Protein AF-A0A9E1P6M7-F1 (afdb_monomer)

Secondary structure (DSSP, 8-state):
-TTTSHHHIIIIIS----HHHHHHH-TTHHHHHHHHHHHHHHHHHHHHHHTTHHHHHHHHHHHHHHHHHHHHHHHHH-TT---------HHHHHTT----TTT-TT--TTSSTHHIIIIISTTTT--SSSEEHHHHS-HHHHT-HHHHHHHHHHHHTT---TTGGGTTSEE---------HHHHHHTTTHHHHHHHHIIIIIHHHHHHHHHHHHHHT-TTT---HHHHHH-GGGGHHHHTS-TTTHHHHHHTT---HHHHHHHHHHSGGGGG-HHHHHHHHHHHHTTSTTSSTT--HHHHHHHHHHHHHHHHHHTTGGGGPPPTTPPP---SHHHHHHHHHHHHHS-TTSHHHHHHHHHHHT-HHHHHHHHHHHHHHHHHHHHHHHHHHHHTT--------HHHHHHHHHHHHHHS--TTB-PPPSSGGGSS--SEEEEEEETTTEEEEEEE--S----TTS-HHHHTTS-SEEEEEEEE-HHHHHHHHHHTTSSSEETTTSTT-EEPEEEE-GGG---SSHHHHHHS---HHHHHHHHHHHHHHSPPP---TTHHHHS---EEEEEEEESSSSTTEEEEEEEETTS-EEEEEEE-TT-GGGHHHHHH-HHHHHT-HHHHHHHHHHHHHHT--TTSSEEEEEE-GGGS--SS-TT-HHHHHHHHHHHHHHHHHHHHH-

Nearest PDB structures (foldseek):
  3ncy-assembly1_B  TM=1.256E-01  e=8.715E+00  Salmonella enterica subsp. enterica serovar Typhimurium

Foldseek 3Di:
DCVLQVPCCCCVPVVVDDLVVVLVPDPPNVVSVVSNLVSVVVVVVVVVVVPPPVVVVVVVVVVVVVQVVVVVVCCVVPVPDDDDDFDDDLVCLQQLAGDACLVPVVILGLLQRLPCVFAPPPPVPDPDLAAEVQLVDDQVQLQDQVSVVVVVSCLQVVVDCVCVVCRVRYDCSYRNHLQDLLNLLLNLLNLLSLLSVLLQQLLLVSLLVLLLSLLCNFPLLNDTLSNQLSPVCSCVVLQVPDPPCVVVCVVVLACALNNLVVLCVVPVCLSNVSLSSSLSSSRSCLRGPPRRPPDDVVLSVLSNLLSLLSSCVVLVLLVQADFPPDDGPCPDPSNVSSVVSCCRRQNPPDPSNLLSVCCVLLQPQSVVVSQVSSLVSSVVSSVSSVVSSVVVVHPHPPPPDLSSLLSVVSCCLANVDDPFWLHARSNLSQLEEAQEWEWEADVVWGIWIKGQDDDDDDDSRHDPVSVVVRDRIGTNDTSDHPVSVLLNCLVSNHFAWHPPPDPPTDTYHYHYDPVHLCLPDPLLSQAQTDDRVRSVVVSVVSCVQLPDDDADSSCSPVPDKAWAEKEWEASHSHHQKIWMWTAISRSIIGIDIDRQPCLVVCQVVCQADVLCSLLDPSVLVVVLVVCVVRVHDLVRHHYWYFYRLSSHDDPDDPVPVVVSRVVSTVSSSVSNNVSNVD

Mean predicted aligned error: 10.58 Å

pLDDT: mean 83.68, std 11.54, range [38.81, 98.44]

Radius of gyration: 32.55 Å; Cα contacts (8 Å, |Δi|>4): 908; chains: 1; bounding box: 73×69×107 Å

Sequence (678 aa):
MADNYPLLFKHLISKTTNIIKLIETSPEKAKLRSRLIREIINLMKRNARLGKSDEIKTREKVLKQRIEKIQSYIQDKFPDAEVYLFPFSLHEFRKGQFGSTTESKESSGGAYELILNYETLMPGIYFTPIIPSHFLFPDDINNSEEHFDKLIEYLRFGMISIYDDMSGRVTNQGPTPDLQLSYVAHHYSAVYWEAFKASYGNLPKATLNLLRFEILLEKKAGKTIIQLIKNPGLLDKLAYSTKNMEKEFKTEKIFSPQDVVKLEKEFPDLGFDPWWLRYKVLKIAYGVPHIIAGLEVSDMIQISKNIDTAFALHVRLSDVFKKPGQKPLLNSFRDQVLTRFLDQAFPENSDRRNNIVATFIGDVETVSEFEKDLRWIFQTCIDRVHKKVEKAQVKTNKKTSDEYNIWYHFYQQNFKPKNNVIQRSILNHLQVPRGRLQIGYEPQKGWFFRSLQKEAMVGKRFESSILNILPEQVTLLKKAKFLQGLAYCVINGYYGVFLSGTLKETMTDVEYDLQHTNLGSKNDNHLAFIRPDQIERIMKKIIALFSPLKVSYMDCIQTKRKIISAMIFLNLQKYGRLSILYRDNLDTVYVDTFDLKDFDKNIDKYISSYKTMLESVILHKTLRRFFETRQIEPDKILLKTWVNTNSVETSHAATNEIAKESDLAETFIKQIILKHAS

Structure (mmCIF, N/CA/C/O backbone):
data_AF-A0A9E1P6M7-F1
#
_entry.id   AF-A0A9E1P6M7-F1
#
loop_
_atom_site.group_PDB
_atom_site.id
_atom_site.type_symbol
_atom_site.label_atom_id
_atom_site.label_alt_id
_atom_site.label_comp_id
_atom_site.label_asym_id
_atom_site.label_entity_id
_atom_site.label_seq_id
_atom_site.pdbx_PDB_ins_code
_atom_site.Cartn_x
_atom_site.Cartn_y
_atom_site.Cartn_z
_atom_site.occupancy
_atom_site.B_iso_or_equiv
_atom_site.auth_seq_id
_atom_site.auth_comp_id
_atom_site.auth_asym_id
_atom_site.auth_atom_id
_atom_site.pdbx_PDB_model_num
ATOM 1 N N . MET A 1 1 ? -15.294 -36.049 42.467 1.00 62.00 1 MET A N 1
ATOM 2 C CA . MET A 1 1 ? -16.577 -35.318 42.633 1.00 62.00 1 MET A CA 1
ATOM 3 C C . MET A 1 1 ? -16.614 -34.577 43.959 1.00 62.00 1 MET A C 1
ATOM 5 O O . MET A 1 1 ? -16.962 -33.408 43.928 1.00 62.00 1 MET A O 1
ATOM 9 N N . ALA A 1 2 ? -16.230 -35.219 45.070 1.00 71.31 2 ALA A N 1
ATOM 10 C CA . ALA A 1 2 ? -16.215 -34.613 46.402 1.00 71.31 2 ALA A CA 1
ATOM 11 C C . ALA A 1 2 ? -15.406 -33.304 46.491 1.00 71.31 2 ALA A C 1
ATOM 13 O O . ALA A 1 2 ? -15.895 -32.347 47.077 1.00 71.31 2 ALA A O 1
ATOM 14 N N . ASP A 1 3 ? -14.244 -33.220 45.836 1.00 73.75 3 ASP A N 1
ATOM 15 C CA . ASP A 1 3 ? -13.402 -32.011 45.918 1.00 73.75 3 ASP A CA 1
ATOM 16 C C . ASP A 1 3 ? -13.895 -30.865 45.023 1.00 73.75 3 ASP A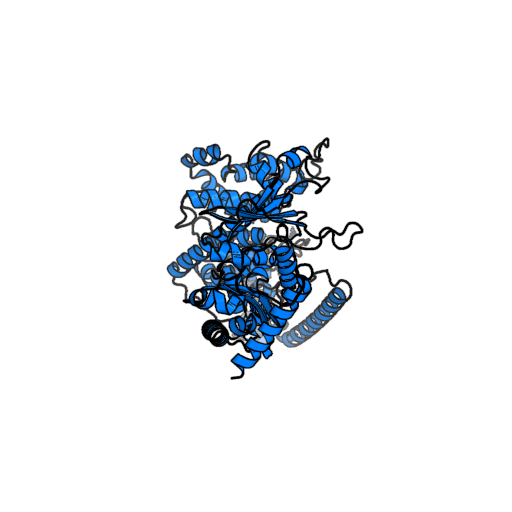 C 1
ATOM 18 O O . ASP A 1 3 ? -13.822 -29.695 45.390 1.00 73.75 3 ASP A O 1
ATOM 22 N N . ASN A 1 4 ? -14.454 -31.200 43.856 1.00 74.31 4 ASN A N 1
ATOM 23 C CA . ASN A 1 4 ? -14.858 -30.211 42.849 1.00 74.31 4 ASN A CA 1
ATOM 24 C C . ASN A 1 4 ? -16.305 -29.720 43.022 1.00 74.31 4 ASN A C 1
ATOM 26 O O . ASN A 1 4 ? -16.638 -28.638 42.543 1.00 74.31 4 ASN A O 1
ATOM 30 N N . TYR A 1 5 ? -17.161 -30.517 43.669 1.00 87.56 5 TYR A N 1
ATOM 31 C CA . TYR A 1 5 ? -18.575 -30.214 43.920 1.00 87.56 5 TYR A CA 1
ATOM 32 C C . TYR A 1 5 ? -18.969 -30.619 45.353 1.00 87.56 5 TYR A C 1
ATOM 34 O O . TYR A 1 5 ? -19.809 -31.503 45.538 1.00 87.56 5 TYR A O 1
ATOM 42 N N . PRO A 1 6 ? -18.309 -30.066 46.385 1.00 87.06 6 PRO A N 1
ATOM 43 C CA . PRO A 1 6 ? -18.440 -30.538 47.760 1.00 87.06 6 PRO A CA 1
ATOM 44 C C . PRO A 1 6 ? -19.848 -30.381 48.328 1.00 87.06 6 PRO A C 1
ATOM 46 O O . PRO A 1 6 ? -20.267 -31.227 49.117 1.00 87.06 6 PRO A O 1
ATOM 49 N N . LEU A 1 7 ? -20.589 -29.334 47.954 1.00 87.44 7 LEU A N 1
ATOM 50 C CA . LEU A 1 7 ? -21.975 -29.191 48.382 1.00 87.44 7 LEU A CA 1
ATOM 51 C C . LEU A 1 7 ? -22.833 -30.237 47.667 1.00 87.44 7 LEU A C 1
ATOM 53 O O . LEU A 1 7 ? -23.394 -31.108 48.331 1.00 87.44 7 LEU A O 1
ATOM 57 N N . LEU A 1 8 ? -22.866 -30.237 46.332 1.00 87.50 8 LEU A N 1
ATOM 58 C CA . LEU A 1 8 ? -23.688 -31.176 45.557 1.00 87.50 8 LEU A CA 1
ATOM 59 C C . LEU A 1 8 ? -23.391 -32.638 45.902 1.00 87.50 8 LEU A C 1
ATOM 61 O O . LEU A 1 8 ? -24.318 -33.435 46.021 1.00 87.50 8 LEU A O 1
ATOM 65 N N . PHE A 1 9 ? -22.124 -32.986 46.128 1.00 87.81 9 PHE A N 1
ATOM 66 C CA . PHE A 1 9 ? -21.723 -34.315 46.576 1.00 87.81 9 PHE A CA 1
ATOM 67 C C . PHE A 1 9 ? -22.324 -34.658 47.944 1.00 87.81 9 PHE A C 1
ATOM 69 O O . PHE A 1 9 ? -22.921 -35.726 48.086 1.00 87.81 9 PHE A O 1
ATOM 76 N N . LYS A 1 10 ? -22.231 -33.745 48.923 1.00 87.44 10 LYS A N 1
ATOM 77 C CA . LYS A 1 10 ? -22.776 -33.947 50.276 1.00 87.44 10 LYS A CA 1
ATOM 78 C C . LYS A 1 10 ? -24.288 -34.145 50.305 1.00 87.44 10 LYS A C 1
ATOM 80 O O . LYS A 1 10 ? -24.801 -34.857 51.166 1.00 87.44 10 LYS A O 1
ATOM 85 N N . HIS A 1 11 ? -24.998 -33.522 49.373 1.00 90.00 11 HIS A N 1
ATOM 86 C CA . HIS A 1 11 ? -26.454 -33.583 49.308 1.00 90.00 11 HIS A CA 1
ATOM 87 C C . HIS A 1 11 ? -26.987 -34.716 48.444 1.00 90.00 11 HIS A C 1
ATOM 89 O O . HIS A 1 11 ? -27.852 -35.464 48.889 1.00 90.00 11 HIS A O 1
ATOM 95 N N . LEU A 1 12 ? -26.474 -34.850 47.222 1.00 86.69 12 LEU A N 1
ATOM 96 C CA . LEU A 1 12 ? -27.021 -35.768 46.225 1.00 86.69 12 LEU A CA 1
ATOM 97 C C . LEU A 1 12 ? -26.401 -37.165 46.310 1.00 86.69 12 LEU A C 1
ATOM 99 O O . LEU A 1 12 ? -27.091 -38.143 46.036 1.00 86.69 12 LEU A O 1
ATOM 103 N N . ILE A 1 13 ? -25.118 -37.267 46.684 1.00 87.50 13 ILE A N 1
ATOM 104 C CA . ILE A 1 13 ? -24.369 -38.532 46.657 1.00 87.50 13 ILE A CA 1
ATOM 105 C C . ILE A 1 13 ? -24.205 -39.111 48.058 1.00 87.50 13 ILE A C 1
ATOM 107 O O . ILE A 1 13 ? -24.767 -40.162 48.348 1.00 87.50 13 ILE A O 1
ATOM 111 N N . SER A 1 14 ? -23.465 -38.435 48.944 1.00 88.38 14 SER A N 1
ATOM 112 C CA . SER A 1 14 ? -23.227 -38.966 50.292 1.00 88.38 14 SER A CA 1
ATOM 113 C C . SER A 1 14 ? -24.433 -38.797 51.215 1.00 88.38 14 SER A C 1
ATOM 115 O O . SER A 1 14 ? -24.478 -39.438 52.259 1.00 88.38 14 SER A O 1
ATOM 117 N N . LYS A 1 15 ? -25.395 -37.933 50.849 1.00 86.38 15 LYS A N 1
ATOM 118 C CA . LYS A 1 15 ? -26.615 -37.622 51.619 1.00 86.38 15 LYS A CA 1
ATOM 119 C C . LYS A 1 15 ? -26.344 -37.239 53.083 1.00 86.38 15 LYS A C 1
ATOM 121 O O . LYS A 1 15 ? -27.222 -37.336 53.932 1.00 86.38 15 LYS A O 1
ATOM 126 N N . THR A 1 16 ? -25.134 -36.769 53.382 1.00 87.31 16 THR A N 1
ATOM 127 C CA . THR A 1 16 ? -24.693 -36.398 54.734 1.00 87.31 16 THR A CA 1
ATOM 128 C C . THR A 1 16 ? -25.138 -34.993 55.124 1.00 87.31 16 THR A C 1
ATOM 130 O O . THR A 1 16 ? -24.982 -34.585 56.272 1.00 87.31 16 THR A O 1
ATOM 133 N N . THR A 1 17 ? -25.658 -34.199 54.185 1.00 85.94 17 THR A N 1
ATOM 134 C CA . THR A 1 17 ? -26.084 -32.822 54.455 1.00 85.94 17 THR A CA 1
ATOM 135 C C . THR A 1 17 ? -27.301 -32.444 53.616 1.00 85.94 17 THR A C 1
ATOM 137 O O . THR A 1 17 ? -27.290 -32.548 52.390 1.00 85.94 17 THR A O 1
ATOM 140 N N . ASN A 1 18 ? -28.347 -31.925 54.263 1.00 87.50 18 ASN A N 1
ATOM 141 C CA . ASN A 1 18 ? -29.427 -31.238 53.561 1.00 87.50 18 ASN A CA 1
ATOM 142 C C . ASN A 1 18 ? -29.015 -29.777 53.328 1.00 87.50 18 ASN A C 1
ATOM 144 O O . ASN A 1 18 ? -29.063 -28.965 54.250 1.00 87.50 18 ASN A O 1
ATOM 148 N N . ILE A 1 19 ? -28.583 -29.452 52.105 1.00 86.50 19 ILE A N 1
ATOM 149 C CA . ILE A 1 19 ? -28.094 -28.104 51.778 1.00 86.50 19 ILE A CA 1
ATOM 150 C C . ILE A 1 19 ? -29.194 -27.052 51.900 1.00 86.50 19 ILE A C 1
ATOM 152 O O . ILE A 1 19 ? -28.884 -25.935 52.293 1.00 86.50 19 ILE A O 1
ATOM 156 N N . ILE A 1 20 ? -30.452 -27.381 51.586 1.00 83.62 20 ILE A N 1
ATOM 157 C CA . ILE A 1 20 ? -31.569 -26.427 51.684 1.00 83.62 20 ILE A CA 1
ATOM 158 C C . ILE A 1 20 ? -31.680 -25.951 53.131 1.00 83.62 20 ILE A C 1
ATOM 160 O O . ILE A 1 20 ? -31.563 -24.759 53.408 1.00 83.62 20 ILE A O 1
ATOM 164 N N . LYS A 1 21 ? -31.738 -26.911 54.059 1.00 85.56 21 LYS A N 1
ATOM 165 C CA . LYS A 1 21 ? -31.775 -26.633 55.494 1.00 85.56 21 LYS A CA 1
ATOM 166 C C . LYS A 1 21 ? -30.510 -25.910 55.968 1.00 85.56 21 LYS A C 1
ATOM 168 O O . LYS A 1 21 ? -30.603 -24.951 56.720 1.00 85.56 21 LYS A O 1
ATOM 173 N N . LEU A 1 22 ? -29.332 -26.320 55.485 1.00 87.06 22 LEU A N 1
ATOM 174 C CA . LEU A 1 22 ? -28.058 -25.668 55.810 1.00 87.06 22 LEU A CA 1
ATOM 175 C C . LEU A 1 22 ? -28.026 -24.194 55.374 1.00 87.06 22 LEU A C 1
ATOM 177 O O . LEU A 1 22 ? -27.497 -23.358 56.099 1.00 87.06 22 LEU A O 1
ATOM 181 N N . ILE A 1 23 ? -28.562 -23.874 54.194 1.00 87.25 23 ILE A N 1
ATOM 182 C CA . ILE A 1 23 ? -28.647 -22.498 53.694 1.00 87.25 23 ILE A CA 1
ATOM 183 C C . ILE A 1 23 ? -29.614 -21.688 54.557 1.00 87.25 23 ILE A C 1
ATOM 185 O O . ILE A 1 23 ? -29.282 -20.565 54.921 1.00 87.25 23 ILE A O 1
ATOM 189 N N . GLU A 1 24 ? -30.777 -22.238 54.900 1.00 87.62 24 GLU A N 1
ATOM 190 C CA . GLU A 1 24 ? -31.787 -21.549 55.714 1.00 87.62 24 GLU A CA 1
ATOM 191 C C . GLU A 1 24 ? -31.286 -21.218 57.123 1.00 87.62 24 GLU A C 1
ATOM 193 O O . GLU A 1 24 ? -31.573 -20.139 57.638 1.00 87.62 24 GLU A O 1
ATOM 198 N N . THR A 1 25 ? -30.504 -22.115 57.731 1.00 86.50 25 THR A N 1
ATOM 199 C CA . THR A 1 25 ? -30.041 -21.969 59.118 1.00 86.50 25 THR A CA 1
ATOM 200 C C . THR A 1 25 ? -28.673 -21.299 59.257 1.00 86.50 25 THR A C 1
ATOM 202 O O . THR A 1 25 ? -28.240 -21.037 60.376 1.00 86.50 25 THR A O 1
ATOM 205 N N . SER A 1 26 ? -27.943 -21.062 58.162 1.00 86.38 26 SER A N 1
ATOM 206 C CA . SER A 1 26 ? -26.582 -20.519 58.233 1.00 86.38 26 SER A CA 1
ATOM 207 C C . SER A 1 26 ? -26.565 -18.985 58.285 1.00 86.38 26 SER A C 1
ATOM 209 O O . SER A 1 26 ? -27.207 -18.336 57.454 1.00 86.38 26 SER A O 1
ATOM 211 N N . PRO A 1 27 ? -25.738 -18.372 59.155 1.00 80.19 27 PRO A N 1
ATOM 212 C CA . PRO A 1 27 ? -25.488 -16.931 59.112 1.00 80.19 27 PRO A CA 1
ATOM 213 C C . PRO A 1 27 ? -24.815 -16.487 57.797 1.00 80.19 27 PRO A C 1
ATOM 215 O O . PRO A 1 27 ? -24.968 -15.342 57.384 1.00 80.19 27 PRO A O 1
ATOM 218 N N . GLU A 1 28 ? -24.145 -17.397 57.075 1.00 85.31 28 GLU A N 1
ATOM 219 C CA . GLU A 1 28 ? -23.553 -17.146 55.752 1.00 85.31 28 GLU A CA 1
ATOM 220 C C . GLU A 1 28 ? -24.444 -17.635 54.585 1.00 85.31 28 GLU A C 1
ATOM 222 O O . GLU A 1 28 ? -23.940 -18.006 53.517 1.00 85.31 28 GLU A O 1
ATOM 227 N N . LYS A 1 29 ? -25.777 -17.635 54.745 1.00 84.75 29 LYS A N 1
ATOM 228 C CA . LYS A 1 29 ? -26.737 -18.159 53.747 1.00 84.75 29 LYS A CA 1
ATOM 229 C C . LYS A 1 29 ? -26.478 -17.707 52.305 1.00 84.75 29 LYS A C 1
ATOM 231 O O . LYS A 1 29 ? -26.545 -18.512 51.377 1.00 84.75 29 LYS A O 1
ATOM 236 N N . ALA A 1 30 ? -26.127 -16.436 52.102 1.00 77.75 30 ALA A N 1
ATOM 237 C CA . ALA A 1 30 ? -25.860 -15.873 50.776 1.00 77.75 30 ALA A CA 1
ATOM 238 C C . ALA A 1 30 ? -24.612 -16.491 50.117 1.00 77.75 30 ALA A C 1
ATOM 240 O O . ALA A 1 30 ? -24.609 -16.795 48.923 1.00 77.75 30 ALA A O 1
ATOM 241 N N . LYS A 1 31 ? -23.567 -16.735 50.912 1.00 82.12 31 LYS A N 1
ATOM 242 C CA . LYS A 1 31 ? -22.289 -17.311 50.479 1.00 82.12 31 LYS A CA 1
ATOM 243 C C . LYS A 1 31 ? -22.455 -18.785 50.106 1.00 82.12 31 LYS A C 1
ATOM 245 O O . LYS A 1 31 ? -21.987 -19.213 49.052 1.00 82.12 31 LYS A O 1
ATOM 250 N N . LEU A 1 32 ? -23.190 -19.540 50.928 1.00 83.50 32 LEU A N 1
ATOM 251 C CA . LEU A 1 32 ? -23.546 -20.939 50.662 1.00 83.50 32 LEU A CA 1
ATOM 252 C C . LEU A 1 32 ? -24.422 -21.083 49.414 1.00 83.50 32 LEU A C 1
ATOM 254 O O . LEU A 1 32 ? -24.140 -21.935 48.573 1.00 83.50 32 LEU A O 1
ATOM 258 N N . ARG A 1 33 ? -25.433 -20.219 49.250 1.00 82.19 33 ARG A N 1
ATOM 259 C CA . ARG A 1 33 ? -26.291 -20.196 48.056 1.00 82.19 33 ARG A CA 1
ATOM 260 C C . ARG A 1 33 ? -25.485 -19.907 46.789 1.00 82.19 33 ARG A C 1
ATOM 262 O O . ARG A 1 33 ? -25.616 -20.631 45.808 1.00 82.19 33 ARG A O 1
ATOM 269 N N . SER A 1 34 ? -24.604 -18.908 46.831 1.00 80.00 34 SER A N 1
ATOM 270 C CA . SER A 1 34 ? -23.703 -18.572 45.721 1.00 80.00 34 SER A CA 1
ATOM 271 C C . SER A 1 34 ? -22.769 -19.736 45.357 1.00 80.00 34 SER A C 1
ATOM 273 O O . SER A 1 34 ? -22.628 -20.088 44.185 1.00 80.00 34 SER A O 1
ATOM 275 N N . ARG A 1 35 ? -22.191 -20.407 46.363 1.00 84.25 35 ARG A N 1
ATOM 276 C CA . ARG A 1 35 ? -21.332 -21.583 46.160 1.00 84.25 35 ARG A CA 1
ATOM 277 C C . ARG A 1 35 ? -22.093 -22.754 45.534 1.00 84.25 35 ARG A C 1
ATOM 279 O O . ARG A 1 35 ? -21.584 -23.354 44.592 1.00 84.25 35 ARG A O 1
ATOM 286 N N . LEU A 1 36 ? -23.312 -23.036 46.001 1.00 85.88 36 LEU A N 1
ATOM 287 C CA . LEU A 1 36 ? -24.178 -24.070 45.427 1.00 85.88 36 LEU A CA 1
ATOM 288 C C . LEU A 1 36 ? -24.502 -23.783 43.956 1.00 85.88 36 LEU A C 1
ATOM 290 O O . LEU A 1 36 ? -24.351 -24.664 43.113 1.00 85.88 36 LEU A O 1
ATOM 294 N N . ILE A 1 37 ? -24.905 -22.549 43.641 1.00 82.62 37 ILE A N 1
ATOM 295 C CA . ILE A 1 37 ? -25.192 -22.121 42.265 1.00 82.62 37 ILE A CA 1
ATOM 296 C C . ILE A 1 37 ? -23.961 -22.336 41.376 1.00 82.62 37 ILE A C 1
ATOM 298 O O . ILE A 1 37 ? -24.076 -22.922 40.302 1.00 82.62 37 ILE A O 1
ATOM 302 N N . ARG A 1 38 ? -22.766 -21.945 41.839 1.00 82.56 38 ARG A N 1
ATOM 303 C CA . ARG A 1 38 ? -21.516 -22.134 41.084 1.00 82.56 38 ARG A CA 1
ATOM 304 C C . ARG A 1 38 ? -21.210 -23.614 40.833 1.00 82.56 38 ARG A C 1
ATOM 306 O O . ARG A 1 38 ? -20.793 -23.968 39.733 1.00 82.56 38 ARG A O 1
ATOM 313 N N . GLU A 1 39 ? -21.450 -24.490 41.810 1.00 87.75 39 GLU A N 1
ATOM 314 C CA . GLU A 1 39 ? -21.307 -25.939 41.623 1.00 87.75 39 GLU A CA 1
ATOM 315 C C . GLU A 1 39 ? -22.289 -26.490 40.574 1.00 87.75 39 GLU A C 1
ATOM 317 O O . GLU A 1 39 ? -21.870 -27.267 39.713 1.00 87.75 39 GLU A O 1
ATOM 322 N N . ILE A 1 40 ? -23.555 -26.046 40.586 1.00 84.50 40 ILE A N 1
ATOM 323 C CA . ILE A 1 40 ? -24.576 -26.436 39.593 1.00 84.50 40 ILE A CA 1
ATOM 324 C C . ILE A 1 40 ? -24.159 -25.986 38.188 1.00 84.50 40 ILE A C 1
ATOM 326 O O . ILE A 1 40 ? -24.131 -26.797 37.260 1.00 84.50 40 ILE A O 1
ATOM 330 N N . ILE A 1 41 ? -23.769 -24.719 38.031 1.00 81.75 41 ILE A N 1
ATOM 331 C CA . ILE A 1 41 ? -23.328 -24.159 36.747 1.00 81.75 41 ILE A CA 1
ATOM 332 C C . ILE A 1 41 ? -22.107 -24.922 36.214 1.00 81.75 41 ILE A C 1
ATOM 334 O O . ILE A 1 41 ? -22.082 -25.333 35.050 1.00 81.75 41 ILE A O 1
ATOM 338 N N . ASN A 1 42 ? -21.114 -25.188 37.067 1.00 81.44 42 ASN A N 1
ATOM 339 C CA . ASN A 1 42 ? -19.921 -25.948 36.692 1.00 81.44 42 ASN A CA 1
ATOM 340 C C . ASN A 1 42 ? -20.249 -27.386 36.263 1.00 81.44 42 ASN A C 1
ATOM 342 O O . ASN A 1 42 ? -19.620 -27.911 35.338 1.00 81.44 42 ASN A O 1
ATOM 346 N N . LEU A 1 43 ? -21.226 -28.030 36.906 1.00 81.44 43 LEU A N 1
ATOM 347 C CA . LEU A 1 43 ? -21.698 -29.362 36.529 1.00 81.44 43 LEU A CA 1
ATOM 348 C C . LEU A 1 43 ? -22.369 -29.336 35.144 1.00 81.44 43 LEU A C 1
ATOM 350 O O . LEU A 1 43 ? -22.037 -30.152 34.281 1.00 81.44 43 LEU A O 1
ATOM 354 N N . MET A 1 44 ? -23.242 -28.353 34.894 1.00 78.00 44 MET A N 1
ATOM 355 C CA . MET A 1 44 ? -23.901 -28.155 33.597 1.00 78.00 44 MET A CA 1
ATOM 356 C C . MET A 1 44 ? -22.889 -27.894 32.471 1.00 78.00 44 MET A C 1
ATOM 358 O O . MET A 1 44 ? -22.992 -28.488 31.395 1.00 78.00 44 MET A O 1
ATOM 362 N N . LYS A 1 45 ? -21.863 -27.066 32.719 1.00 73.31 45 LYS A N 1
ATOM 363 C CA . LYS A 1 45 ? -20.767 -26.809 31.763 1.00 73.31 45 LYS A CA 1
ATOM 364 C C . LYS A 1 45 ? -19.964 -28.071 31.465 1.00 73.31 45 LYS A C 1
ATOM 366 O O . LYS A 1 45 ? -19.635 -28.326 30.307 1.00 73.31 45 LYS A O 1
ATOM 371 N N . ARG A 1 46 ? -19.647 -28.866 32.491 1.00 73.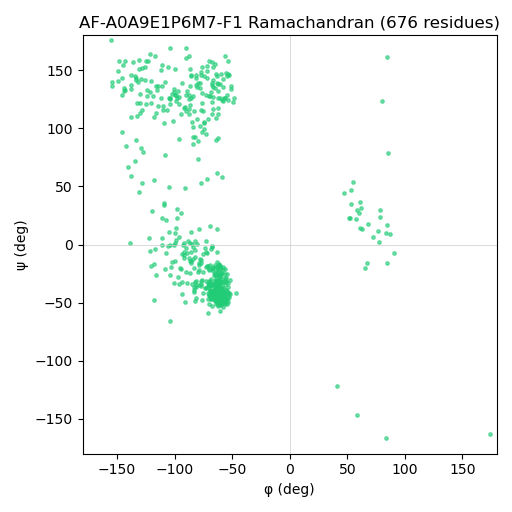00 46 ARG A N 1
ATOM 372 C CA . ARG A 1 46 ? -18.912 -30.126 32.328 1.00 73.00 46 ARG A CA 1
ATOM 373 C C . ARG A 1 46 ? -19.693 -31.119 31.467 1.00 73.00 46 ARG A C 1
ATOM 375 O O . ARG A 1 46 ? -19.097 -31.712 30.575 1.00 73.00 46 ARG A O 1
ATOM 382 N N . ASN A 1 47 ? -21.005 -31.242 31.674 1.00 69.94 47 ASN A N 1
ATOM 383 C CA . ASN A 1 47 ? -21.868 -32.076 30.835 1.00 69.94 47 ASN A CA 1
ATOM 384 C C . ASN A 1 47 ? -21.856 -31.608 29.365 1.00 69.94 47 ASN A C 1
ATOM 386 O O . ASN A 1 47 ? -21.632 -32.398 28.452 1.00 69.94 47 ASN A O 1
ATOM 390 N N . ALA A 1 48 ? -21.988 -30.296 29.137 1.00 65.19 48 ALA A N 1
ATOM 391 C CA . ALA A 1 48 ? -21.935 -29.721 27.793 1.00 65.19 48 ALA A CA 1
ATOM 392 C C . ALA A 1 48 ? -20.578 -29.933 27.087 1.00 65.19 48 ALA A C 1
ATOM 394 O O . ALA A 1 48 ? -20.555 -30.149 25.877 1.00 65.19 48 ALA A O 1
ATOM 395 N N . ARG A 1 49 ? -19.456 -29.889 27.826 1.00 64.19 49 ARG A N 1
ATOM 396 C CA . ARG A 1 49 ? -18.100 -30.117 27.288 1.00 64.19 49 ARG A CA 1
ATOM 397 C C . ARG A 1 49 ? -17.804 -31.593 27.004 1.00 64.19 49 ARG A C 1
ATOM 399 O O . ARG A 1 49 ? -17.200 -31.891 25.979 1.00 64.19 49 ARG A O 1
ATOM 406 N N . LEU A 1 50 ? -18.216 -32.503 27.889 1.00 59.94 50 LEU A N 1
ATOM 407 C CA . LEU A 1 50 ? -17.922 -33.937 27.766 1.00 59.94 50 LEU A CA 1
ATOM 408 C C . LEU A 1 50 ? -18.768 -34.643 26.695 1.00 59.94 50 LEU A C 1
ATOM 410 O O . LEU A 1 50 ? -18.327 -35.656 26.170 1.00 59.94 50 LEU A O 1
ATOM 414 N N . GLY A 1 51 ? -19.944 -34.114 26.343 1.00 57.31 51 GLY A N 1
ATOM 415 C CA . GLY A 1 51 ? -20.853 -34.775 25.399 1.00 57.31 51 GLY A CA 1
ATOM 416 C C . GLY A 1 51 ? -20.708 -34.404 23.918 1.00 57.31 51 GLY A C 1
ATOM 417 O O . GLY A 1 51 ? -21.385 -35.021 23.105 1.00 57.31 51 GLY A O 1
ATOM 418 N N . LYS A 1 52 ? -19.920 -33.380 23.540 1.00 60.97 52 LYS A N 1
ATOM 419 C CA . LYS A 1 52 ? -20.040 -32.765 22.193 1.00 60.97 52 LYS A CA 1
ATOM 420 C C . LYS A 1 52 ? -18.744 -32.399 21.470 1.00 60.97 52 LYS A C 1
ATOM 422 O O . LYS A 1 52 ? -18.824 -31.873 20.368 1.00 60.97 52 LYS A O 1
ATOM 427 N N . SER A 1 53 ? -17.562 -32.647 22.032 1.00 62.53 53 SER A N 1
ATOM 428 C CA . SER A 1 53 ? -16.298 -32.204 21.407 1.00 62.53 53 SER A CA 1
ATOM 429 C C . SER A 1 53 ? -16.094 -32.785 19.997 1.00 62.53 53 SER A C 1
ATOM 431 O O . SER A 1 53 ? -15.877 -32.038 19.043 1.00 62.53 53 SER A O 1
ATOM 433 N N . ASP A 1 54 ? -16.256 -34.101 19.834 1.00 69.38 54 ASP A N 1
ATOM 434 C CA . ASP A 1 54 ? -16.086 -34.755 18.529 1.00 69.38 54 ASP A CA 1
ATOM 435 C C . ASP A 1 54 ? -17.241 -34.449 17.561 1.00 69.38 54 ASP A C 1
ATOM 437 O O . ASP A 1 54 ? -17.033 -34.297 16.355 1.00 69.38 54 ASP A O 1
ATOM 441 N N . GLU A 1 55 ? -18.455 -34.255 18.085 1.00 72.94 55 GLU A N 1
ATOM 442 C CA . GLU A 1 55 ? -19.611 -33.815 17.298 1.00 72.94 55 GLU A CA 1
ATOM 443 C C . GLU A 1 55 ? -19.412 -32.386 16.757 1.00 72.94 55 GLU A C 1
ATOM 445 O O . GLU A 1 55 ? -19.698 -32.119 15.589 1.00 72.94 55 GLU A O 1
ATOM 450 N N . ILE A 1 56 ? -18.871 -31.471 17.572 1.00 68.56 56 ILE A N 1
ATOM 451 C CA . ILE A 1 56 ? -18.540 -30.095 17.174 1.00 68.56 56 ILE A CA 1
ATOM 452 C C . ILE A 1 56 ? -17.483 -30.109 16.070 1.00 68.56 56 ILE A C 1
ATOM 454 O O . ILE A 1 56 ? -17.717 -29.507 15.024 1.00 68.56 56 ILE A O 1
ATOM 458 N N . LYS A 1 57 ? -16.382 -30.857 16.238 1.00 70.44 57 LYS A N 1
ATOM 459 C CA . LYS A 1 57 ? -15.344 -30.997 15.198 1.00 70.44 57 LYS A CA 1
ATOM 460 C C . LYS A 1 57 ? -15.916 -31.525 13.881 1.00 70.44 57 LYS A C 1
ATOM 462 O O . LYS A 1 57 ? -15.572 -31.040 12.803 1.00 70.44 57 LYS A O 1
ATOM 467 N N . THR A 1 58 ? -16.820 -32.501 13.960 1.00 77.81 58 THR A N 1
ATOM 468 C CA . THR A 1 58 ? -17.488 -33.066 12.779 1.00 77.81 58 THR A CA 1
ATOM 469 C C . THR A 1 58 ? -18.368 -32.020 12.087 1.00 77.81 58 THR A C 1
ATOM 471 O O . THR A 1 58 ? -18.287 -31.850 10.870 1.00 77.81 58 THR A O 1
ATOM 474 N N . ARG A 1 59 ? -19.165 -31.260 12.849 1.00 76.69 59 ARG A N 1
ATOM 475 C CA . ARG A 1 59 ? -20.008 -30.174 12.320 1.00 76.69 59 ARG A CA 1
ATOM 476 C C . ARG A 1 59 ? -19.188 -29.035 11.715 1.00 76.69 59 ARG A C 1
ATOM 478 O O . ARG A 1 59 ? -19.567 -28.526 10.663 1.00 76.69 59 ARG A O 1
ATOM 485 N N . GLU A 1 60 ? -18.065 -28.663 12.326 1.00 72.44 60 GLU A N 1
ATOM 486 C CA . GLU A 1 60 ? -17.138 -27.663 11.782 1.00 72.44 60 GLU A CA 1
ATOM 487 C C . GLU A 1 60 ? -16.562 -28.106 10.435 1.00 72.44 60 GLU A C 1
ATOM 489 O O . GLU A 1 60 ? -16.548 -27.320 9.487 1.00 72.44 60 GLU A O 1
ATOM 494 N N . LYS A 1 61 ? -16.164 -29.379 10.304 1.00 78.00 61 LYS A N 1
ATOM 495 C CA . LYS A 1 61 ? -15.687 -29.933 9.027 1.00 78.00 61 LYS A CA 1
ATOM 496 C C . LYS A 1 61 ? -16.765 -29.866 7.940 1.00 78.00 61 LYS A C 1
ATOM 498 O O . LYS A 1 61 ? -16.479 -29.448 6.822 1.00 78.00 61 LYS A O 1
ATOM 503 N N . VAL A 1 62 ? -18.007 -30.224 8.271 1.00 83.88 62 VAL A N 1
ATOM 504 C CA . VAL A 1 62 ? -19.147 -30.125 7.340 1.00 83.88 62 VAL A CA 1
ATOM 505 C C . VAL A 1 62 ? -19.428 -28.670 6.952 1.00 83.88 62 VAL A C 1
ATOM 507 O O . VAL A 1 62 ? -19.715 -28.393 5.789 1.00 83.88 62 VAL A O 1
ATOM 510 N N . LEU A 1 63 ? -19.336 -27.728 7.896 1.00 80.25 63 LEU A N 1
ATOM 511 C CA . LEU A 1 63 ? -19.512 -26.302 7.616 1.00 80.25 63 LEU A CA 1
ATOM 512 C C . LEU A 1 63 ? -18.434 -25.780 6.658 1.00 80.25 63 LEU A C 1
ATOM 514 O O . LEU A 1 63 ? -18.785 -25.113 5.687 1.00 80.25 63 LEU A O 1
ATOM 518 N N . LYS A 1 64 ? -17.159 -26.133 6.878 1.00 78.38 64 LYS A N 1
ATOM 519 C CA . LYS A 1 64 ? -16.054 -25.779 5.970 1.00 78.38 64 LYS A CA 1
ATOM 520 C C . LYS A 1 64 ? -16.309 -26.289 4.550 1.00 78.38 64 LYS A C 1
ATOM 522 O O . LYS A 1 64 ? -16.287 -25.499 3.618 1.00 78.38 64 LYS A O 1
ATOM 527 N N . GLN A 1 65 ? -16.701 -27.556 4.399 1.00 83.25 65 GLN A N 1
ATOM 528 C CA . GLN A 1 65 ? -17.042 -28.129 3.088 1.00 83.25 65 GLN A CA 1
ATOM 529 C C . GLN A 1 65 ? -18.214 -27.414 2.399 1.00 83.25 65 GLN A C 1
ATOM 531 O O . GLN A 1 65 ? -18.240 -27.280 1.176 1.00 83.25 65 GLN A O 1
ATOM 536 N N . ARG A 1 66 ? -19.225 -26.974 3.159 1.00 86.25 66 ARG A N 1
ATOM 537 C CA . ARG A 1 66 ? -20.346 -26.197 2.603 1.00 86.25 66 ARG A CA 1
ATOM 538 C C . ARG A 1 66 ? -19.896 -24.815 2.151 1.00 86.25 66 ARG A C 1
ATOM 540 O O . ARG A 1 66 ? -20.317 -24.375 1.088 1.00 86.25 66 ARG A O 1
ATOM 547 N N . ILE A 1 67 ? -19.058 -24.156 2.944 1.00 82.19 67 ILE A N 1
ATOM 548 C CA . ILE A 1 67 ? -18.490 -22.851 2.611 1.00 82.19 67 ILE A CA 1
ATOM 549 C C . ILE A 1 67 ? -17.641 -22.945 1.346 1.00 82.19 67 ILE A C 1
ATOM 551 O O . ILE A 1 67 ? -17.877 -22.164 0.431 1.00 82.19 67 ILE A O 1
ATOM 555 N N . GLU A 1 68 ? -16.756 -23.937 1.249 1.00 81.62 68 GLU A N 1
ATOM 556 C CA . GLU A 1 68 ? -15.953 -24.191 0.048 1.00 81.62 68 GLU A CA 1
ATOM 557 C C . GLU A 1 68 ? -16.846 -24.346 -1.187 1.00 81.62 68 GLU A C 1
ATOM 559 O O . GLU A 1 68 ? -16.643 -23.654 -2.177 1.00 81.62 68 GLU A O 1
ATOM 564 N N . LYS A 1 69 ? -17.911 -25.159 -1.109 1.00 85.62 69 LYS A N 1
ATOM 565 C CA . LYS A 1 69 ? -18.871 -25.312 -2.218 1.00 85.62 69 LYS A CA 1
ATOM 566 C C . LYS A 1 69 ? -19.555 -24.001 -2.610 1.00 85.62 69 LYS A C 1
ATOM 568 O O . LYS A 1 69 ? -19.743 -23.754 -3.799 1.00 85.62 69 LYS A O 1
ATOM 573 N N . ILE A 1 70 ? -19.947 -23.177 -1.635 1.00 84.62 70 ILE A N 1
ATOM 574 C CA . ILE A 1 70 ? -20.567 -21.870 -1.898 1.00 84.62 70 ILE A CA 1
ATOM 575 C C . ILE A 1 70 ? -19.557 -20.934 -2.564 1.00 84.62 70 ILE A C 1
ATOM 577 O O . ILE A 1 70 ? -19.894 -20.287 -3.551 1.00 84.62 70 ILE A O 1
ATOM 581 N N . GLN A 1 71 ? -18.328 -20.876 -2.054 1.00 81.38 71 GLN A N 1
ATOM 582 C CA . GLN A 1 71 ? -17.276 -20.032 -2.614 1.00 81.38 71 GLN A CA 1
ATOM 583 C C . GLN A 1 71 ? -16.912 -20.460 -4.035 1.00 81.38 71 GLN A C 1
ATOM 585 O O . GLN A 1 71 ? -16.861 -19.601 -4.908 1.00 81.38 71 GLN A O 1
ATOM 590 N N . SER A 1 72 ? -16.750 -21.762 -4.293 1.00 82.88 72 SER A N 1
ATOM 591 C CA . SER A 1 72 ? -16.529 -22.284 -5.647 1.00 82.88 72 SER A CA 1
ATOM 592 C C . SER A 1 72 ? -17.672 -21.901 -6.584 1.00 82.88 72 SER A C 1
ATOM 594 O O . SER A 1 72 ? -17.423 -21.348 -7.646 1.00 82.88 72 SER A O 1
ATOM 596 N N . TYR A 1 73 ? -18.928 -22.088 -6.165 1.00 85.25 73 TYR A N 1
ATOM 597 C CA . TYR A 1 73 ? -20.083 -21.697 -6.976 1.00 85.25 73 TYR A CA 1
ATOM 598 C C . TYR A 1 73 ? -20.103 -20.196 -7.303 1.00 85.25 73 TYR A C 1
ATOM 600 O O . TYR A 1 73 ? -20.401 -19.816 -8.434 1.00 85.25 73 TYR A O 1
ATOM 608 N N . ILE A 1 74 ? -19.813 -19.335 -6.321 1.00 80.56 74 ILE A N 1
ATOM 609 C CA . ILE A 1 74 ? -19.778 -17.884 -6.536 1.00 80.56 74 ILE A CA 1
ATOM 610 C C . ILE A 1 74 ? -18.638 -17.517 -7.482 1.00 80.56 74 ILE A C 1
ATOM 612 O O . ILE A 1 74 ? -18.874 -16.758 -8.414 1.00 80.56 74 ILE A O 1
ATOM 616 N N . GLN A 1 75 ? -17.445 -18.074 -7.278 1.00 79.31 75 GLN A N 1
ATOM 617 C CA . GLN A 1 75 ? -16.282 -17.803 -8.117 1.00 79.31 75 GLN A CA 1
ATOM 618 C C . GLN A 1 75 ? -16.500 -18.261 -9.566 1.00 79.31 75 GLN A C 1
ATOM 620 O O . GLN A 1 75 ? -16.091 -17.562 -10.490 1.00 79.31 75 GLN A O 1
ATOM 625 N N . ASP A 1 76 ? -17.175 -19.394 -9.767 1.00 81.25 76 ASP A N 1
ATOM 626 C CA . ASP A 1 76 ? -17.501 -19.914 -11.097 1.00 81.25 76 ASP A CA 1
ATOM 627 C C . ASP A 1 76 ? -18.572 -19.060 -11.794 1.00 81.25 76 ASP A C 1
ATOM 629 O O . ASP A 1 76 ? -18.481 -18.784 -12.989 1.00 81.25 76 ASP A O 1
ATOM 633 N N . LYS A 1 77 ? -19.603 -18.626 -11.056 1.00 85.69 77 LYS A N 1
ATOM 634 C CA . LYS A 1 77 ? -20.737 -17.872 -11.615 1.00 85.69 77 LYS A CA 1
ATOM 635 C C . LYS A 1 77 ? -20.457 -16.377 -11.777 1.00 85.69 77 LYS A C 1
ATOM 637 O O . LYS A 1 77 ? -21.005 -15.744 -12.678 1.00 85.69 77 LYS A O 1
ATOM 642 N N . PHE A 1 78 ? -19.651 -15.813 -10.887 1.00 78.81 78 PHE A N 1
ATOM 643 C CA . PHE A 1 78 ? -19.327 -14.394 -10.798 1.00 78.81 78 PHE A CA 1
ATOM 644 C C . PHE A 1 78 ? -17.811 -14.235 -10.615 1.00 78.81 78 PHE A C 1
ATOM 646 O O . PHE A 1 78 ? -17.357 -13.886 -9.526 1.00 78.81 78 PHE A O 1
ATOM 653 N N . PRO A 1 79 ? -17.011 -14.488 -11.664 1.00 69.25 79 PRO A N 1
ATOM 654 C CA . PRO A 1 79 ? -15.551 -14.502 -11.559 1.00 69.25 79 PRO A CA 1
ATOM 655 C C . PRO A 1 79 ? -14.951 -13.170 -11.088 1.00 69.25 79 PRO A C 1
ATOM 657 O O . PRO A 1 79 ? -13.882 -13.172 -10.477 1.00 69.25 79 PRO A O 1
ATOM 660 N N . ASP A 1 80 ? -15.660 -12.062 -11.312 1.00 63.78 80 ASP A N 1
ATOM 661 C CA . ASP A 1 80 ? -15.258 -10.714 -10.896 1.00 63.78 80 ASP A CA 1
ATOM 662 C C . ASP A 1 80 ? -15.737 -10.338 -9.479 1.00 63.78 80 ASP A C 1
ATOM 664 O O . ASP A 1 80 ? -15.371 -9.284 -8.956 1.00 63.78 80 ASP A O 1
ATOM 668 N N . ALA A 1 81 ? -16.575 -11.167 -8.842 1.00 64.81 81 ALA A N 1
ATOM 669 C CA . ALA A 1 81 ? -17.074 -10.920 -7.495 1.00 64.81 81 ALA A CA 1
ATOM 670 C C . ALA A 1 81 ? -16.139 -11.534 -6.446 1.00 64.81 81 ALA A C 1
ATOM 672 O O . ALA A 1 81 ? -16.029 -12.750 -6.306 1.00 64.81 81 ALA A O 1
ATOM 673 N N . GLU A 1 82 ? -15.513 -10.684 -5.638 1.00 60.50 82 GLU A N 1
ATOM 674 C CA . GLU A 1 82 ? -14.680 -11.120 -4.519 1.00 60.50 82 GLU A CA 1
ATOM 675 C C . GLU A 1 82 ? -15.534 -11.408 -3.273 1.00 60.50 82 GLU A C 1
ATOM 677 O O . GLU A 1 82 ? -15.737 -10.540 -2.423 1.00 60.50 82 GLU A O 1
ATOM 682 N N . VAL A 1 83 ? -16.054 -12.635 -3.152 1.00 66.06 83 VAL A N 1
ATOM 683 C CA . VAL A 1 83 ? -16.813 -13.068 -1.965 1.00 66.06 83 VAL A CA 1
ATOM 684 C C . VAL A 1 83 ? -16.022 -14.093 -1.162 1.00 66.06 83 VAL A C 1
ATOM 686 O O . VAL A 1 83 ? -15.798 -15.222 -1.599 1.00 66.06 83 VAL A O 1
ATOM 689 N N . TYR A 1 84 ? -15.663 -13.722 0.067 1.00 67.94 84 TYR A N 1
ATOM 690 C CA . TYR A 1 84 ? -14.962 -14.601 0.998 1.00 67.94 84 TYR A CA 1
ATOM 691 C C . TYR A 1 84 ? -15.818 -14.904 2.226 1.00 67.94 84 TYR A C 1
ATOM 693 O O . TYR A 1 84 ? -16.392 -14.006 2.840 1.00 67.94 84 TYR A O 1
ATOM 701 N N . LEU A 1 85 ? -15.891 -16.181 2.592 1.00 72.25 85 LEU A N 1
ATOM 702 C CA . LEU A 1 85 ? -16.610 -16.655 3.767 1.00 72.25 85 LEU A CA 1
ATOM 703 C C . LEU A 1 85 ? -15.600 -17.226 4.763 1.00 72.25 85 LEU A C 1
ATOM 705 O O . LEU A 1 85 ? -14.901 -18.189 4.461 1.00 72.25 85 LEU A O 1
ATOM 709 N N . PHE A 1 86 ? -15.546 -16.641 5.959 1.00 69.50 86 PHE A N 1
ATOM 710 C CA . PHE A 1 86 ? -14.640 -17.064 7.028 1.00 69.50 86 PHE A CA 1
ATOM 711 C C . PHE A 1 86 ? -15.432 -17.741 8.148 1.00 69.50 86 PHE A C 1
ATOM 713 O O . PHE A 1 86 ? -16.100 -17.046 8.915 1.00 69.50 86 PHE A O 1
ATOM 720 N N . PRO A 1 87 ? -15.390 -19.079 8.276 1.00 70.19 87 PRO A N 1
ATOM 721 C CA . PRO A 1 87 ? -15.947 -19.740 9.443 1.00 70.19 87 PRO A CA 1
ATOM 722 C C . PRO A 1 87 ? -14.998 -19.573 10.628 1.00 70.19 87 PRO A C 1
ATOM 724 O O . PRO A 1 87 ? -13.858 -20.029 10.586 1.00 70.19 87 PRO A O 1
ATOM 727 N N . PHE A 1 88 ? -15.487 -18.988 11.714 1.00 69.69 88 PHE A N 1
ATOM 728 C CA . PHE A 1 88 ? -14.780 -18.965 12.990 1.00 69.69 88 PHE A CA 1
ATOM 729 C C . PHE A 1 88 ? -15.729 -19.345 14.122 1.00 69.69 88 PHE A C 1
ATOM 731 O O . PHE A 1 88 ? -16.919 -19.021 14.108 1.00 69.69 88 PHE A O 1
ATOM 738 N N . SER A 1 89 ? -15.203 -20.069 15.109 1.00 72.12 89 SER A N 1
ATOM 739 C CA . SER A 1 89 ? -15.970 -20.382 16.308 1.00 72.12 89 SER A CA 1
ATOM 740 C C . SER A 1 89 ? -16.029 -19.151 17.214 1.00 72.12 89 SER A C 1
ATOM 742 O O . SER A 1 89 ? -15.114 -18.327 17.246 1.00 72.12 89 SER A O 1
ATOM 744 N N . LEU A 1 90 ? -17.086 -19.049 18.023 1.00 71.94 90 LEU A N 1
ATOM 745 C CA . LEU A 1 90 ? -17.184 -18.003 19.044 1.00 71.94 90 LEU A CA 1
ATOM 746 C C . LEU A 1 90 ? -16.022 -18.077 20.053 1.00 71.94 90 LEU A C 1
ATOM 748 O O . LEU A 1 90 ? -15.679 -17.075 20.665 1.00 71.94 90 LEU A O 1
ATOM 752 N N . HIS A 1 91 ? -15.412 -19.252 20.237 1.00 74.25 91 HIS A N 1
ATOM 753 C CA . HIS A 1 91 ? -14.257 -19.424 21.115 1.00 74.25 91 HIS A CA 1
ATOM 754 C C . HIS A 1 91 ? -12.989 -18.784 20.539 1.00 74.25 91 HIS A C 1
ATOM 756 O O . HIS A 1 91 ? -12.314 -18.049 21.252 1.00 74.25 91 HIS A O 1
ATOM 762 N N . GLU A 1 92 ? -12.704 -19.024 19.259 1.00 74.94 92 GLU A N 1
ATOM 763 C CA . GLU A 1 92 ? -11.557 -18.436 18.553 1.00 74.94 92 GLU A CA 1
ATOM 764 C C . GLU A 1 92 ? -11.723 -16.918 18.420 1.00 74.94 92 GLU A C 1
ATOM 766 O O . GLU A 1 92 ? -10.806 -16.161 18.736 1.00 74.94 92 GLU A O 1
ATOM 771 N N . PHE A 1 93 ? -12.941 -16.461 18.100 1.00 76.00 93 PHE A N 1
ATOM 772 C CA . PHE A 1 93 ? -13.277 -15.038 18.061 1.00 76.00 93 PHE A CA 1
ATOM 773 C C . PHE A 1 93 ? -12.921 -14.321 19.369 1.00 76.00 93 PHE A C 1
ATOM 775 O O . PHE A 1 93 ? -12.280 -13.275 19.342 1.00 76.00 93 PHE A O 1
ATOM 782 N N . ARG A 1 94 ? -13.273 -14.901 20.525 1.00 77.00 94 ARG A N 1
ATOM 783 C CA . ARG A 1 94 ? -12.971 -14.323 21.851 1.00 77.00 94 ARG A CA 1
ATOM 784 C C . ARG A 1 94 ? -11.481 -14.209 22.146 1.00 77.00 94 ARG A C 1
ATOM 786 O O . ARG A 1 94 ? -11.095 -13.384 22.963 1.00 77.00 94 ARG A O 1
ATOM 793 N N . LYS A 1 95 ? -10.657 -15.030 21.498 1.00 75.62 95 LYS A N 1
ATOM 794 C CA . LYS A 1 95 ? -9.195 -14.961 21.584 1.00 75.62 95 LYS A CA 1
ATOM 795 C C . LYS A 1 95 ? -8.582 -14.055 20.515 1.00 75.62 95 LYS A C 1
ATOM 797 O O . LYS A 1 95 ? -7.370 -13.896 20.492 1.00 75.62 95 LYS A O 1
ATOM 802 N N . GLY A 1 96 ? -9.395 -13.498 19.614 1.00 75.06 96 GLY A N 1
ATOM 803 C CA . GLY A 1 96 ? -8.913 -12.771 18.441 1.00 75.06 96 GLY A CA 1
ATOM 804 C C . GLY A 1 96 ? -8.225 -13.681 17.424 1.00 75.06 96 GLY A C 1
ATOM 805 O O . GLY A 1 96 ? -7.479 -13.204 16.581 1.00 75.06 96 GLY A O 1
ATOM 806 N N . GLN A 1 97 ? -8.438 -14.993 17.498 1.00 77.44 97 GLN A N 1
ATOM 807 C CA . GLN A 1 97 ? -7.820 -15.950 16.590 1.00 77.44 97 GLN A CA 1
ATOM 808 C C . GLN A 1 97 ? -8.679 -16.047 15.328 1.00 77.44 97 GLN A C 1
ATOM 810 O O . GLN A 1 97 ? -9.780 -16.598 15.331 1.00 77.44 97 GLN A O 1
ATOM 815 N N . PHE A 1 98 ? -8.180 -15.438 14.255 1.00 76.44 98 PHE A N 1
ATOM 816 C CA . PHE A 1 98 ? -8.787 -15.455 12.927 1.00 76.44 98 PHE A CA 1
ATOM 817 C C . PHE A 1 98 ? -8.024 -16.403 11.998 1.00 76.44 98 PHE A C 1
ATOM 819 O O . PHE A 1 98 ? -6.949 -16.891 12.345 1.00 76.44 98 PHE A O 1
ATOM 826 N N . GLY A 1 99 ? -8.600 -16.687 10.825 1.00 76.00 99 GLY A N 1
ATOM 827 C CA . GLY A 1 99 ? -7.964 -17.531 9.808 1.00 76.00 99 GLY A CA 1
ATOM 828 C C . GLY A 1 99 ? -6.578 -17.024 9.392 1.00 76.00 99 GLY A C 1
ATOM 829 O O . GLY A 1 99 ? -6.224 -15.870 9.635 1.00 76.00 99 GLY A O 1
ATOM 830 N N . SER A 1 100 ? -5.782 -17.892 8.764 1.00 81.44 100 SER A N 1
ATOM 831 C CA . SER A 1 100 ? -4.401 -17.567 8.385 1.00 81.44 100 SER A CA 1
ATOM 832 C C . SER A 1 100 ? -4.324 -16.856 7.034 1.00 81.44 100 SER A C 1
ATOM 834 O O . SER A 1 100 ? -5.056 -17.200 6.104 1.00 81.44 100 SER A O 1
ATOM 836 N N . THR A 1 101 ? -3.370 -15.928 6.871 1.00 84.06 101 THR A N 1
ATOM 837 C CA . THR A 1 101 ? -3.057 -15.377 5.538 1.00 84.06 101 THR A CA 1
ATOM 838 C C . THR A 1 101 ? -2.611 -16.480 4.572 1.00 84.06 101 THR A C 1
ATOM 840 O O . THR A 1 101 ? -2.845 -16.380 3.370 1.00 84.06 101 THR A O 1
ATOM 843 N N . THR A 1 102 ? -2.028 -17.572 5.081 1.00 83.44 102 THR A N 1
ATOM 844 C CA . THR A 1 102 ? -1.642 -18.729 4.254 1.00 83.44 102 THR A CA 1
ATOM 845 C C . THR A 1 102 ? -2.842 -19.475 3.657 1.00 83.44 102 THR A C 1
ATOM 847 O O . THR A 1 102 ? -2.694 -20.150 2.643 1.00 83.44 102 THR A O 1
ATOM 850 N N . GLU A 1 103 ? -4.035 -19.312 4.238 1.00 78.31 103 GLU A N 1
ATOM 851 C CA . GLU A 1 103 ? -5.293 -19.881 3.744 1.00 78.31 103 GLU A CA 1
ATOM 852 C C . GLU A 1 103 ? -6.076 -18.875 2.884 1.00 78.31 103 GLU A C 1
ATOM 854 O O . GLU A 1 103 ? -6.746 -19.264 1.928 1.00 78.31 103 GLU A O 1
ATOM 859 N N . SER A 1 104 ? -6.012 -17.575 3.204 1.00 79.94 104 SER A N 1
ATOM 860 C CA . SER A 1 104 ? -6.725 -16.530 2.459 1.00 79.94 104 SER A CA 1
ATOM 861 C C . SER A 1 104 ? -6.065 -15.156 2.561 1.00 79.94 104 SER A C 1
ATOM 863 O O . SER A 1 104 ? -5.759 -14.683 3.655 1.00 79.94 104 SER A O 1
ATOM 865 N N . LYS A 1 105 ? -5.973 -14.444 1.428 1.00 78.12 105 LYS A N 1
ATOM 866 C CA . LYS A 1 105 ? -5.452 -13.065 1.340 1.00 78.12 105 LYS A CA 1
ATOM 867 C C . LYS A 1 105 ? -6.237 -12.037 2.165 1.00 78.12 105 LYS A C 1
ATOM 869 O O . LYS A 1 105 ? -5.740 -10.948 2.423 1.00 78.12 105 LYS A O 1
ATOM 874 N N . GLU A 1 106 ? -7.471 -12.342 2.554 1.00 76.50 106 GLU A N 1
ATOM 875 C CA . GLU A 1 106 ? -8.288 -11.438 3.370 1.00 76.50 106 GLU A CA 1
ATOM 876 C C . GLU A 1 106 ? -8.135 -11.696 4.872 1.00 76.50 106 GLU A C 1
ATOM 878 O O . GLU A 1 106 ? -8.557 -10.872 5.682 1.00 76.50 106 GLU A O 1
ATOM 883 N N . SER A 1 107 ? -7.508 -12.811 5.252 1.00 77.69 107 SER A N 1
ATOM 884 C CA . SER A 1 107 ? -7.261 -13.144 6.648 1.00 77.69 107 SER A CA 1
ATOM 885 C C . SER A 1 107 ? -5.974 -12.508 7.139 1.00 77.69 107 SER A C 1
ATOM 887 O O . SER A 1 107 ? -4.908 -12.731 6.570 1.00 77.69 107 SER A O 1
ATOM 889 N N . SER A 1 108 ? -6.063 -11.759 8.235 1.00 72.62 108 SER A N 1
ATOM 890 C CA . SER A 1 108 ? -4.902 -11.143 8.879 1.00 72.62 108 SER A CA 1
ATOM 891 C C . SER A 1 108 ? -4.024 -12.141 9.633 1.00 72.62 108 SER A C 1
ATOM 893 O O . SER A 1 108 ? -3.031 -11.727 10.225 1.00 72.62 108 SER A O 1
ATOM 895 N N . GLY A 1 109 ? -4.396 -13.425 9.701 1.00 73.12 109 GLY A N 1
ATOM 896 C CA . GLY A 1 109 ? -3.692 -14.377 10.552 1.00 73.12 109 GLY A CA 1
ATOM 897 C C . GLY A 1 109 ? -3.699 -13.946 12.011 1.00 73.12 109 GLY A C 1
ATOM 898 O O . GLY A 1 109 ? -4.607 -13.255 12.487 1.00 73.12 109 GLY A O 1
ATOM 899 N N . GLY A 1 110 ? -2.605 -14.277 12.693 1.00 71.38 110 GLY A N 1
ATOM 900 C CA . GLY A 1 110 ? -2.304 -13.779 14.034 1.00 71.38 110 GLY A CA 1
ATOM 901 C C . GLY A 1 110 ? -1.735 -12.355 14.068 1.00 71.38 110 GLY A C 1
ATOM 902 O O . GLY A 1 110 ? -1.183 -11.974 15.093 1.00 71.38 110 GLY A O 1
ATOM 903 N N . ALA A 1 111 ? -1.798 -11.570 12.978 1.00 74.38 111 ALA A N 1
ATOM 904 C CA . ALA A 1 111 ? -1.185 -10.235 12.938 1.00 74.38 111 ALA A CA 1
ATOM 905 C C . ALA A 1 111 ? -1.734 -9.314 14.030 1.00 74.38 111 ALA A C 1
ATOM 907 O O . ALA A 1 111 ? -0.975 -8.668 14.744 1.00 74.38 111 ALA A O 1
ATOM 908 N N . TYR A 1 112 ? -3.060 -9.249 14.130 1.00 76.69 112 TYR A N 1
ATOM 909 C CA . TYR A 1 112 ? -3.754 -8.304 14.994 1.00 76.69 112 TYR A CA 1
ATOM 910 C C . TYR A 1 112 ? -4.321 -8.942 16.267 1.00 76.69 112 TYR A C 1
ATOM 912 O O . TYR A 1 112 ? -4.502 -8.240 17.257 1.00 76.69 112 TYR A O 1
ATOM 920 N N . GLU A 1 113 ? -4.631 -10.238 16.260 1.00 83.31 113 GLU A N 1
ATOM 921 C CA . GLU A 1 113 ? -5.356 -10.908 17.346 1.00 83.31 113 GLU A CA 1
ATOM 922 C C . GLU A 1 113 ? -6.528 -10.063 17.912 1.00 83.31 113 GLU A C 1
ATOM 924 O O . GLU A 1 113 ? -7.424 -9.646 17.173 1.00 83.31 113 GLU A O 1
ATOM 929 N N . LEU A 1 114 ? -6.523 -9.747 19.215 1.00 82.31 114 LEU A N 1
ATOM 930 C CA . LEU A 1 114 ? -7.555 -8.937 19.870 1.00 82.31 114 LEU A CA 1
ATOM 931 C C . LEU A 1 114 ? -7.579 -7.479 19.395 1.00 82.31 114 LEU A C 1
ATOM 933 O O . LEU A 1 114 ? -8.626 -6.836 19.469 1.00 82.31 114 LEU A O 1
ATOM 937 N N . ILE A 1 115 ? -6.472 -6.957 18.854 1.00 86.56 115 ILE A N 1
ATOM 938 C CA . ILE A 1 115 ? -6.456 -5.637 18.204 1.00 86.56 115 ILE A CA 1
ATOM 939 C C . ILE A 1 115 ? -7.435 -5.650 17.025 1.00 86.56 115 ILE A C 1
ATOM 941 O O . ILE A 1 115 ? -8.110 -4.654 16.776 1.00 86.56 115 ILE A O 1
ATOM 945 N N . LEU A 1 116 ? -7.588 -6.789 16.338 1.00 79.88 116 LEU A N 1
ATOM 946 C CA . LEU A 1 116 ? -8.512 -6.905 15.216 1.00 79.88 116 LEU A CA 1
ATOM 947 C C . LEU A 1 116 ? -9.956 -6.684 15.684 1.00 79.88 116 LEU A C 1
ATOM 949 O O . LEU A 1 116 ? -10.702 -5.892 15.108 1.00 79.88 116 LEU A O 1
ATOM 953 N N . ASN A 1 117 ? -10.317 -7.339 16.786 1.00 76.94 117 ASN A N 1
ATOM 954 C CA . ASN A 1 117 ? -11.637 -7.231 17.398 1.00 76.94 117 ASN A CA 1
ATOM 955 C C . ASN A 1 117 ? -11.931 -5.822 17.898 1.00 76.94 117 ASN A C 1
ATOM 957 O O . ASN A 1 117 ? -13.029 -5.313 17.681 1.00 76.94 117 ASN A O 1
ATOM 961 N N . TYR A 1 118 ? -10.977 -5.215 18.605 1.00 77.75 118 TYR A N 1
ATOM 962 C CA . TYR A 1 118 ? -11.242 -4.013 19.403 1.00 77.75 118 TYR A CA 1
ATOM 963 C C . TYR A 1 118 ? -10.944 -2.724 18.657 1.00 77.75 118 TYR A C 1
ATOM 965 O O . TYR A 1 118 ? -11.466 -1.675 19.034 1.00 77.75 118 TYR A O 1
ATOM 973 N N . GLU A 1 119 ? -10.119 -2.804 17.615 1.00 78.88 119 GLU A N 1
ATOM 974 C CA . GLU A 1 119 ? -9.665 -1.644 16.867 1.00 78.88 119 GLU A CA 1
ATOM 975 C C . GLU A 1 119 ? -10.099 -1.680 15.407 1.00 78.88 119 GLU A C 1
ATOM 977 O O . GLU A 1 119 ? -10.602 -0.665 14.949 1.00 78.88 119 GLU A O 1
ATOM 982 N N . THR A 1 120 ? -9.927 -2.783 14.660 1.00 70.88 120 THR A N 1
ATOM 983 C CA . THR A 1 120 ? -10.028 -2.739 13.184 1.00 70.88 120 THR A CA 1
ATOM 984 C C . THR A 1 120 ? -11.359 -3.229 12.599 1.00 70.88 120 THR A C 1
ATOM 986 O O . THR A 1 120 ? -11.803 -2.648 11.601 1.00 70.88 120 THR A O 1
ATOM 989 N N . LEU A 1 121 ? -12.039 -4.211 13.204 1.00 66.50 121 LEU A N 1
ATOM 990 C CA . LEU A 1 121 ? -13.301 -4.784 12.699 1.00 66.50 121 LEU A CA 1
ATOM 991 C C . LEU A 1 121 ? -14.570 -4.196 13.335 1.00 66.50 121 LEU A C 1
ATOM 993 O O . LEU A 1 121 ? -15.618 -4.152 12.688 1.00 66.50 121 LEU A O 1
ATOM 997 N N . MET A 1 122 ? -14.503 -3.718 14.578 1.00 66.50 122 MET A N 1
ATOM 998 C CA . MET A 1 122 ? -15.658 -3.116 15.254 1.00 66.50 122 MET A CA 1
ATOM 999 C C . MET A 1 122 ? -15.931 -1.698 14.729 1.00 66.50 122 MET A C 1
ATOM 1001 O O . MET A 1 122 ? -14.983 -0.903 14.648 1.00 66.50 122 MET A O 1
ATOM 1005 N N . PRO A 1 123 ? -17.188 -1.357 14.351 1.00 51.00 123 PRO A N 1
ATOM 1006 C CA . PRO A 1 123 ? -18.474 -2.044 14.552 1.00 51.00 123 PRO A CA 1
ATOM 1007 C C . PRO A 1 123 ? -19.074 -2.610 13.253 1.00 51.00 123 PRO A C 1
ATOM 1009 O O . PRO A 1 123 ? -20.211 -3.074 13.258 1.00 51.00 123 PRO A O 1
ATOM 1012 N N . GLY A 1 124 ? -18.359 -2.532 12.125 1.00 49.66 124 GLY A N 1
ATOM 1013 C CA . GLY A 1 124 ? -18.920 -2.784 10.791 1.00 49.66 124 GLY A CA 1
ATOM 1014 C C . GLY A 1 124 ? -19.438 -4.210 10.564 1.00 49.66 124 GLY A C 1
ATOM 1015 O O . GLY A 1 124 ? -20.020 -4.482 9.520 1.00 49.66 124 GLY A O 1
ATOM 1016 N N . ILE A 1 125 ? -19.230 -5.115 11.523 1.00 52.31 125 ILE A N 1
ATOM 1017 C CA . ILE A 1 125 ? -19.596 -6.533 11.449 1.00 52.31 125 ILE A CA 1
ATOM 1018 C C . ILE A 1 125 ? -20.875 -6.860 12.236 1.00 52.31 125 ILE A C 1
ATOM 1020 O O . ILE A 1 125 ? -21.480 -7.903 12.005 1.00 52.31 125 ILE A O 1
ATOM 1024 N N . TYR A 1 126 ? -21.345 -5.982 13.126 1.00 56.72 126 TYR A N 1
ATOM 1025 C CA . TYR A 1 126 ? -22.399 -6.336 14.085 1.00 56.72 126 TYR A CA 1
ATOM 1026 C C . TYR A 1 126 ? -23.669 -5.506 13.912 1.00 56.72 126 TYR A C 1
ATOM 1028 O O . TYR A 1 126 ? -24.182 -4.918 14.859 1.00 56.72 126 TYR A O 1
ATOM 1036 N N . PHE A 1 127 ? -24.231 -5.523 12.701 1.00 49.16 127 PHE A N 1
ATOM 1037 C CA . PHE A 1 127 ? -25.620 -5.118 12.469 1.00 49.16 127 PHE A CA 1
ATOM 1038 C C . PHE A 1 127 ? -26.553 -6.266 12.859 1.00 49.16 127 PHE A C 1
ATOM 1040 O O . PHE A 1 127 ? -27.082 -6.984 12.014 1.00 49.16 127 PHE A O 1
ATOM 1047 N N . THR A 1 128 ? -26.710 -6.492 14.160 1.00 53.16 128 THR A N 1
ATOM 1048 C CA . THR A 1 128 ? -27.646 -7.497 14.678 1.00 53.16 128 THR A CA 1
ATOM 1049 C C . THR A 1 128 ? -28.554 -6.853 15.721 1.00 53.16 128 THR A C 1
ATOM 1051 O O . THR A 1 128 ? -28.113 -5.926 16.397 1.00 53.16 128 THR A O 1
ATOM 1054 N N . PRO A 1 129 ? -29.793 -7.335 15.922 1.00 57.28 129 PRO A N 1
ATOM 1055 C CA . PRO A 1 129 ? -30.690 -6.851 16.982 1.00 57.28 129 PRO A CA 1
ATOM 1056 C C . PRO A 1 129 ? -30.216 -7.238 18.399 1.00 57.28 129 PRO A C 1
ATOM 1058 O O . PRO A 1 129 ? -31.000 -7.235 19.348 1.00 57.28 129 PRO A O 1
ATOM 1061 N N . ILE A 1 130 ? -28.951 -7.641 18.535 1.00 70.19 130 ILE A N 1
ATOM 1062 C CA . ILE A 1 130 ? -28.357 -8.225 19.725 1.00 70.19 130 ILE A CA 1
ATOM 1063 C C . ILE A 1 130 ? -27.270 -7.277 20.224 1.00 70.19 130 ILE A C 1
ATOM 1065 O O . ILE A 1 130 ? -26.473 -6.762 19.445 1.00 70.19 130 ILE A O 1
ATOM 1069 N N . ILE A 1 131 ? -27.241 -7.059 21.531 1.00 74.88 131 ILE A N 1
ATOM 1070 C CA . ILE A 1 131 ? -26.360 -6.123 22.213 1.00 74.88 131 ILE A CA 1
ATOM 1071 C C . ILE A 1 131 ? -25.076 -6.865 22.611 1.00 74.88 131 ILE A C 1
ATOM 1073 O O . ILE A 1 131 ? -25.142 -7.835 23.380 1.00 74.88 131 ILE A O 1
ATOM 1077 N N . PRO A 1 132 ? -23.897 -6.462 22.108 1.00 78.56 132 PRO A N 1
ATOM 1078 C CA . PRO A 1 132 ? -22.631 -7.026 22.560 1.00 78.56 132 PRO A CA 1
ATOM 1079 C C . PRO A 1 132 ? -22.404 -6.732 24.043 1.00 78.56 132 PRO A C 1
ATOM 1081 O O . PRO A 1 132 ? -22.441 -5.578 24.475 1.00 78.56 132 PRO A O 1
ATOM 1084 N N . SER A 1 133 ? -22.148 -7.774 24.838 1.00 81.00 133 SER A N 1
ATOM 1085 C CA . SER A 1 133 ? -22.034 -7.650 26.298 1.00 81.00 133 SER A CA 1
ATOM 1086 C C . SER A 1 133 ? -20.953 -6.666 26.744 1.00 81.00 133 SER A C 1
ATOM 1088 O O . SER A 1 133 ? -21.111 -5.985 27.750 1.00 81.00 133 SER A O 1
ATOM 1090 N N . HIS A 1 134 ? -19.874 -6.537 25.977 1.00 78.12 134 HIS A N 1
ATOM 1091 C CA . HIS A 1 134 ? -18.766 -5.660 26.329 1.00 78.12 134 HIS A CA 1
ATOM 1092 C C . HIS A 1 134 ? -19.070 -4.161 26.203 1.00 78.12 134 HIS A C 1
ATOM 1094 O O . HIS A 1 134 ? -18.360 -3.368 26.820 1.00 78.12 134 HIS A O 1
ATOM 1100 N N . PHE A 1 135 ? -20.112 -3.752 25.468 1.00 77.06 135 PHE A N 1
ATOM 1101 C CA . PHE A 1 135 ? -20.582 -2.360 25.493 1.00 77.06 135 PHE A CA 1
ATOM 1102 C C . PHE A 1 135 ? -21.380 -2.047 26.759 1.00 77.06 135 PHE A C 1
ATOM 1104 O O . PHE A 1 135 ? -21.345 -0.920 27.240 1.00 77.06 135 PHE A O 1
ATOM 1111 N N . LEU A 1 136 ? -22.070 -3.049 27.309 1.00 80.19 136 LEU A N 1
ATOM 1112 C CA . LEU A 1 136 ? -22.894 -2.903 28.507 1.00 80.19 136 LEU A CA 1
ATOM 1113 C C . LEU A 1 136 ? -22.082 -3.013 29.795 1.00 80.19 136 LEU A C 1
ATOM 1115 O O . LEU A 1 136 ? -22.405 -2.363 30.788 1.00 80.19 136 LEU A O 1
ATOM 1119 N N . PHE A 1 137 ? -21.076 -3.886 29.803 1.00 86.62 137 PHE A N 1
ATOM 1120 C CA . PHE A 1 137 ? -20.405 -4.261 31.037 1.00 86.62 137 PHE A CA 1
ATOM 1121 C C . PHE A 1 137 ? -19.375 -3.213 31.477 1.00 86.62 137 PHE A C 1
ATOM 1123 O O . PHE A 1 137 ? -18.622 -2.699 30.640 1.00 86.62 137 PHE A O 1
ATOM 1130 N N . PRO A 1 138 ? -19.309 -2.917 32.787 1.00 86.75 138 PRO A N 1
ATOM 1131 C CA . PRO A 1 138 ? -18.269 -2.092 33.390 1.00 86.75 138 PRO A CA 1
ATOM 1132 C C . PRO A 1 138 ? -16.840 -2.556 33.078 1.00 86.75 138 PRO A C 1
ATOM 1134 O O . PRO A 1 138 ? -16.588 -3.718 32.747 1.00 86.75 138 PRO A O 1
ATOM 1137 N N . ASP A 1 139 ? -15.883 -1.637 33.202 1.00 84.75 139 ASP A N 1
ATOM 1138 C CA . ASP A 1 139 ? -14.487 -1.893 32.840 1.00 84.75 139 ASP A CA 1
ATOM 1139 C C . ASP A 1 139 ? -13.808 -2.919 33.757 1.00 84.75 139 ASP A C 1
ATOM 1141 O O . ASP A 1 139 ? -13.009 -3.718 33.282 1.00 84.75 139 ASP A O 1
ATOM 1145 N N . ASP A 1 140 ? -14.144 -2.974 35.046 1.00 88.44 140 ASP A N 1
ATOM 1146 C CA . ASP A 1 140 ? -13.640 -3.988 35.987 1.00 88.44 140 ASP A CA 1
ATOM 1147 C C . ASP A 1 140 ? -14.098 -5.412 35.632 1.00 88.44 140 ASP A C 1
ATOM 1149 O O . ASP A 1 140 ? -13.408 -6.392 35.930 1.00 88.44 140 ASP A O 1
ATOM 1153 N N . ILE A 1 141 ? -15.240 -5.524 34.950 1.00 89.56 141 ILE A N 1
ATOM 1154 C CA . ILE A 1 141 ? -15.760 -6.784 34.424 1.00 89.56 141 ILE A CA 1
ATOM 1155 C C . ILE A 1 141 ? -15.091 -7.109 33.088 1.00 89.56 141 ILE A C 1
ATOM 1157 O O . ILE A 1 141 ? -14.579 -8.210 32.920 1.00 89.56 141 ILE A O 1
ATOM 1161 N N . ASN A 1 142 ? -15.020 -6.158 32.152 1.00 86.06 142 ASN A N 1
ATOM 1162 C CA . ASN A 1 142 ? -14.374 -6.377 30.851 1.00 86.06 142 ASN A CA 1
ATOM 1163 C C . ASN A 1 142 ? -12.866 -6.652 30.946 1.00 86.06 142 ASN A C 1
ATOM 1165 O O . ASN A 1 142 ? -12.324 -7.327 30.076 1.00 86.06 142 ASN A O 1
ATOM 1169 N N . ASN A 1 143 ? -12.193 -6.158 31.987 1.00 86.94 143 ASN A N 1
ATOM 1170 C CA . ASN A 1 143 ? -10.769 -6.393 32.221 1.00 86.94 143 ASN A CA 1
ATOM 1171 C C . ASN A 1 143 ? -10.462 -7.718 32.944 1.00 86.94 143 ASN A C 1
ATOM 1173 O O . ASN A 1 143 ? -9.293 -8.036 33.154 1.00 86.94 143 ASN A O 1
ATOM 1177 N N . SER A 1 144 ? -11.479 -8.502 33.321 1.00 87.88 144 SER A N 1
ATOM 1178 C CA . SER A 1 144 ? -11.316 -9.776 34.026 1.00 87.88 144 SER A CA 1
ATOM 1179 C C . SER A 1 144 ? -12.172 -10.861 33.382 1.00 87.88 144 SER A C 1
ATOM 1181 O O . SER A 1 144 ? -13.395 -10.860 33.510 1.00 87.88 144 SER A O 1
ATOM 1183 N N . GLU A 1 145 ? -11.531 -11.834 32.727 1.00 84.44 145 GLU A N 1
ATOM 1184 C CA . GLU A 1 145 ? -12.230 -12.976 32.121 1.00 84.44 145 GLU A CA 1
ATOM 1185 C C . GLU A 1 145 ? -13.090 -13.724 33.151 1.00 84.44 145 GLU A C 1
ATOM 1187 O O . GLU A 1 145 ? -14.230 -14.076 32.854 1.00 84.44 145 GLU A O 1
ATOM 1192 N N . GLU A 1 146 ? -12.605 -13.882 34.390 1.00 86.44 146 GLU A N 1
ATOM 1193 C CA . GLU A 1 146 ? -13.383 -14.513 35.460 1.00 86.44 146 GLU A CA 1
ATOM 1194 C C . GLU A 1 146 ? -14.641 -13.706 35.807 1.00 86.44 146 GLU A C 1
ATOM 1196 O O . GLU A 1 146 ? -15.728 -14.278 35.921 1.00 86.44 146 GLU A O 1
ATOM 1201 N N . HIS A 1 147 ? -14.515 -12.389 36.000 1.00 89.44 147 HIS A N 1
ATOM 1202 C CA . HIS A 1 147 ? -15.663 -11.548 36.348 1.00 89.44 147 HIS A CA 1
ATOM 1203 C C . HIS A 1 147 ? -16.676 -11.495 35.210 1.00 89.44 147 HIS A C 1
ATOM 1205 O O . HIS A 1 147 ? -17.881 -11.587 35.452 1.00 89.44 147 HIS A O 1
ATOM 1211 N N . PHE A 1 148 ? -16.186 -11.392 33.979 1.00 88.88 148 PHE A N 1
ATOM 1212 C CA . PHE A 1 148 ? -17.004 -11.378 32.781 1.00 88.88 148 PHE A CA 1
ATOM 1213 C C . PHE A 1 148 ? -17.803 -12.670 32.621 1.00 88.88 148 PHE A C 1
ATOM 1215 O O . PHE A 1 148 ? -19.028 -12.627 32.483 1.00 88.88 148 PHE A O 1
ATOM 1222 N N . ASP A 1 149 ? -17.137 -13.825 32.693 1.00 84.56 149 ASP A N 1
ATOM 1223 C CA . ASP A 1 149 ? -17.798 -15.126 32.588 1.00 84.56 149 ASP A CA 1
ATOM 1224 C C . ASP A 1 149 ? -18.831 -15.311 33.700 1.00 84.56 149 ASP A C 1
ATOM 1226 O O . ASP A 1 149 ? -19.949 -15.761 33.444 1.00 84.56 149 ASP A O 1
ATOM 1230 N N . LYS A 1 150 ? -18.492 -14.899 34.925 1.00 85.00 150 LYS A N 1
ATOM 1231 C CA . LYS A 1 150 ? -19.398 -14.957 36.071 1.00 85.00 150 LYS A CA 1
ATOM 1232 C C . LYS A 1 150 ? -20.639 -14.087 35.867 1.00 85.00 150 LYS A C 1
ATOM 1234 O O . LYS A 1 150 ? -21.743 -14.543 36.162 1.00 85.00 150 LYS A O 1
ATOM 1239 N N . LEU A 1 151 ? -20.489 -12.867 35.346 1.00 86.50 151 LEU A N 1
ATOM 1240 C CA . LEU A 1 151 ? -21.628 -11.992 35.069 1.00 86.50 151 LEU A CA 1
ATOM 1241 C C . LEU A 1 151 ? -22.524 -12.578 33.972 1.00 86.50 151 LEU A C 1
ATOM 1243 O O . LEU A 1 151 ? -23.739 -12.640 34.145 1.00 86.50 151 LEU A O 1
ATOM 1247 N N . ILE A 1 152 ? -21.937 -13.066 32.875 1.00 84.50 152 ILE A N 1
ATOM 1248 C CA . ILE A 1 152 ? -22.693 -13.731 31.805 1.00 84.50 152 ILE A CA 1
ATOM 1249 C C . ILE A 1 152 ? -23.474 -14.928 32.344 1.00 84.50 152 ILE A C 1
ATOM 1251 O O . ILE A 1 152 ? -24.628 -15.131 31.970 1.00 84.50 152 ILE A O 1
ATOM 1255 N N . GLU A 1 153 ? -22.854 -15.738 33.198 1.00 81.00 153 GLU A N 1
ATOM 1256 C CA . GLU A 1 153 ? -23.520 -16.873 33.827 1.00 81.00 153 GLU A CA 1
ATOM 1257 C C . GLU A 1 153 ? -24.693 -16.408 34.686 1.00 81.00 153 GLU A C 1
ATOM 1259 O O . GLU A 1 153 ? -25.795 -16.936 34.553 1.00 81.00 153 GLU A O 1
ATOM 1264 N N . TYR A 1 154 ? -24.502 -15.377 35.505 1.00 83.25 154 TYR A N 1
ATOM 1265 C CA . TYR A 1 154 ? -25.579 -14.842 36.330 1.00 83.25 154 TYR A CA 1
ATOM 1266 C C . TYR A 1 154 ? -26.752 -14.320 35.499 1.00 83.25 154 TYR A C 1
ATOM 1268 O O . TYR A 1 154 ? -27.891 -14.630 35.836 1.00 83.25 154 TYR A O 1
ATOM 1276 N N . LEU A 1 155 ? -26.493 -13.633 34.385 1.00 81.00 155 LEU A N 1
ATOM 1277 C CA . LEU A 1 155 ? -27.542 -13.204 33.454 1.00 81.00 155 LEU A CA 1
ATOM 1278 C C . LEU A 1 155 ? -28.251 -14.392 32.807 1.00 81.00 155 LEU A C 1
ATOM 1280 O O . LEU A 1 155 ? -29.475 -14.462 32.785 1.00 81.00 155 LEU A O 1
ATOM 1284 N N . ARG A 1 156 ? -27.485 -15.366 32.307 1.00 77.44 156 ARG A N 1
ATOM 1285 C CA . ARG A 1 156 ? -28.030 -16.543 31.621 1.00 77.44 156 ARG A CA 1
ATOM 1286 C C . ARG A 1 156 ? -28.933 -17.383 32.522 1.00 77.44 156 ARG A C 1
ATOM 1288 O O . ARG A 1 156 ? -29.870 -18.003 32.028 1.00 77.44 156 ARG A O 1
ATOM 1295 N N . PHE A 1 157 ? -28.619 -17.444 33.812 1.00 76.19 157 PHE A N 1
ATOM 1296 C CA . PHE A 1 157 ? -29.382 -18.199 34.801 1.00 76.19 157 PHE A CA 1
ATOM 1297 C C . PHE A 1 157 ? -30.406 -17.342 35.565 1.00 76.19 157 PHE A C 1
ATOM 1299 O O . PHE A 1 157 ? -31.012 -17.859 36.499 1.00 76.19 157 PHE A O 1
ATOM 1306 N N . GLY A 1 158 ? -30.609 -16.069 35.197 1.00 76.12 158 GLY A N 1
ATOM 1307 C CA . GLY A 1 158 ? -31.577 -15.179 35.856 1.00 76.12 158 GLY A CA 1
ATOM 1308 C C . GLY A 1 158 ? -31.268 -14.927 37.336 1.00 76.12 158 GLY A C 1
ATOM 1309 O O . GLY A 1 158 ? -32.169 -14.811 38.160 1.00 76.12 158 GLY A O 1
ATOM 1310 N N . MET A 1 159 ? -29.984 -14.930 37.704 1.00 77.25 159 MET A N 1
ATOM 1311 C CA . MET A 1 159 ? -29.520 -14.783 39.092 1.00 77.25 159 MET A CA 1
ATOM 1312 C C . MET A 1 159 ? -29.382 -13.320 39.521 1.00 77.25 159 MET A C 1
ATOM 1314 O O . MET A 1 159 ? -29.253 -13.038 40.712 1.00 77.25 159 MET A O 1
ATOM 1318 N N . ILE A 1 160 ? -29.370 -12.404 38.558 1.00 77.12 160 ILE A N 1
ATOM 1319 C CA . ILE A 1 160 ? -29.333 -10.958 38.758 1.00 77.12 160 ILE A CA 1
ATOM 1320 C C . ILE A 1 160 ? -30.357 -10.325 37.829 1.00 77.12 160 ILE A C 1
ATOM 1322 O O . ILE A 1 160 ? -30.519 -10.804 36.712 1.00 77.12 160 ILE A O 1
ATOM 1326 N N . SER A 1 161 ? -30.993 -9.249 38.290 1.00 79.88 161 SER A N 1
ATOM 1327 C CA . SER A 1 161 ? -31.987 -8.515 37.503 1.00 79.88 161 SER A CA 1
ATOM 1328 C C . SER A 1 161 ? -31.411 -7.352 36.694 1.00 79.88 161 SER A C 1
ATOM 1330 O O . SER A 1 161 ? -32.093 -6.693 35.909 1.00 79.88 161 SER A O 1
ATOM 1332 N N . ILE A 1 162 ? -30.126 -7.062 36.907 1.00 72.56 162 ILE A N 1
ATOM 1333 C CA . ILE A 1 162 ? -29.405 -6.010 36.200 1.00 72.56 162 ILE A CA 1
ATOM 1334 C C . ILE A 1 162 ? -29.302 -6.477 34.748 1.00 72.56 162 ILE A C 1
ATOM 1336 O O . ILE A 1 162 ? -28.620 -7.459 34.488 1.00 72.56 162 ILE A O 1
ATOM 1340 N N . TYR A 1 163 ? -29.995 -5.787 33.839 1.00 78.31 163 TYR A N 1
ATOM 1341 C CA . TYR A 1 163 ? -30.194 -6.135 32.422 1.00 78.31 163 TYR A CA 1
ATOM 1342 C C . TYR A 1 163 ? -31.339 -7.114 32.096 1.00 78.31 163 TYR A C 1
ATOM 1344 O O . TYR A 1 163 ? -31.366 -7.610 30.971 1.00 78.31 163 TYR A O 1
ATOM 1352 N N . ASP A 1 164 ? -32.303 -7.354 32.990 1.00 78.50 164 ASP A N 1
ATOM 1353 C CA . ASP A 1 164 ? -33.463 -8.227 32.706 1.00 78.50 164 ASP A CA 1
ATOM 1354 C C . ASP A 1 164 ? -34.235 -7.815 31.444 1.00 78.50 164 ASP A C 1
ATOM 1356 O O . ASP A 1 164 ? -34.519 -8.666 30.596 1.00 78.50 164 ASP A O 1
ATOM 1360 N N . ASP A 1 165 ? -34.456 -6.509 31.254 1.00 78.25 165 ASP A N 1
ATOM 1361 C CA . ASP A 1 165 ? -35.123 -5.931 30.071 1.00 78.25 165 ASP A CA 1
ATOM 1362 C C . ASP A 1 165 ? -34.369 -6.201 28.757 1.00 78.25 165 ASP A C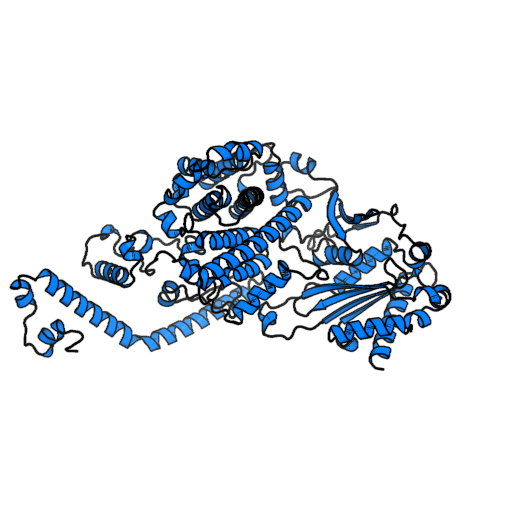 1
ATOM 1364 O O . ASP A 1 165 ? -34.920 -6.115 27.657 1.00 78.25 165 ASP A O 1
ATOM 1368 N N . MET A 1 166 ? -33.080 -6.528 28.867 1.00 74.31 166 MET A N 1
ATOM 1369 C CA . MET A 1 166 ? -32.193 -6.870 27.759 1.00 74.31 166 MET A CA 1
ATOM 1370 C C . MET A 1 166 ? -31.801 -8.354 27.771 1.00 74.31 166 MET A C 1
ATOM 1372 O O . MET A 1 166 ? -31.061 -8.803 26.888 1.00 74.31 166 MET A O 1
ATOM 1376 N N . SER A 1 167 ? -32.284 -9.140 28.740 1.00 65.88 167 SER A N 1
ATOM 1377 C CA . SER A 1 167 ? -31.935 -10.551 28.875 1.00 65.88 167 SER A CA 1
ATOM 1378 C C . SER A 1 167 ? -32.465 -11.327 27.662 1.00 65.88 167 SER A C 1
ATOM 1380 O O . SER A 1 167 ? -33.550 -11.074 27.141 1.00 65.88 167 SER A O 1
ATOM 1382 N N . GLY A 1 168 ? -31.628 -12.196 27.094 1.00 68.50 168 GLY A N 1
ATOM 1383 C CA . GLY A 1 168 ? -31.892 -12.844 25.801 1.00 68.50 168 GLY A CA 1
ATOM 1384 C C . GLY A 1 168 ? -31.494 -12.024 24.564 1.00 68.50 168 GLY A C 1
ATOM 1385 O O . GLY A 1 168 ? -31.322 -12.607 23.496 1.00 68.50 168 GLY A O 1
ATOM 1386 N N . ARG A 1 169 ? -31.252 -10.711 24.703 1.00 73.81 169 ARG A N 1
ATOM 1387 C CA . ARG A 1 169 ? -30.653 -9.854 23.660 1.00 73.81 169 ARG A CA 1
ATOM 1388 C C . ARG A 1 169 ? -29.186 -9.523 23.919 1.00 73.81 169 ARG A C 1
ATOM 1390 O O . ARG A 1 169 ? -28.592 -8.829 23.110 1.00 73.81 169 ARG A O 1
ATOM 1397 N N . VAL A 1 170 ? -28.578 -9.992 25.006 1.00 77.25 170 VAL A N 1
ATOM 1398 C CA . VAL A 1 170 ? -27.137 -9.815 25.256 1.00 77.25 170 VAL A CA 1
ATOM 1399 C C . VAL A 1 170 ? -26.352 -10.990 24.670 1.00 77.25 170 VAL A C 1
ATOM 1401 O O . VAL A 1 170 ? -26.645 -12.148 24.968 1.00 77.25 170 VAL A O 1
ATOM 1404 N N . THR A 1 171 ? -25.322 -10.715 23.865 1.00 78.69 171 THR A N 1
ATOM 1405 C CA . THR A 1 171 ? -24.405 -11.748 23.350 1.00 78.69 171 THR A CA 1
ATOM 1406 C C . THR A 1 171 ? -23.107 -11.797 24.133 1.00 78.69 171 THR A C 1
ATOM 1408 O O . THR A 1 171 ? -22.435 -10.783 24.294 1.00 78.69 171 THR A O 1
ATOM 1411 N N . ASN A 1 172 ? -22.699 -13.003 24.544 1.00 80.25 172 ASN A N 1
ATOM 1412 C CA . ASN A 1 172 ? -21.362 -13.234 25.085 1.00 80.25 172 ASN A CA 1
ATOM 1413 C C . ASN A 1 172 ? -20.335 -13.264 23.943 1.00 80.25 172 ASN A C 1
ATOM 1415 O O . ASN A 1 172 ? -20.110 -14.309 23.321 1.00 80.25 172 ASN A O 1
ATOM 1419 N N . GLN A 1 173 ? -19.685 -12.127 23.725 1.00 74.69 173 GLN A N 1
ATOM 1420 C CA . GLN A 1 173 ? -18.602 -11.964 22.755 1.00 74.69 173 GLN A CA 1
ATOM 1421 C C . GLN A 1 173 ? -17.203 -12.014 23.392 1.00 74.69 173 GLN A C 1
ATOM 1423 O O . GLN A 1 173 ? -16.217 -11.775 22.706 1.00 74.69 173 GLN A O 1
ATOM 1428 N N . GLY A 1 174 ? -17.117 -12.390 24.672 1.00 78.25 174 GLY A N 1
ATOM 1429 C CA . GLY A 1 174 ? -15.885 -12.389 25.463 1.00 78.25 174 GLY A CA 1
ATOM 1430 C C . GLY A 1 174 ? -15.558 -11.035 26.096 1.00 78.25 174 GLY A C 1
ATOM 1431 O O . GLY A 1 174 ? -16.113 -10.010 25.679 1.00 78.25 174 GLY A O 1
ATOM 1432 N N . PRO A 1 175 ? -14.689 -11.039 27.123 1.00 78.38 175 PRO A N 1
ATOM 1433 C CA . PRO A 1 175 ? -14.204 -9.815 27.748 1.00 78.38 175 PRO A CA 1
ATOM 1434 C C . PRO A 1 175 ? -13.415 -8.993 26.730 1.00 78.38 175 PRO A C 1
ATOM 1436 O O . PRO A 1 175 ? -12.618 -9.556 25.984 1.00 78.38 175 PRO A O 1
ATOM 1439 N N . THR A 1 176 ? -13.603 -7.671 26.724 1.00 77.44 176 THR A N 1
ATOM 1440 C CA . THR A 1 176 ? -12.783 -6.748 25.923 1.00 77.44 176 THR A CA 1
ATOM 1441 C C . THR A 1 176 ? -11.853 -5.947 26.830 1.00 77.44 176 THR A C 1
ATOM 1443 O O . THR A 1 176 ? -12.166 -4.794 27.146 1.00 77.44 176 THR A O 1
ATOM 1446 N N . PRO A 1 177 ? -10.754 -6.554 27.316 1.00 80.00 177 PRO A N 1
ATOM 1447 C CA . PRO A 1 177 ? -9.845 -5.873 28.217 1.00 80.00 177 PRO A CA 1
ATOM 1448 C C . PRO A 1 177 ? -9.120 -4.729 27.509 1.00 80.00 177 PRO A C 1
ATOM 1450 O O . PRO A 1 177 ? -8.918 -4.737 26.290 1.00 80.00 177 PRO A O 1
ATOM 1453 N N . ASP A 1 178 ? -8.663 -3.776 28.308 1.00 83.94 178 ASP A N 1
ATOM 1454 C CA . ASP A 1 178 ? -7.747 -2.732 27.892 1.00 83.94 178 ASP A CA 1
ATOM 1455 C C . ASP A 1 178 ? -6.461 -3.362 27.348 1.00 83.94 178 ASP A C 1
ATOM 1457 O O . ASP A 1 178 ? -5.766 -4.127 28.028 1.00 83.94 178 ASP A O 1
ATOM 1461 N N . LEU A 1 179 ? -6.126 -3.019 26.103 1.00 86.19 179 LEU A N 1
ATOM 1462 C CA . LEU A 1 179 ? -4.932 -3.531 25.445 1.00 86.19 179 LEU A CA 1
ATOM 1463 C C . LEU A 1 179 ? -3.688 -2.902 26.074 1.00 86.19 179 LEU A C 1
ATOM 1465 O O . LEU A 1 179 ? -3.394 -1.723 25.883 1.00 86.19 179 LEU A O 1
ATOM 1469 N N . GLN A 1 180 ? -2.946 -3.709 26.830 1.00 87.06 180 GLN A N 1
ATOM 1470 C CA . GLN A 1 180 ? -1.682 -3.290 27.425 1.00 87.06 180 GLN A CA 1
ATOM 1471 C C . GLN A 1 180 ? -0.652 -2.973 26.338 1.00 87.06 180 GLN A C 1
ATOM 1473 O O . GLN A 1 180 ? -0.586 -3.649 25.309 1.00 87.06 180 GLN A O 1
ATOM 1478 N N . LEU A 1 181 ? 0.225 -2.002 26.608 1.00 88.75 181 LEU A N 1
ATOM 1479 C CA . LEU A 1 181 ? 1.292 -1.606 25.684 1.00 88.75 181 LEU A CA 1
ATOM 1480 C C . LEU A 1 181 ? 2.148 -2.803 25.242 1.00 88.75 181 LEU A C 1
ATOM 1482 O O . LEU A 1 181 ? 2.498 -2.926 24.071 1.00 88.75 181 LEU A O 1
ATOM 1486 N N . SER A 1 182 ? 2.456 -3.706 26.175 1.00 88.88 182 SER A N 1
ATOM 1487 C CA . SER A 1 182 ? 3.216 -4.928 25.905 1.00 88.88 182 SER A CA 1
ATOM 1488 C C . SER A 1 182 ? 2.490 -5.879 24.953 1.00 88.88 182 SER A C 1
ATOM 1490 O O . SER A 1 182 ? 3.140 -6.499 24.114 1.00 88.88 182 SER A O 1
ATOM 1492 N N . TYR A 1 183 ? 1.158 -5.964 25.039 1.00 88.88 183 TYR A N 1
ATOM 1493 C CA . TYR A 1 183 ? 0.340 -6.772 24.134 1.00 88.88 183 TYR A CA 1
ATOM 1494 C C . TYR A 1 183 ? 0.351 -6.188 22.720 1.00 88.88 183 TYR A C 1
ATOM 1496 O O . TYR A 1 183 ? 0.610 -6.913 21.763 1.00 88.88 183 TYR A O 1
ATOM 1504 N N . VAL A 1 184 ? 0.154 -4.872 22.582 1.00 91.12 184 VAL A N 1
ATOM 1505 C CA . VAL A 1 184 ? 0.223 -4.193 21.277 1.00 91.12 184 VAL A CA 1
ATOM 1506 C C . VAL A 1 184 ? 1.617 -4.350 20.665 1.00 91.12 184 VAL A C 1
ATOM 1508 O O . VAL A 1 184 ? 1.747 -4.737 19.507 1.00 91.12 184 VAL A O 1
ATOM 1511 N N . ALA A 1 185 ? 2.674 -4.142 21.455 1.00 91.06 185 ALA A N 1
ATOM 1512 C CA . ALA A 1 185 ? 4.055 -4.296 21.001 1.00 91.06 185 ALA A CA 1
ATOM 1513 C C . ALA A 1 185 ? 4.401 -5.739 20.588 1.00 91.06 185 ALA A C 1
ATOM 1515 O O . ALA A 1 185 ? 5.194 -5.937 19.667 1.00 91.06 185 ALA A O 1
ATOM 1516 N N . HIS A 1 186 ? 3.791 -6.752 21.215 1.00 88.38 186 HIS A N 1
ATOM 1517 C CA . HIS A 1 186 ? 3.953 -8.151 20.805 1.00 88.38 186 HIS A CA 1
ATOM 1518 C C . HIS A 1 186 ? 3.434 -8.408 19.380 1.00 88.38 186 HIS A C 1
ATOM 1520 O O . HIS A 1 186 ? 4.010 -9.218 18.656 1.00 88.38 186 HIS A O 1
ATOM 1526 N N . HIS A 1 187 ? 2.409 -7.663 18.959 1.00 88.94 187 HIS A N 1
ATOM 1527 C CA . HIS A 1 187 ? 1.711 -7.794 17.676 1.00 88.94 187 HIS A CA 1
ATOM 1528 C C . HIS A 1 187 ? 2.189 -6.796 16.613 1.00 88.94 187 HIS A C 1
ATOM 1530 O O . HIS A 1 187 ? 1.480 -6.486 15.658 1.00 88.94 187 HIS A O 1
ATOM 1536 N N . TYR A 1 188 ? 3.411 -6.274 16.742 1.00 88.75 188 TYR A N 1
ATOM 1537 C CA . TYR A 1 188 ? 3.926 -5.260 15.817 1.00 88.75 188 TYR A CA 1
ATOM 1538 C C . TYR A 1 188 ? 4.012 -5.723 14.354 1.00 88.75 188 TYR A C 1
ATOM 1540 O O . TYR A 1 188 ? 4.066 -4.881 13.463 1.00 88.75 188 TYR A O 1
ATOM 1548 N N . SER A 1 189 ? 3.998 -7.032 14.072 1.00 86.81 189 SER A N 1
ATOM 1549 C CA . SER A 1 189 ? 3.961 -7.563 12.703 1.00 86.81 189 SER A CA 1
ATOM 1550 C C . SER A 1 189 ? 2.720 -7.118 11.918 1.00 86.81 189 SER A C 1
ATOM 1552 O O . SER A 1 189 ? 2.782 -7.072 10.687 1.00 86.81 189 SER A O 1
ATOM 1554 N N . ALA A 1 190 ? 1.651 -6.688 12.602 1.00 88.38 190 ALA A N 1
ATOM 1555 C CA . ALA A 1 190 ? 0.476 -6.062 12.001 1.00 88.38 190 ALA A CA 1
ATOM 1556 C C . ALA A 1 190 ? 0.800 -4.879 11.081 1.00 88.38 190 ALA A C 1
ATOM 1558 O O . ALA A 1 190 ? 0.111 -4.663 10.086 1.00 88.38 190 ALA A O 1
ATOM 1559 N N . VAL A 1 191 ? 1.885 -4.143 11.342 1.00 91.44 191 VAL A N 1
ATOM 1560 C CA . VAL A 1 191 ? 2.280 -3.028 10.468 1.00 91.44 191 VAL A CA 1
ATOM 1561 C C . VAL A 1 191 ? 2.649 -3.488 9.055 1.00 91.44 191 VAL A C 1
ATOM 1563 O O . VAL A 1 191 ? 2.448 -2.755 8.088 1.00 91.44 191 VAL A O 1
ATOM 1566 N N . TYR A 1 192 ? 3.169 -4.710 8.914 1.00 92.44 192 TYR A N 1
ATOM 1567 C CA . TYR A 1 192 ? 3.491 -5.290 7.612 1.00 92.44 192 TYR A CA 1
ATOM 1568 C C . TYR A 1 192 ? 2.260 -5.886 6.941 1.00 92.44 192 TYR A C 1
ATOM 1570 O O . TYR A 1 192 ? 2.155 -5.838 5.718 1.00 92.44 192 TYR A O 1
ATOM 1578 N N . TRP A 1 193 ? 1.307 -6.400 7.720 1.00 90.62 193 TRP A N 1
ATOM 1579 C CA . TRP A 1 193 ? 0.009 -6.793 7.183 1.00 90.62 193 TRP A CA 1
ATOM 1580 C C . TRP A 1 193 ? -0.701 -5.608 6.512 1.00 90.62 193 TRP A C 1
ATOM 1582 O O . TRP A 1 193 ? -1.209 -5.742 5.400 1.00 90.62 193 TRP A O 1
ATOM 1592 N N . GLU A 1 194 ? -0.649 -4.412 7.102 1.00 92.38 194 GLU A N 1
ATOM 1593 C CA . GLU A 1 194 ? -1.193 -3.221 6.438 1.00 92.38 194 GLU A CA 1
ATOM 1594 C C . GLU A 1 194 ? -0.430 -2.878 5.149 1.00 92.38 194 GLU A C 1
ATOM 1596 O O . GLU A 1 194 ? -1.039 -2.414 4.188 1.00 92.38 194 GLU A O 1
ATOM 1601 N N . ALA A 1 195 ? 0.879 -3.154 5.065 1.00 92.44 195 ALA A N 1
ATOM 1602 C CA . ALA A 1 195 ? 1.630 -2.989 3.816 1.00 92.44 195 ALA A CA 1
ATOM 1603 C C . ALA A 1 195 ? 1.142 -3.960 2.726 1.00 92.44 195 ALA A C 1
ATOM 1605 O O . ALA A 1 195 ? 1.028 -3.582 1.557 1.00 92.44 195 ALA A O 1
ATOM 1606 N N . PHE A 1 196 ? 0.811 -5.195 3.113 1.00 91.50 196 PHE A N 1
ATOM 1607 C CA . PHE A 1 196 ? 0.171 -6.169 2.234 1.00 91.50 196 PHE A CA 1
ATOM 1608 C C . PHE A 1 196 ? -1.200 -5.669 1.762 1.00 91.50 196 PHE A C 1
ATOM 1610 O O . PHE A 1 196 ? -1.435 -5.611 0.557 1.00 91.50 196 PHE A O 1
ATOM 1617 N N . LYS A 1 197 ? -2.075 -5.197 2.661 1.00 88.81 197 LYS A N 1
ATOM 1618 C CA . LYS A 1 197 ? -3.390 -4.636 2.283 1.00 88.81 197 LYS A CA 1
ATOM 1619 C C . LYS A 1 197 ? -3.279 -3.399 1.400 1.00 88.81 197 LYS A C 1
ATOM 1621 O O . LYS A 1 197 ? -4.059 -3.256 0.459 1.00 88.81 197 LYS A O 1
ATOM 1626 N N . ALA A 1 198 ? -2.304 -2.532 1.665 1.00 90.69 198 ALA A N 1
ATOM 1627 C CA . ALA A 1 198 ? -2.050 -1.364 0.840 1.00 90.69 198 ALA A CA 1
ATOM 1628 C C . ALA A 1 198 ? -1.780 -1.763 -0.615 1.00 90.69 198 ALA A C 1
ATOM 1630 O O . ALA A 1 198 ? -2.343 -1.141 -1.507 1.00 90.69 198 ALA A O 1
ATOM 1631 N N . SER A 1 199 ? -1.007 -2.829 -0.856 1.00 86.12 199 SER A N 1
ATOM 1632 C CA . SER A 1 199 ? -0.631 -3.272 -2.208 1.00 86.12 199 SER A CA 1
ATOM 1633 C C . SER A 1 199 ? -1.803 -3.673 -3.120 1.00 86.12 199 SER A C 1
ATOM 1635 O O . SER A 1 199 ? -1.642 -3.665 -4.335 1.00 86.12 199 SER A O 1
ATOM 1637 N N . TYR A 1 200 ? -2.993 -3.931 -2.563 1.00 81.88 200 TYR A N 1
ATOM 1638 C CA . TYR A 1 200 ? -4.227 -4.214 -3.312 1.00 81.88 200 TYR A CA 1
ATOM 1639 C C . TYR A 1 200 ? -5.094 -2.962 -3.549 1.00 81.88 200 TYR A C 1
ATOM 1641 O O . TYR A 1 200 ? -6.316 -3.047 -3.650 1.00 81.88 200 TYR A O 1
ATOM 1649 N N . GLY A 1 201 ? -4.485 -1.775 -3.595 1.00 79.38 201 GLY A N 1
ATOM 1650 C CA . GLY A 1 201 ? -5.169 -0.527 -3.952 1.00 79.38 201 GLY A CA 1
ATOM 1651 C C . GLY A 1 201 ? -5.845 0.209 -2.795 1.00 79.38 201 GLY A C 1
ATOM 1652 O O . GLY A 1 201 ? -6.543 1.195 -3.025 1.00 79.38 201 GLY A O 1
ATOM 1653 N N . ASN A 1 202 ? -5.627 -0.214 -1.545 1.00 82.56 202 ASN A N 1
ATOM 1654 C CA . ASN A 1 202 ? -6.266 0.384 -0.366 1.00 82.56 202 ASN A CA 1
ATOM 1655 C C . ASN A 1 202 ? -5.297 1.187 0.517 1.00 82.56 202 ASN A C 1
ATOM 1657 O O . ASN A 1 202 ? -5.419 1.205 1.744 1.00 82.56 202 ASN A O 1
ATOM 1661 N N . LEU A 1 203 ? -4.311 1.841 -0.106 1.00 91.19 203 LEU A N 1
ATOM 1662 C CA . LEU A 1 203 ? -3.266 2.594 0.593 1.00 91.19 203 LEU A CA 1
ATOM 1663 C C . LEU A 1 203 ? -3.809 3.627 1.597 1.00 91.19 203 LEU A C 1
ATOM 1665 O O . LEU A 1 203 ? -3.310 3.626 2.718 1.00 91.19 203 LEU A O 1
ATOM 1669 N N . PRO A 1 204 ? -4.827 4.463 1.293 1.00 92.06 204 PRO A N 1
ATOM 1670 C CA . PRO A 1 204 ? -5.303 5.456 2.255 1.00 92.06 204 PRO A CA 1
ATOM 1671 C C . PRO A 1 204 ? -5.828 4.812 3.543 1.00 92.06 204 PRO A C 1
ATOM 1673 O O . PRO A 1 204 ? -5.421 5.202 4.635 1.00 92.06 204 PRO A O 1
ATOM 1676 N N . LYS A 1 205 ? -6.668 3.773 3.433 1.00 90.44 205 LYS A N 1
ATOM 1677 C CA . LYS A 1 205 ? -7.210 3.059 4.599 1.00 90.44 205 LYS A CA 1
ATOM 1678 C C . LYS A 1 205 ? -6.114 2.327 5.372 1.00 90.44 205 LYS A C 1
ATOM 1680 O O . LYS A 1 205 ? -6.102 2.392 6.598 1.00 90.44 205 LYS A O 1
ATOM 1685 N N . ALA A 1 206 ? -5.194 1.672 4.664 1.00 92.25 206 ALA A N 1
ATOM 1686 C CA . ALA A 1 206 ? -4.075 0.973 5.284 1.00 92.25 206 ALA A CA 1
ATOM 1687 C C . ALA A 1 206 ? -3.165 1.934 6.066 1.00 92.25 206 ALA A C 1
ATOM 1689 O O . ALA A 1 206 ? -2.748 1.630 7.181 1.00 92.25 206 ALA A O 1
ATOM 1690 N N . THR A 1 207 ? -2.922 3.138 5.536 1.00 94.88 207 THR A N 1
ATOM 1691 C CA . THR A 1 207 ? -2.186 4.188 6.250 1.00 94.88 207 THR A CA 1
ATOM 1692 C C . THR A 1 207 ? -2.919 4.616 7.523 1.00 94.88 207 THR A C 1
ATOM 1694 O O . THR A 1 207 ? -2.292 4.706 8.574 1.00 94.88 207 THR A O 1
ATOM 1697 N N . LEU A 1 208 ? -4.241 4.830 7.478 1.00 94.62 208 LEU A N 1
ATOM 1698 C CA . LEU A 1 208 ? -5.025 5.182 8.674 1.00 94.62 208 LEU A CA 1
ATOM 1699 C C . LEU A 1 208 ? -4.961 4.081 9.749 1.00 94.62 208 LEU A C 1
ATOM 1701 O O . LEU A 1 208 ? -4.785 4.386 10.929 1.00 94.62 208 LEU A O 1
ATOM 1705 N N . ASN A 1 209 ? -5.057 2.809 9.351 1.00 92.75 209 ASN A N 1
ATOM 1706 C CA . ASN A 1 209 ? -4.922 1.665 10.259 1.00 92.75 209 ASN A CA 1
ATOM 1707 C C . ASN A 1 209 ? -3.518 1.574 10.873 1.00 92.75 209 ASN A C 1
ATOM 1709 O O . ASN A 1 209 ? -3.385 1.347 12.075 1.00 92.75 209 ASN A O 1
ATOM 1713 N N . LEU A 1 210 ? -2.474 1.778 10.067 1.00 95.31 210 LEU A N 1
ATOM 1714 C CA . LEU A 1 210 ? -1.088 1.782 10.527 1.00 95.31 210 LEU A CA 1
ATOM 1715 C C . LEU A 1 210 ? -0.836 2.902 11.549 1.00 95.31 210 LEU A C 1
ATOM 1717 O O . LEU A 1 210 ? -0.258 2.656 12.608 1.00 95.31 210 LEU A O 1
ATOM 1721 N N . LEU A 1 211 ? -1.316 4.115 11.268 1.00 96.50 211 LEU A N 1
ATOM 1722 C CA . LEU A 1 211 ? -1.238 5.242 12.200 1.00 96.50 211 LEU A CA 1
ATOM 1723 C C . LEU A 1 211 ? -2.022 4.954 13.492 1.00 96.50 211 LEU A C 1
ATOM 1725 O O . LEU A 1 211 ? -1.565 5.296 14.582 1.00 96.50 211 LEU A O 1
ATOM 1729 N N . ARG A 1 212 ? -3.174 4.270 13.414 1.00 94.38 212 ARG A N 1
ATOM 1730 C CA . ARG A 1 212 ? -3.896 3.826 14.621 1.00 94.38 212 ARG A CA 1
ATOM 1731 C C . ARG A 1 212 ? -3.113 2.795 15.420 1.00 94.38 212 ARG A C 1
ATOM 1733 O O . ARG A 1 212 ? -3.076 2.916 16.642 1.00 94.38 212 ARG A O 1
ATOM 1740 N N . PHE A 1 213 ? -2.442 1.852 14.763 1.00 94.44 213 PHE A N 1
ATOM 1741 C CA . PHE A 1 213 ? -1.549 0.917 15.445 1.00 94.44 213 PHE A CA 1
ATOM 1742 C C . PHE A 1 213 ? -0.425 1.653 16.193 1.00 94.44 213 PHE A C 1
ATOM 1744 O O . PHE A 1 213 ? -0.166 1.349 17.355 1.00 94.44 213 PHE A O 1
ATOM 1751 N N . GLU A 1 214 ? 0.200 2.664 15.574 1.00 95.75 214 GLU A N 1
ATOM 1752 C CA . GLU A 1 214 ? 1.197 3.508 16.250 1.00 95.75 214 GLU A CA 1
ATOM 1753 C C . GLU A 1 214 ? 0.612 4.214 17.484 1.00 95.75 214 GLU A C 1
ATOM 1755 O O . GLU A 1 214 ? 1.250 4.219 18.537 1.00 95.75 214 GLU A O 1
ATOM 1760 N N . ILE A 1 215 ? -0.603 4.763 17.393 1.00 95.69 215 ILE A N 1
ATOM 1761 C CA . ILE A 1 215 ? -1.258 5.445 18.520 1.00 95.69 215 ILE A CA 1
ATOM 1762 C C . ILE A 1 215 ? -1.531 4.495 19.689 1.00 95.69 215 ILE A C 1
ATOM 1764 O O . ILE A 1 215 ? -1.413 4.910 20.840 1.00 95.69 215 ILE A O 1
ATOM 1768 N N . LEU A 1 216 ? -1.877 3.230 19.436 1.00 94.06 216 LEU A N 1
ATOM 1769 C CA . LEU A 1 216 ? -2.072 2.244 20.507 1.00 94.06 216 LEU A CA 1
ATOM 1770 C C . LEU A 1 216 ? -0.795 2.003 21.331 1.00 94.06 216 LEU A C 1
ATOM 1772 O O . LEU A 1 216 ? -0.879 1.521 22.459 1.00 94.06 216 LEU A O 1
ATOM 1776 N N . LEU A 1 217 ? 0.375 2.384 20.808 1.00 93.69 217 LEU A N 1
ATOM 1777 C CA . LEU A 1 217 ? 1.639 2.364 21.540 1.00 93.69 217 LEU A CA 1
ATOM 1778 C C . LEU A 1 217 ? 1.904 3.643 22.363 1.00 93.69 217 LEU A C 1
ATOM 1780 O O . LEU A 1 217 ? 2.944 3.748 23.014 1.00 93.69 217 LEU A O 1
ATOM 1784 N N . GLU A 1 218 ? 0.989 4.616 22.360 1.00 92.38 218 GLU A N 1
ATOM 1785 C CA . GLU A 1 218 ? 1.139 5.891 23.064 1.00 92.38 218 GLU A CA 1
ATOM 1786 C C . GLU A 1 218 ? 0.334 5.941 24.362 1.00 92.38 218 GLU A C 1
ATOM 1788 O O . GLU A 1 218 ? -0.881 5.753 24.390 1.00 92.38 218 GLU A O 1
ATOM 1793 N N . LYS A 1 219 ? 0.986 6.323 25.465 1.00 87.56 219 LYS A N 1
ATOM 1794 C CA . LYS A 1 219 ? 0.355 6.338 26.797 1.00 87.56 219 LYS A CA 1
ATOM 1795 C C . LYS A 1 219 ? -0.844 7.293 26.901 1.00 87.56 219 LYS A C 1
ATOM 1797 O O . LYS A 1 219 ? -1.785 7.018 27.640 1.00 87.56 219 LYS A O 1
ATOM 1802 N N . LYS A 1 220 ? -0.791 8.443 26.215 1.00 87.44 220 LYS A N 1
ATOM 1803 C CA . LYS A 1 220 ? -1.813 9.503 26.324 1.00 87.44 220 LYS A CA 1
ATOM 1804 C C . LYS A 1 220 ? -3.033 9.252 25.435 1.00 87.44 220 LYS A C 1
ATOM 1806 O O . LYS A 1 220 ? -4.147 9.538 25.859 1.00 87.44 220 LYS A O 1
ATOM 1811 N N . ALA A 1 221 ? -2.816 8.748 24.221 1.00 91.06 221 ALA A N 1
ATOM 1812 C CA . ALA A 1 221 ? -3.843 8.641 23.182 1.00 91.06 221 ALA A CA 1
ATOM 1813 C C . ALA A 1 221 ? -4.163 7.195 22.760 1.00 91.06 221 ALA A C 1
ATOM 1815 O O . ALA A 1 221 ? -5.086 6.996 21.971 1.00 91.06 221 ALA A O 1
ATOM 1816 N N . GLY A 1 222 ? -3.451 6.195 23.293 1.00 90.88 222 GLY A N 1
ATOM 1817 C CA . GLY A 1 222 ? -3.626 4.765 23.020 1.00 90.88 222 GLY A CA 1
ATOM 1818 C C . GLY A 1 222 ? -4.891 4.177 23.635 1.00 90.88 222 GLY A C 1
ATOM 1819 O O . GLY A 1 222 ? -4.833 3.253 24.440 1.00 90.88 222 GLY A O 1
ATOM 1820 N N . LYS A 1 223 ? -6.040 4.758 23.288 1.00 90.12 223 LYS A N 1
ATOM 1821 C CA . LYS A 1 223 ? -7.370 4.256 23.621 1.00 90.12 223 LYS A CA 1
ATOM 1822 C C . LYS A 1 223 ? -7.926 3.471 22.442 1.00 90.12 223 LYS A C 1
ATOM 1824 O O . LYS A 1 223 ? -7.868 3.945 21.298 1.00 90.12 223 LYS A O 1
ATOM 1829 N N . THR A 1 224 ? -8.450 2.286 22.737 1.00 88.25 224 THR A N 1
ATOM 1830 C CA . THR A 1 224 ? -9.114 1.438 21.745 1.00 88.25 224 THR A CA 1
ATOM 1831 C C . THR A 1 224 ? -10.441 2.058 21.334 1.00 88.25 224 THR A C 1
ATOM 1833 O O . THR A 1 224 ? -11.040 2.837 22.080 1.00 88.25 224 THR A O 1
ATOM 1836 N N . ILE A 1 225 ? -10.940 1.691 20.159 1.00 87.44 225 ILE A N 1
ATOM 1837 C CA . ILE A 1 225 ? -12.261 2.143 19.712 1.00 87.44 225 ILE A CA 1
ATOM 1838 C C . ILE A 1 225 ? -13.376 1.760 20.683 1.00 87.44 225 ILE A C 1
ATOM 1840 O O . ILE A 1 225 ? -14.256 2.578 20.929 1.00 87.44 225 ILE A O 1
ATOM 1844 N N . ILE A 1 226 ? -13.320 0.584 21.308 1.00 82.44 226 ILE A N 1
ATOM 1845 C CA . ILE A 1 226 ? -14.333 0.179 22.296 1.00 82.44 226 ILE A CA 1
ATOM 1846 C C . ILE A 1 226 ? -14.361 1.131 23.501 1.00 82.44 226 ILE A C 1
ATOM 1848 O O . ILE A 1 226 ? -15.441 1.531 23.936 1.00 82.44 226 ILE A O 1
ATOM 1852 N N . GLN A 1 227 ? -13.196 1.541 24.015 1.00 85.69 227 GLN A N 1
ATOM 1853 C CA . GLN A 1 227 ? -13.128 2.511 25.115 1.00 85.69 227 GLN A CA 1
ATOM 1854 C C . GLN A 1 227 ? -13.737 3.862 24.718 1.00 85.69 227 GLN A C 1
ATOM 1856 O O . GLN A 1 227 ? -14.375 4.522 25.535 1.00 85.69 227 GLN A O 1
ATOM 1861 N N . LEU A 1 228 ? -13.563 4.263 23.458 1.00 88.31 228 LEU A N 1
ATOM 1862 C CA . LEU A 1 228 ? -14.098 5.520 22.937 1.00 88.31 228 LEU A CA 1
ATOM 1863 C C . LEU A 1 228 ? -15.594 5.443 22.649 1.00 88.31 228 LEU A C 1
ATOM 1865 O O . LEU A 1 228 ? -16.282 6.418 22.887 1.00 88.31 228 LEU A O 1
ATOM 1869 N N . ILE A 1 229 ? -16.124 4.299 22.214 1.00 84.12 229 ILE A N 1
ATOM 1870 C CA . ILE A 1 229 ? -17.577 4.114 22.077 1.00 84.12 229 ILE A CA 1
ATOM 1871 C C . ILE A 1 229 ? -18.255 4.249 23.448 1.00 84.12 229 ILE A C 1
ATOM 1873 O O . ILE A 1 229 ? -19.301 4.879 23.566 1.00 84.12 229 ILE A O 1
ATOM 1877 N N . LYS A 1 230 ? -17.646 3.690 24.505 1.00 82.88 230 LYS A N 1
ATOM 1878 C CA . LYS A 1 230 ? -18.152 3.819 25.882 1.00 82.88 230 LYS A CA 1
ATOM 1879 C C . LYS A 1 230 ? -18.055 5.244 26.427 1.00 82.88 230 LYS A C 1
ATOM 1881 O O . LYS A 1 230 ? -18.891 5.655 27.227 1.00 82.88 230 LYS A O 1
ATOM 1886 N N . ASN A 1 231 ? -17.013 5.976 26.042 1.00 89.06 231 ASN A N 1
ATOM 1887 C CA . ASN A 1 231 ? -16.789 7.352 26.466 1.00 89.06 231 ASN A CA 1
ATOM 1888 C C . ASN A 1 231 ? -16.209 8.189 25.310 1.00 89.06 231 ASN A C 1
ATOM 1890 O O . ASN A 1 231 ? -14.986 8.367 25.235 1.00 89.06 231 ASN A O 1
ATOM 1894 N N . PRO A 1 232 ? -17.067 8.740 24.428 1.00 90.50 232 PRO A N 1
ATOM 1895 C CA . PRO A 1 232 ? -16.615 9.473 23.241 1.00 90.50 232 PRO A CA 1
ATOM 1896 C C . PRO A 1 232 ? -15.759 10.697 23.576 1.00 90.50 232 PRO A C 1
ATOM 1898 O O . PRO A 1 232 ? -14.822 11.026 22.845 1.00 90.50 232 PRO A O 1
ATOM 1901 N N . GLY A 1 233 ? -16.012 11.326 24.729 1.00 93.38 233 GLY A N 1
ATOM 1902 C CA . GLY A 1 233 ? -15.293 12.507 25.210 1.00 93.38 233 GLY A CA 1
ATOM 1903 C C . GLY A 1 233 ? -13.937 12.227 25.870 1.00 93.38 233 GLY A C 1
ATOM 1904 O O . GLY A 1 233 ? -13.267 13.163 26.315 1.00 93.38 233 GLY A O 1
ATOM 1905 N N . LEU A 1 234 ? -13.501 10.962 25.955 1.00 92.69 234 LEU A N 1
ATOM 1906 C CA . LEU A 1 234 ? -12.308 10.547 26.710 1.00 92.69 234 LEU A CA 1
ATOM 1907 C C . LEU A 1 234 ? -11.024 11.287 26.294 1.00 92.69 234 LEU A C 1
ATOM 1909 O O . LEU A 1 234 ? -10.145 11.512 27.127 1.00 92.69 234 LEU A O 1
ATOM 1913 N N . LEU A 1 235 ? -10.918 11.679 25.020 1.00 93.75 235 LEU A N 1
ATOM 1914 C CA . LEU A 1 235 ? -9.745 12.365 24.466 1.00 93.75 235 LEU A CA 1
ATOM 1915 C C . LEU A 1 235 ? -9.955 13.865 24.213 1.00 93.75 235 LEU A C 1
ATOM 1917 O O . LEU A 1 235 ? -9.001 14.545 23.835 1.00 93.75 235 LEU A O 1
ATOM 1921 N N . ASP A 1 236 ? -11.143 14.417 24.468 1.00 94.25 236 ASP A N 1
ATOM 1922 C CA . ASP A 1 236 ? -11.483 15.805 24.111 1.00 94.25 236 ASP A CA 1
ATOM 1923 C C . ASP A 1 236 ? -10.544 16.821 24.753 1.00 94.25 236 ASP A C 1
ATOM 1925 O O . ASP A 1 236 ? -10.133 17.791 24.121 1.00 94.25 236 ASP A O 1
ATOM 1929 N N . LYS A 1 237 ? -10.133 16.578 26.003 1.00 92.19 237 LYS A N 1
ATOM 1930 C CA . LYS A 1 237 ? -9.197 17.460 26.718 1.00 92.19 237 LYS A CA 1
ATOM 1931 C C . LYS A 1 237 ? -7.857 17.601 25.991 1.00 92.19 237 LYS A C 1
ATOM 1933 O O . LYS A 1 237 ? -7.251 18.669 26.055 1.00 92.19 237 LYS A O 1
ATOM 1938 N N . LEU A 1 238 ? -7.401 16.561 25.285 1.00 91.62 238 LEU A N 1
ATOM 1939 C CA . LEU A 1 238 ? -6.160 16.620 24.511 1.00 91.62 238 LEU A CA 1
ATOM 1940 C C . LEU A 1 238 ? -6.300 17.558 23.307 1.00 91.62 238 LEU A C 1
ATOM 1942 O O . LEU A 1 238 ? -5.357 18.287 23.010 1.00 91.62 238 LEU A O 1
ATOM 1946 N N . ALA A 1 239 ? -7.477 17.626 22.679 1.00 89.56 239 ALA A N 1
ATOM 1947 C CA . ALA A 1 239 ? -7.725 18.516 21.543 1.00 89.56 239 ALA A CA 1
ATOM 1948 C C . ALA A 1 239 ? -7.565 20.009 21.891 1.00 89.56 239 ALA A C 1
ATOM 1950 O O . ALA A 1 239 ? -7.232 20.818 21.028 1.00 89.56 239 ALA A O 1
ATOM 1951 N N . TYR A 1 240 ? -7.756 20.376 23.162 1.00 84.62 240 TYR A N 1
ATOM 1952 C CA . TYR A 1 240 ? -7.639 21.752 23.657 1.00 84.62 240 TYR A CA 1
ATOM 1953 C C . TYR A 1 240 ? -6.288 22.049 24.324 1.00 84.62 240 TYR A C 1
ATOM 1955 O O . TYR A 1 240 ? -6.093 23.142 24.854 1.00 84.62 240 TYR A O 1
ATOM 1963 N N . SER A 1 241 ? -5.345 21.102 24.316 1.00 76.50 241 SER A N 1
ATOM 1964 C CA . SER A 1 241 ? -4.099 21.233 25.083 1.00 76.50 241 SER A CA 1
ATOM 1965 C C . SER A 1 241 ? -3.074 22.208 24.480 1.00 76.50 241 SER A C 1
ATOM 1967 O O . SER A 1 241 ? -2.105 22.555 25.151 1.00 76.50 241 SER A O 1
ATOM 1969 N N . THR A 1 242 ? -3.295 22.727 23.266 1.00 61.84 242 THR A N 1
ATOM 1970 C CA . THR A 1 242 ? -2.349 23.614 22.564 1.00 61.84 242 THR A CA 1
ATOM 1971 C C . THR A 1 242 ? -2.994 24.898 22.037 1.00 61.84 242 THR A C 1
ATOM 1973 O O . THR A 1 242 ? -3.290 25.013 20.849 1.00 61.84 242 THR A O 1
ATOM 1976 N N . LYS A 1 243 ? -3.140 25.917 22.899 1.00 58.41 243 LYS A N 1
ATOM 1977 C CA . LYS A 1 243 ? -3.588 27.270 22.495 1.00 58.41 243 LYS A CA 1
ATOM 1978 C C . LYS A 1 243 ? -2.641 27.957 21.491 1.00 58.41 243 LYS A C 1
ATOM 1980 O O . LYS A 1 243 ? -3.096 28.730 20.657 1.00 58.41 243 LYS A O 1
ATOM 1985 N N . ASN A 1 244 ? -1.340 27.647 21.524 1.00 54.91 244 ASN A N 1
ATOM 1986 C CA . ASN A 1 244 ? -0.329 28.317 20.689 1.00 54.91 244 ASN A CA 1
ATOM 1987 C C . ASN A 1 244 ? -0.284 27.817 19.233 1.00 54.91 244 ASN A C 1
ATOM 1989 O O . ASN A 1 244 ? 0.155 28.553 18.355 1.00 54.91 244 ASN A O 1
ATOM 1993 N N . MET A 1 245 ? -0.780 26.606 18.955 1.00 63.72 245 MET A N 1
ATOM 1994 C CA . MET A 1 245 ? -0.785 26.030 17.604 1.00 63.72 245 MET A CA 1
ATOM 1995 C C . MET A 1 245 ? -2.009 26.397 16.771 1.00 63.72 245 MET A C 1
ATOM 1997 O O . MET A 1 245 ? -1.994 26.219 15.556 1.00 63.72 245 MET A O 1
ATOM 2001 N N . GLU A 1 246 ? -3.044 26.982 17.379 1.00 61.59 246 GLU A N 1
ATOM 2002 C CA . GLU A 1 246 ? -4.186 27.495 16.619 1.00 61.59 246 GLU A CA 1
ATOM 2003 C C . GLU A 1 246 ? -3.752 28.457 15.515 1.00 61.59 246 GLU A C 1
ATOM 2005 O O . GLU A 1 246 ? -4.380 28.489 14.463 1.00 61.59 246 GLU A O 1
ATOM 2010 N N . LYS A 1 247 ? -2.674 29.222 15.730 1.00 62.53 247 LYS A N 1
ATOM 2011 C CA . LYS A 1 247 ? -2.157 30.150 14.725 1.00 62.53 247 LYS A CA 1
ATOM 2012 C C . LYS A 1 247 ? -1.610 29.412 13.499 1.00 62.53 247 LYS A C 1
ATOM 2014 O O . LYS A 1 247 ? -1.915 29.825 12.387 1.00 62.53 247 LYS A O 1
ATOM 2019 N N . GLU A 1 248 ? -0.872 28.317 13.677 1.00 67.56 248 GLU A N 1
ATOM 2020 C CA . GLU A 1 248 ? -0.320 27.519 12.568 1.00 67.56 248 GLU A CA 1
ATOM 2021 C C . GLU A 1 248 ? -1.425 26.781 11.803 1.00 67.56 248 GLU A C 1
ATOM 2023 O O . GLU A 1 248 ? -1.502 26.897 10.582 1.00 67.56 248 GLU A O 1
ATOM 2028 N N . PHE A 1 249 ? -2.366 26.138 12.508 1.00 68.81 249 PHE A N 1
ATOM 2029 C CA . PHE A 1 249 ? -3.532 25.501 11.876 1.00 68.81 249 PHE A CA 1
ATOM 2030 C C . PHE A 1 249 ? -4.417 26.510 11.129 1.00 68.81 249 PHE A C 1
ATOM 2032 O O . PHE A 1 249 ? -4.880 26.212 10.029 1.00 68.81 249 PHE A O 1
ATOM 2039 N N . LYS A 1 250 ? -4.632 27.713 11.685 1.00 68.25 250 LYS A N 1
ATOM 2040 C CA . LYS A 1 250 ? -5.395 28.789 11.025 1.00 68.25 250 LYS A CA 1
ATOM 2041 C C . LYS A 1 250 ? -4.658 29.358 9.814 1.00 68.25 250 LYS A C 1
ATOM 2043 O O . LYS A 1 250 ? -5.294 29.587 8.790 1.00 68.25 250 LYS A O 1
ATOM 2048 N N . THR A 1 251 ? -3.342 29.554 9.913 1.00 68.25 251 THR A N 1
ATOM 2049 C CA . THR A 1 251 ? -2.510 30.050 8.799 1.00 68.25 251 THR A CA 1
ATOM 2050 C C . THR A 1 251 ? -2.547 29.069 7.629 1.00 68.25 251 THR A C 1
ATOM 2052 O O . THR A 1 251 ? -2.762 29.470 6.491 1.00 68.25 251 THR A O 1
ATOM 2055 N N . GLU A 1 252 ? -2.450 27.774 7.922 1.00 66.31 252 GLU A N 1
ATOM 2056 C CA . GLU A 1 252 ? -2.482 26.692 6.933 1.00 66.31 252 GLU A CA 1
ATOM 2057 C C . GLU A 1 252 ? -3.909 26.241 6.548 1.00 66.31 252 GLU A C 1
ATOM 2059 O O . GLU A 1 252 ? -4.073 25.306 5.760 1.00 66.31 252 GLU A O 1
ATOM 2064 N N . LYS A 1 253 ? -4.954 26.867 7.119 1.00 74.12 253 LYS A N 1
ATOM 2065 C CA . LYS A 1 253 ? -6.379 26.513 6.942 1.00 74.12 253 LYS A CA 1
ATOM 2066 C C . LYS A 1 253 ? -6.651 25.005 7.097 1.00 74.12 253 LYS A C 1
ATOM 2068 O O . LYS A 1 253 ? -7.343 24.389 6.286 1.00 74.12 253 LYS A O 1
ATOM 2073 N N . ILE A 1 254 ? -6.067 24.387 8.121 1.00 81.31 254 ILE A N 1
ATOM 2074 C CA . ILE A 1 254 ? -6.180 22.948 8.395 1.00 81.31 254 ILE A CA 1
ATOM 2075 C C . ILE A 1 254 ? -7.321 22.691 9.374 1.00 81.31 254 ILE A C 1
ATOM 2077 O O . ILE A 1 254 ? -7.446 23.379 10.384 1.00 81.31 254 ILE A O 1
ATOM 2081 N N . PHE A 1 255 ? -8.087 21.630 9.122 1.00 90.19 255 PHE A N 1
ATOM 2082 C CA . PHE A 1 255 ? -9.082 21.125 10.062 1.00 90.19 255 PHE A CA 1
ATOM 2083 C C . PHE A 1 255 ? -8.423 20.667 11.369 1.00 90.19 255 PHE A C 1
ATOM 2085 O O . PHE A 1 255 ? -7.641 19.706 11.377 1.00 90.19 255 PHE A O 1
ATOM 2092 N N . SER A 1 256 ? -8.695 21.376 12.463 1.00 91.06 256 SER A N 1
ATOM 2093 C CA . SER A 1 256 ? -7.998 21.165 13.732 1.00 91.06 256 SER A CA 1
ATOM 2094 C C . SER A 1 256 ? -8.661 20.075 14.588 1.00 91.06 256 SER A C 1
ATOM 2096 O O . SER A 1 256 ? -9.843 19.770 14.407 1.00 91.06 256 SER A O 1
ATOM 2098 N N . PRO A 1 257 ? -7.954 19.515 15.590 1.00 92.12 257 PRO A N 1
ATOM 2099 C CA . PRO A 1 257 ? -8.559 18.601 16.565 1.00 92.12 257 PRO A CA 1
ATOM 2100 C C . PRO A 1 257 ? -9.781 19.194 17.282 1.00 92.12 257 PRO A C 1
ATOM 2102 O O . PRO A 1 257 ? -10.713 18.473 17.627 1.00 92.12 257 PRO A O 1
ATOM 2105 N N . GLN A 1 258 ? -9.795 20.511 17.504 1.00 91.88 258 GLN A N 1
ATOM 2106 C CA . GLN A 1 258 ? -10.917 21.193 18.145 1.00 91.88 258 GLN A CA 1
ATOM 2107 C C . GLN A 1 258 ? -12.153 21.224 17.244 1.00 91.88 258 GLN A C 1
ATOM 2109 O O . GLN A 1 258 ? -13.271 21.147 17.748 1.00 91.88 258 GLN A O 1
ATOM 2114 N N . ASP A 1 259 ? -11.965 21.343 15.930 1.00 92.75 259 ASP A N 1
ATOM 2115 C CA . ASP A 1 259 ? -13.071 21.384 14.973 1.00 92.75 259 ASP A CA 1
ATOM 2116 C C . ASP A 1 259 ? -13.743 20.014 14.850 1.00 92.75 259 ASP A C 1
ATOM 2118 O O . ASP A 1 259 ? -14.966 19.946 14.781 1.00 92.75 259 ASP A O 1
ATOM 2122 N N . VAL A 1 260 ? -12.979 18.922 14.989 1.00 94.19 260 VAL A N 1
ATOM 2123 C CA . VAL A 1 260 ? -13.533 17.565 15.146 1.00 94.19 260 VAL A CA 1
ATOM 2124 C C . VAL A 1 260 ? -14.468 17.492 16.359 1.00 94.19 260 VAL A C 1
ATOM 2126 O O . VAL A 1 260 ? -15.599 17.030 16.239 1.00 94.19 260 VAL A O 1
ATOM 2129 N N . VAL A 1 261 ? -14.027 17.978 17.527 1.00 94.19 261 VAL A N 1
ATOM 2130 C CA . VAL A 1 261 ? -14.847 17.964 18.756 1.00 94.19 261 VAL A CA 1
ATOM 2131 C C . VAL A 1 261 ? -16.082 18.862 18.615 1.00 94.19 261 VAL A C 1
ATOM 2133 O O . VAL A 1 261 ? -17.148 18.530 19.126 1.00 94.19 261 VAL A O 1
ATOM 2136 N N . LYS A 1 262 ? -15.976 19.999 17.915 1.00 94.31 262 LYS A N 1
ATOM 2137 C CA . LYS A 1 262 ? -17.139 20.852 17.615 1.00 94.31 262 LYS A CA 1
ATOM 2138 C C . LYS A 1 262 ? -18.130 20.141 16.696 1.00 94.31 262 LYS A C 1
ATOM 2140 O O . LYS A 1 262 ? -19.323 20.216 16.964 1.00 94.31 262 LYS A O 1
ATOM 2145 N N . LEU A 1 263 ? -17.652 19.446 15.663 1.00 95.25 263 LEU A N 1
ATOM 2146 C CA . LEU A 1 263 ? -18.521 18.719 14.741 1.00 95.25 263 LEU A CA 1
ATOM 2147 C C . LEU A 1 263 ? -19.244 17.564 15.442 1.00 95.25 263 LEU A C 1
ATOM 2149 O O . LEU A 1 263 ? -20.432 17.377 15.224 1.00 95.25 263 LEU A O 1
ATOM 2153 N N . GLU A 1 264 ? -18.572 16.847 16.344 1.00 95.06 264 GLU A N 1
ATOM 2154 C CA . GLU A 1 264 ? -19.215 15.820 17.176 1.00 95.06 264 GLU A CA 1
ATOM 2155 C C . GLU A 1 264 ? -20.278 16.410 18.117 1.00 95.06 264 GLU A C 1
ATOM 2157 O O . GLU A 1 264 ? -21.315 15.797 18.333 1.00 95.06 264 GLU A O 1
ATOM 2162 N N . LYS A 1 265 ? -20.080 17.628 18.641 1.00 94.81 265 LYS A N 1
ATOM 2163 C CA . LYS A 1 265 ? -21.119 18.330 19.418 1.00 94.81 265 LYS A CA 1
ATOM 2164 C C . LYS A 1 265 ? -22.304 18.776 18.558 1.00 94.81 265 LYS A C 1
ATOM 2166 O O . LYS A 1 265 ? -23.425 18.792 19.052 1.00 94.81 265 LYS A O 1
ATOM 2171 N N . GLU A 1 266 ? -22.051 19.165 17.308 1.00 95.94 266 GLU A N 1
ATOM 2172 C CA . GLU A 1 266 ? -23.087 19.521 16.326 1.00 95.94 266 GLU A CA 1
ATOM 2173 C C . GLU A 1 266 ? -23.887 18.280 15.891 1.00 95.94 266 GLU A C 1
ATOM 2175 O O . GLU A 1 266 ? -25.101 18.359 15.724 1.00 95.94 266 GLU A O 1
ATOM 2180 N N . PHE A 1 267 ? -23.224 17.122 15.796 1.00 95.38 267 PHE A N 1
ATOM 2181 C CA . PHE A 1 267 ? -23.811 15.836 15.419 1.00 95.38 267 PHE A CA 1
ATOM 2182 C C . PHE A 1 267 ? -23.474 14.742 16.453 1.00 95.38 267 PHE A C 1
ATOM 2184 O O . PHE A 1 267 ? -22.583 13.925 16.205 1.00 95.38 267 PHE A O 1
ATOM 2191 N N . PRO A 1 268 ? -24.186 14.685 17.598 1.00 93.19 268 PRO A N 1
ATOM 2192 C CA . PRO A 1 268 ? -23.848 13.798 18.720 1.00 93.19 268 PRO A CA 1
ATOM 2193 C C . PRO A 1 268 ? -23.770 12.309 18.372 1.00 93.19 268 PRO A C 1
ATOM 2195 O O . PRO A 1 268 ? -22.962 11.587 18.955 1.00 93.19 268 PRO A O 1
ATOM 2198 N N . ASP A 1 269 ? -24.550 11.852 17.386 1.00 89.88 269 ASP A N 1
ATOM 2199 C CA . ASP A 1 269 ? -24.551 10.450 16.953 1.00 89.88 269 ASP A CA 1
ATOM 2200 C C . ASP A 1 269 ? -23.206 10.010 16.344 1.00 89.88 269 ASP A C 1
ATOM 2202 O O . ASP A 1 269 ? -22.898 8.817 16.313 1.00 89.88 269 ASP A O 1
ATOM 2206 N N . LEU A 1 270 ? -22.346 10.957 15.942 1.00 91.06 270 LEU A N 1
ATOM 2207 C CA . LEU A 1 270 ? -20.964 10.672 15.550 1.00 91.06 270 LEU A CA 1
ATOM 2208 C C . LEU A 1 270 ? -20.135 10.066 16.685 1.00 91.06 270 LEU A C 1
ATOM 2210 O O . LEU A 1 270 ? -19.211 9.302 16.415 1.00 91.06 270 LEU A O 1
ATOM 2214 N N . GLY A 1 271 ? -20.486 10.342 17.944 1.00 88.69 271 GLY A N 1
ATOM 2215 C CA . GLY A 1 271 ? -19.861 9.713 19.107 1.00 88.69 271 GLY A CA 1
ATOM 2216 C C . GLY A 1 271 ? -20.070 8.195 19.168 1.00 88.69 271 GLY A C 1
ATOM 2217 O O . GLY A 1 271 ? -19.346 7.513 19.887 1.00 88.69 271 GLY A O 1
ATOM 2218 N N . PHE A 1 272 ? -21.013 7.652 18.392 1.00 82.88 272 PHE A N 1
ATOM 2219 C CA . PHE A 1 272 ? -21.252 6.214 18.260 1.00 82.88 272 PHE A CA 1
ATOM 2220 C C . PHE A 1 272 ? -20.792 5.653 16.911 1.00 82.88 272 PHE A C 1
ATOM 2222 O O . PHE A 1 272 ? -20.786 4.432 16.745 1.00 82.88 272 PHE A O 1
ATOM 2229 N N . ASP A 1 273 ? -20.382 6.506 15.962 1.00 85.69 273 ASP A N 1
ATOM 2230 C CA . ASP A 1 273 ? -19.792 6.087 14.691 1.00 85.69 273 ASP A CA 1
ATOM 2231 C C . ASP A 1 273 ? -18.296 5.801 14.886 1.00 85.69 273 ASP A C 1
ATOM 2233 O O . ASP A 1 273 ? -17.500 6.703 15.155 1.00 85.69 273 ASP A O 1
ATOM 2237 N N . PRO A 1 274 ? -17.834 4.559 14.719 1.00 84.69 274 PRO A N 1
ATOM 2238 C CA . PRO A 1 274 ? -16.456 4.260 15.069 1.00 84.69 274 PRO A CA 1
ATOM 2239 C C . PRO A 1 274 ? -15.458 4.544 13.956 1.00 84.69 274 PRO A C 1
ATOM 2241 O O . PRO A 1 274 ? -14.262 4.621 14.237 1.00 84.69 274 PRO A O 1
ATOM 2244 N N . TRP A 1 275 ? -15.909 4.746 12.715 1.00 87.19 275 TRP A N 1
ATOM 2245 C CA . TRP A 1 275 ? -15.052 5.351 11.698 1.00 87.19 275 TRP A CA 1
ATOM 2246 C C . TRP A 1 275 ? -14.780 6.810 12.055 1.00 87.19 275 TRP A C 1
ATOM 2248 O O . TRP A 1 275 ? -13.630 7.248 11.957 1.00 87.19 275 TRP A O 1
ATOM 2258 N N . TRP A 1 276 ? -15.791 7.527 12.554 1.00 92.25 276 TRP A N 1
ATOM 2259 C CA . TRP A 1 276 ? -15.610 8.866 13.103 1.00 92.25 276 TRP A CA 1
ATOM 2260 C C . TRP A 1 276 ? -14.694 8.868 14.330 1.00 92.25 276 TRP A C 1
ATOM 2262 O O . TRP A 1 276 ? -13.732 9.631 14.360 1.00 92.25 276 TRP A O 1
ATOM 2272 N N . LEU A 1 277 ? -14.899 7.976 15.306 1.00 92.44 277 LEU A N 1
ATOM 2273 C CA . LEU A 1 277 ? -14.024 7.894 16.484 1.00 92.44 277 LEU A CA 1
ATOM 2274 C C . LEU A 1 277 ? -12.568 7.564 16.112 1.00 92.44 277 LEU A C 1
ATOM 2276 O O . LEU A 1 277 ? -11.644 8.162 16.670 1.00 92.44 277 LEU A O 1
ATOM 2280 N N . ARG A 1 278 ? -12.333 6.671 15.134 1.00 92.69 278 ARG A N 1
ATOM 2281 C CA . ARG A 1 278 ? -10.983 6.416 14.585 1.00 92.69 278 ARG A CA 1
ATOM 2282 C C . ARG A 1 278 ? -10.369 7.686 14.017 1.00 92.69 278 ARG A C 1
ATOM 2284 O O . ARG A 1 278 ? -9.223 8.007 14.336 1.00 92.69 278 ARG A O 1
ATOM 2291 N N . TYR A 1 279 ? -11.127 8.406 13.193 1.00 94.88 279 TYR A N 1
ATOM 2292 C CA . TYR A 1 279 ? -10.695 9.671 12.614 1.00 94.88 279 TYR A CA 1
ATOM 2293 C C . TYR A 1 279 ? -10.393 10.714 13.695 1.00 94.88 279 TYR A C 1
ATOM 2295 O O . TYR A 1 279 ? -9.321 11.318 13.677 1.00 94.88 279 TYR A O 1
ATOM 2303 N N . LYS A 1 280 ? -11.262 10.855 14.699 1.00 95.44 280 LYS A N 1
ATOM 2304 C CA . LYS A 1 280 ? -11.073 11.759 15.835 1.00 95.44 280 LYS A CA 1
ATOM 2305 C C . LYS A 1 280 ? -9.767 11.495 16.564 1.00 95.44 280 LYS A C 1
ATOM 2307 O O . LYS A 1 280 ? -9.010 12.435 16.805 1.00 95.44 280 LYS A O 1
ATOM 2312 N N . VAL A 1 281 ? -9.453 10.239 16.879 1.00 95.75 281 VAL A N 1
ATOM 2313 C CA . VAL A 1 281 ? -8.199 9.947 17.586 1.00 95.75 281 VAL A CA 1
ATOM 2314 C C . VAL A 1 281 ? -6.983 10.183 16.706 1.00 95.75 281 VAL A C 1
ATOM 2316 O O . VAL A 1 281 ? -5.998 10.730 17.196 1.00 95.75 281 VAL A O 1
ATOM 2319 N N . LEU A 1 282 ? -7.045 9.834 15.417 1.00 96.62 282 LEU A N 1
ATOM 2320 C CA . LEU A 1 282 ? -5.979 10.164 14.467 1.00 96.62 282 LEU A CA 1
ATOM 2321 C C . LEU A 1 282 ? -5.724 11.671 14.431 1.00 96.62 282 LEU A C 1
ATOM 2323 O O . LEU A 1 282 ? -4.579 12.105 14.549 1.00 96.62 282 LEU A O 1
ATOM 2327 N N . LYS A 1 283 ? -6.789 12.471 14.333 1.00 94.94 283 LYS A N 1
ATOM 2328 C CA . LYS A 1 283 ? -6.693 13.930 14.304 1.00 94.94 283 LYS A CA 1
ATOM 2329 C C . LYS A 1 283 ? -6.153 14.507 15.596 1.00 94.94 283 LYS A C 1
ATOM 2331 O O . LYS A 1 283 ? -5.318 15.396 15.527 1.00 94.94 283 LYS A O 1
ATOM 2336 N N . ILE A 1 284 ? -6.569 14.005 16.754 1.00 94.62 284 ILE A N 1
ATOM 2337 C CA . ILE A 1 284 ? -6.017 14.447 18.038 1.00 94.62 284 ILE A CA 1
ATOM 2338 C C . ILE A 1 284 ? -4.538 14.059 18.141 1.00 94.62 284 ILE A C 1
ATOM 2340 O O . ILE A 1 284 ? -3.706 14.904 18.454 1.00 94.62 284 ILE A O 1
ATOM 2344 N N . ALA A 1 285 ? -4.183 12.810 17.846 1.00 94.75 285 ALA A N 1
ATOM 2345 C CA . ALA A 1 285 ? -2.824 12.319 18.044 1.00 94.75 285 ALA A CA 1
ATOM 2346 C C . ALA A 1 285 ? -1.802 12.950 17.087 1.00 94.75 285 ALA A C 1
ATOM 2348 O O . ALA A 1 285 ? -0.714 13.314 17.520 1.00 94.75 285 ALA A O 1
ATOM 2349 N N . TYR A 1 286 ? -2.164 13.131 15.814 1.00 94.38 286 TYR A N 1
ATOM 2350 C CA . TYR A 1 286 ? -1.316 13.773 14.802 1.00 94.38 286 TYR A CA 1
ATOM 2351 C C . TYR A 1 286 ? -1.677 15.243 14.567 1.00 94.38 286 TYR A C 1
ATOM 2353 O O . TYR A 1 286 ? -1.272 15.821 13.568 1.00 94.38 286 TYR A O 1
ATOM 2361 N N . GLY A 1 287 ? -2.468 15.862 15.440 1.00 90.50 287 GLY A N 1
ATOM 2362 C CA . GLY A 1 287 ? -2.791 17.292 15.376 1.00 90.50 287 GLY A CA 1
ATOM 2363 C C . GLY A 1 287 ? -2.397 18.065 16.630 1.00 90.50 287 GLY A C 1
ATOM 2364 O O . GLY A 1 287 ? -2.523 19.285 16.654 1.00 90.50 287 GLY A O 1
ATOM 2365 N N . VAL A 1 288 ? -1.923 17.368 17.664 1.00 88.81 288 VAL A N 1
ATOM 2366 C CA . VAL A 1 288 ? -1.482 17.946 18.933 1.00 88.81 288 VAL A CA 1
ATOM 2367 C C . VAL A 1 288 ? -0.008 17.573 19.152 1.00 88.81 288 VAL A C 1
ATOM 2369 O O . VAL A 1 288 ? 0.316 16.381 19.206 1.00 88.81 288 VAL A O 1
ATOM 2372 N N . PRO A 1 289 ? 0.897 18.558 19.307 1.00 86.31 289 PRO A N 1
ATOM 2373 C CA . PRO A 1 289 ? 2.314 18.311 19.545 1.00 86.31 289 PRO A CA 1
ATOM 2374 C C . PRO A 1 289 ? 2.593 17.372 20.712 1.00 86.31 289 PRO A C 1
ATOM 2376 O O . PRO A 1 289 ? 1.918 17.400 21.743 1.00 86.31 289 PRO A O 1
ATOM 2379 N N . HIS A 1 290 ? 3.655 16.581 20.568 1.00 86.06 290 HIS A N 1
ATOM 2380 C CA . HIS A 1 290 ? 4.181 15.699 21.614 1.00 86.06 290 HIS A CA 1
ATOM 2381 C C . HIS A 1 290 ? 3.208 14.612 22.110 1.00 86.06 290 HIS A C 1
ATOM 2383 O O . HIS A 1 290 ? 3.461 14.002 23.154 1.00 86.06 290 HIS A O 1
ATOM 2389 N N . ILE A 1 291 ? 2.103 14.353 21.396 1.00 91.44 291 ILE A N 1
ATOM 2390 C CA . ILE A 1 291 ? 1.279 13.162 21.636 1.00 91.44 291 ILE A CA 1
ATOM 2391 C C . ILE A 1 291 ? 1.960 11.924 21.060 1.00 91.44 291 ILE A C 1
ATOM 2393 O O . ILE A 1 291 ? 2.079 10.932 21.774 1.00 91.44 291 ILE A O 1
ATOM 2397 N N . ILE A 1 292 ? 2.443 11.999 19.815 1.00 93.81 292 ILE A N 1
ATOM 2398 C CA . ILE A 1 292 ? 3.298 10.963 19.229 1.00 93.81 292 ILE A CA 1
ATOM 2399 C C . ILE A 1 292 ? 4.753 11.245 19.600 1.00 93.81 292 ILE A C 1
ATOM 2401 O O . ILE A 1 292 ? 5.310 12.291 19.255 1.00 93.81 292 ILE A O 1
ATOM 2405 N N . ALA A 1 293 ? 5.393 10.309 20.294 1.00 89.00 293 ALA A N 1
ATOM 2406 C CA . ALA A 1 293 ? 6.778 10.465 20.713 1.00 89.00 293 ALA A CA 1
ATOM 2407 C C . ALA A 1 293 ? 7.740 10.422 19.510 1.00 89.00 293 ALA A C 1
ATOM 2409 O O . ALA A 1 293 ? 7.748 9.455 18.741 1.00 89.00 293 ALA A O 1
ATOM 2410 N N . GLY A 1 294 ? 8.603 11.440 19.399 1.00 85.19 294 GLY A N 1
ATOM 2411 C CA . GLY A 1 294 ? 9.634 11.539 18.357 1.00 85.19 294 GLY A CA 1
ATOM 2412 C C . GLY A 1 294 ? 9.121 11.985 16.984 1.00 85.19 294 GLY A C 1
ATOM 2413 O O . GLY A 1 294 ? 9.746 11.643 15.982 1.00 85.19 294 GLY A O 1
ATOM 2414 N N . LEU A 1 295 ? 7.982 12.684 16.937 1.00 91.31 295 LEU A N 1
ATOM 2415 C CA . LEU A 1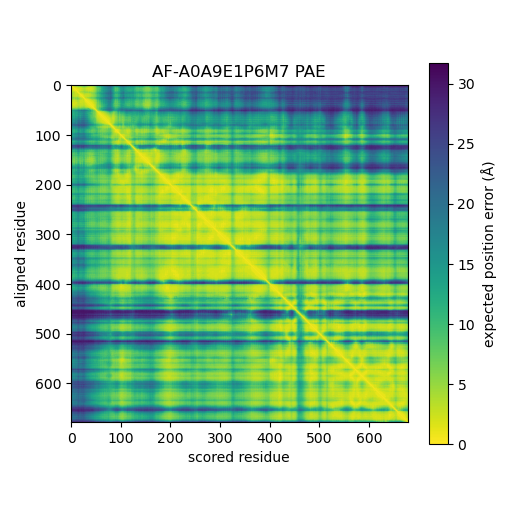 295 ? 7.432 13.287 15.726 1.00 91.31 295 LEU A CA 1
ATOM 2416 C C . LEU A 1 295 ? 7.666 14.805 15.731 1.00 91.31 295 LEU A C 1
ATOM 2418 O O . LEU A 1 295 ? 7.265 15.485 16.676 1.00 91.31 295 LEU A O 1
ATOM 2422 N N . GLU A 1 296 ? 8.295 15.316 14.674 1.00 89.44 296 GLU A N 1
ATOM 2423 C CA . GLU A 1 296 ? 8.510 16.752 14.469 1.00 89.44 296 GLU A CA 1
ATOM 2424 C C . GLU A 1 296 ? 7.200 17.473 14.115 1.00 89.44 296 GLU A C 1
ATOM 2426 O O . GLU A 1 296 ? 6.281 16.882 13.542 1.00 89.44 296 GLU A O 1
ATOM 2431 N N . VAL A 1 297 ? 7.105 18.770 14.427 1.00 86.38 297 VAL A N 1
ATOM 2432 C CA . VAL A 1 297 ? 5.870 19.557 14.214 1.00 86.38 297 VAL A CA 1
ATOM 2433 C C . VAL A 1 297 ? 5.508 19.664 12.727 1.00 86.38 297 VAL A C 1
ATOM 2435 O O . VAL A 1 297 ? 4.336 19.533 12.373 1.00 86.38 297 VAL A O 1
ATOM 2438 N N . SER A 1 298 ? 6.495 19.834 11.841 1.00 87.44 298 SER A N 1
ATOM 2439 C CA . SER A 1 298 ? 6.273 19.869 10.386 1.00 87.44 298 SER A CA 1
ATOM 2440 C C . SER A 1 298 ? 5.663 18.566 9.866 1.00 87.44 298 SER A C 1
ATOM 2442 O O . SER A 1 298 ? 4.691 18.582 9.109 1.00 87.44 298 SER A O 1
ATOM 2444 N N . ASP A 1 299 ? 6.197 17.434 10.326 1.00 91.88 299 ASP A N 1
ATOM 2445 C CA . ASP A 1 299 ? 5.745 16.099 9.939 1.00 91.88 299 ASP A CA 1
ATOM 2446 C C . ASP A 1 299 ? 4.344 15.827 10.483 1.00 91.88 299 ASP A C 1
ATOM 2448 O O . ASP A 1 299 ? 3.487 15.296 9.778 1.00 91.88 299 ASP A O 1
ATOM 2452 N N . MET A 1 300 ? 4.085 16.245 11.724 1.00 91.25 300 MET A N 1
ATOM 2453 C CA . MET A 1 300 ? 2.767 16.182 12.346 1.00 91.25 300 MET A CA 1
ATOM 2454 C C . MET A 1 300 ? 1.718 16.918 11.503 1.00 91.25 300 MET A C 1
ATOM 2456 O O . MET A 1 300 ? 0.677 16.342 11.187 1.00 91.25 300 MET A O 1
ATOM 2460 N N . ILE A 1 301 ? 1.997 18.159 11.094 1.00 88.94 301 ILE A N 1
ATOM 2461 C CA . ILE A 1 301 ? 1.097 18.952 10.247 1.00 88.94 301 ILE A CA 1
ATOM 2462 C C . ILE A 1 301 ? 0.821 18.225 8.924 1.00 88.94 301 ILE A C 1
ATOM 2464 O O . ILE A 1 301 ? -0.344 18.079 8.538 1.00 88.94 301 ILE A O 1
ATOM 2468 N N . GLN A 1 302 ? 1.863 17.720 8.257 1.00 92.00 302 GLN A N 1
ATOM 2469 C CA . GLN A 1 302 ? 1.717 17.010 6.985 1.00 92.00 302 GLN A CA 1
ATOM 2470 C C . GLN A 1 302 ? 0.886 15.727 7.127 1.00 92.00 302 GLN A C 1
ATOM 2472 O O . GLN A 1 302 ? 0.003 15.463 6.305 1.00 92.00 302 GLN A O 1
ATOM 2477 N N . ILE A 1 303 ? 1.113 14.949 8.190 1.00 95.75 303 ILE A N 1
ATOM 2478 C CA . ILE A 1 303 ? 0.331 13.743 8.487 1.00 95.75 303 ILE A CA 1
ATOM 2479 C C . ILE A 1 303 ? -1.129 14.115 8.772 1.00 95.75 303 ILE A C 1
ATOM 2481 O O . ILE A 1 303 ? -2.033 13.496 8.216 1.00 95.75 303 ILE A O 1
ATOM 2485 N N . SER A 1 304 ? -1.379 15.160 9.569 1.00 93.75 304 SER A N 1
ATOM 2486 C CA . SER A 1 304 ? -2.735 15.628 9.890 1.00 93.75 304 SER A CA 1
ATOM 2487 C C . SER A 1 304 ? -3.540 16.014 8.649 1.00 93.75 304 SER A C 1
ATOM 2489 O O . SER A 1 304 ? -4.723 15.681 8.562 1.00 93.75 304 SER A O 1
ATOM 2491 N N . LYS A 1 305 ? -2.905 16.695 7.681 1.00 92.44 305 LYS A N 1
ATOM 2492 C CA . LYS A 1 305 ? -3.518 17.047 6.389 1.00 92.44 305 LYS A CA 1
ATOM 2493 C C . LYS A 1 305 ? -3.880 15.791 5.592 1.00 92.44 305 LYS A C 1
ATOM 2495 O O . LYS A 1 305 ? -5.003 15.669 5.113 1.00 92.44 305 LYS A O 1
ATOM 2500 N N . ASN A 1 306 ? -2.953 14.840 5.496 1.00 95.31 306 ASN A N 1
ATOM 2501 C CA . ASN A 1 306 ? -3.156 13.600 4.750 1.00 95.31 306 ASN A CA 1
ATOM 2502 C C . ASN A 1 306 ? -4.202 12.670 5.389 1.00 95.31 306 ASN A C 1
ATOM 2504 O O . ASN A 1 306 ? -4.910 11.969 4.665 1.00 95.31 306 ASN A O 1
ATOM 2508 N N . ILE A 1 307 ? -4.360 12.698 6.719 1.00 96.81 307 ILE A N 1
ATOM 2509 C CA . ILE A 1 307 ? -5.444 11.994 7.426 1.00 96.81 307 ILE A CA 1
ATOM 2510 C C . ILE A 1 307 ? -6.817 12.494 6.954 1.00 96.81 307 ILE A C 1
ATOM 2512 O O . ILE A 1 307 ? -7.702 11.672 6.723 1.00 96.81 307 ILE A O 1
ATOM 2516 N N . ASP A 1 308 ? -6.996 13.808 6.765 1.00 95.56 308 ASP A N 1
ATOM 2517 C CA . ASP A 1 308 ? -8.263 14.373 6.274 1.00 95.56 308 ASP A CA 1
ATOM 2518 C C . ASP A 1 308 ? -8.596 13.848 4.876 1.00 95.56 308 ASP A C 1
ATOM 2520 O O . ASP A 1 308 ? -9.710 13.383 4.639 1.00 95.56 308 ASP A O 1
ATOM 2524 N N . THR A 1 309 ?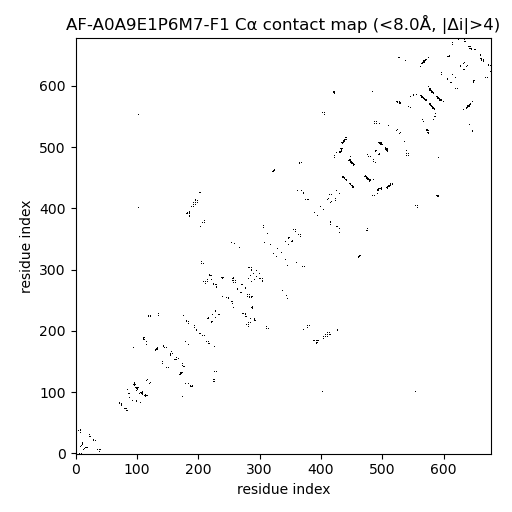 -7.623 13.881 3.961 1.00 94.75 309 THR A N 1
ATOM 2525 C CA . THR A 1 309 ? -7.783 13.395 2.582 1.00 94.75 309 THR A CA 1
ATOM 2526 C C . THR A 1 309 ? -8.075 11.894 2.551 1.00 94.75 309 THR A C 1
ATOM 2528 O O . THR A 1 309 ? -9.021 11.458 1.896 1.00 94.75 309 THR A O 1
ATOM 2531 N N . ALA A 1 310 ? -7.317 11.088 3.300 1.00 94.75 310 ALA A N 1
ATOM 2532 C CA . ALA A 1 310 ? -7.524 9.644 3.367 1.00 94.75 310 ALA A CA 1
ATOM 2533 C C . ALA A 1 310 ? -8.891 9.278 3.970 1.00 94.75 310 ALA A C 1
ATOM 2535 O O . ALA A 1 310 ? -9.566 8.377 3.464 1.00 94.75 310 ALA A O 1
ATOM 2536 N N . PHE A 1 311 ? -9.330 9.991 5.013 1.00 94.62 311 PHE A N 1
ATOM 2537 C CA . PHE A 1 311 ? -10.652 9.793 5.604 1.00 94.62 311 PHE A CA 1
ATOM 2538 C C . PHE A 1 311 ? -11.769 10.215 4.646 1.00 94.62 311 PHE A C 1
ATOM 2540 O O . PHE A 1 311 ? -12.726 9.464 4.472 1.00 94.62 311 PHE A O 1
ATOM 2547 N N . ALA A 1 312 ? -11.621 11.351 3.957 1.00 94.19 312 ALA A N 1
ATOM 2548 C CA . ALA A 1 312 ? -12.566 11.820 2.946 1.00 94.19 312 ALA A CA 1
ATOM 2549 C C . ALA A 1 312 ? -12.784 10.783 1.831 1.00 94.19 312 ALA A C 1
ATOM 2551 O O . ALA A 1 312 ? -13.930 10.494 1.478 1.00 94.19 312 ALA A O 1
ATOM 2552 N N . LEU A 1 313 ? -11.707 10.174 1.321 1.00 90.44 313 LEU A N 1
ATOM 2553 C CA . LEU A 1 313 ? -11.790 9.074 0.354 1.00 90.44 313 LEU A CA 1
ATOM 2554 C C . LEU A 1 313 ? -12.529 7.864 0.943 1.00 90.44 313 LEU A C 1
ATOM 2556 O O . LEU A 1 313 ? -13.409 7.302 0.291 1.00 90.44 313 LEU A O 1
ATOM 2560 N N . HIS A 1 314 ? -12.221 7.494 2.189 1.00 88.38 314 HIS A N 1
ATOM 2561 C CA . HIS A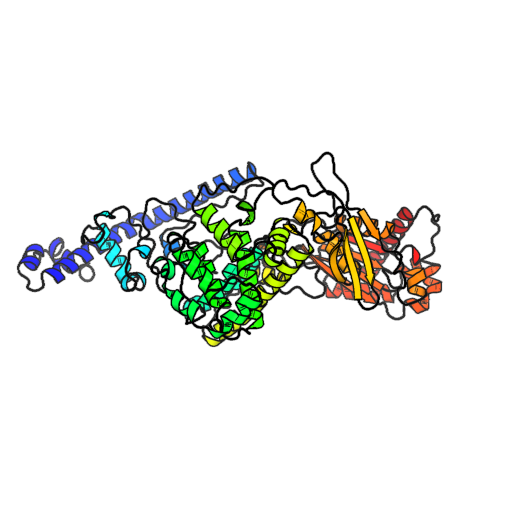 1 314 ? -12.838 6.353 2.864 1.00 88.38 314 HIS A CA 1
ATOM 2562 C C . HIS A 1 314 ? -14.358 6.506 3.038 1.00 88.38 314 HIS A C 1
ATOM 2564 O O . HIS A 1 314 ? -15.111 5.583 2.725 1.00 88.38 314 HIS A O 1
ATOM 2570 N N . VAL A 1 315 ? -14.826 7.676 3.486 1.00 88.56 315 VAL A N 1
ATOM 2571 C CA . VAL A 1 315 ? -16.262 7.947 3.694 1.00 88.56 315 VAL A CA 1
ATOM 2572 C C . VAL A 1 315 ? -17.001 8.344 2.413 1.00 88.56 315 VAL A C 1
ATOM 2574 O O . VAL A 1 315 ? -18.204 8.617 2.463 1.00 88.56 315 VAL A O 1
ATOM 2577 N N . ARG A 1 316 ? -16.303 8.338 1.266 1.00 88.25 316 ARG A N 1
ATOM 2578 C CA . ARG A 1 316 ? -16.803 8.760 -0.052 1.00 88.25 316 ARG A CA 1
ATOM 2579 C C . ARG A 1 316 ? -17.373 10.175 -0.025 1.00 88.25 316 ARG A C 1
ATOM 2581 O O . ARG A 1 316 ? -18.500 10.418 -0.444 1.00 88.25 316 ARG A O 1
ATOM 2588 N N . LEU A 1 317 ? -16.569 11.120 0.454 1.00 91.19 317 LEU A N 1
ATOM 2589 C CA . LEU A 1 317 ? -16.946 12.531 0.559 1.00 91.19 317 LEU A CA 1
ATOM 2590 C C . LEU A 1 317 ? -17.439 13.130 -0.777 1.00 91.19 317 LEU A C 1
ATOM 2592 O O . LEU A 1 317 ? -18.262 14.040 -0.776 1.00 91.19 317 LEU A O 1
ATOM 2596 N N . SER A 1 318 ? -17.016 12.570 -1.915 1.00 87.69 318 SER A N 1
ATOM 2597 C CA . SER A 1 318 ? -17.517 12.921 -3.250 1.00 87.69 318 SER A CA 1
ATOM 2598 C C . SER A 1 318 ? -19.032 12.790 -3.434 1.00 87.69 318 SER A C 1
ATOM 2600 O O . SER A 1 318 ? -19.578 13.381 -4.362 1.00 87.69 318 SER A O 1
ATOM 2602 N N . ASP A 1 319 ? -19.721 11.998 -2.605 1.00 85.12 319 ASP A N 1
ATOM 2603 C CA . ASP A 1 319 ? -21.174 11.811 -2.707 1.00 85.12 319 ASP A CA 1
ATOM 2604 C C . ASP A 1 319 ? -21.961 13.101 -2.412 1.00 85.12 319 ASP A C 1
ATOM 2606 O O . ASP A 1 319 ? -23.062 13.266 -2.933 1.00 85.12 319 ASP A O 1
ATOM 2610 N N . VAL A 1 320 ? -21.377 14.038 -1.653 1.00 86.38 320 VAL A N 1
ATOM 2611 C CA . VAL A 1 320 ? -21.983 15.340 -1.314 1.00 86.38 320 VAL A CA 1
ATOM 2612 C C . VAL A 1 320 ? -21.388 16.515 -2.098 1.00 86.38 320 VAL A C 1
ATOM 2614 O O . VAL A 1 320 ? -21.647 17.675 -1.777 1.00 86.38 320 VAL A O 1
ATOM 2617 N N . PHE A 1 321 ? -20.583 16.251 -3.132 1.00 84.19 321 PHE A N 1
ATOM 2618 C CA . PHE A 1 321 ? -20.099 17.319 -4.007 1.00 84.19 321 PHE A CA 1
ATOM 2619 C C . PHE A 1 321 ? -21.268 17.927 -4.789 1.00 84.19 321 PHE A C 1
ATOM 2621 O O . PHE A 1 321 ? -22.134 17.217 -5.309 1.00 84.19 321 PHE A O 1
ATOM 2628 N N . LYS A 1 322 ? -21.303 19.260 -4.867 1.00 72.62 322 LYS A N 1
ATOM 2629 C CA . LYS A 1 322 ? -22.359 19.992 -5.571 1.00 72.62 322 LYS A CA 1
ATOM 2630 C C . LYS A 1 322 ? -22.258 19.709 -7.072 1.00 72.62 322 LYS A C 1
ATOM 2632 O O . LYS A 1 322 ? -21.204 19.900 -7.674 1.00 72.62 322 LYS A O 1
ATOM 2637 N N . LYS A 1 323 ? -23.363 19.279 -7.688 1.00 63.06 323 LYS A N 1
ATOM 2638 C CA . LYS A 1 323 ? -23.491 19.303 -9.151 1.00 63.06 323 LYS A CA 1
ATOM 2639 C C . LYS A 1 323 ? -23.880 20.717 -9.599 1.00 63.06 323 LYS A C 1
ATOM 2641 O O . LYS A 1 323 ? -24.678 21.349 -8.899 1.00 63.06 323 LYS A O 1
ATOM 2646 N N . PRO A 1 324 ? -23.413 21.189 -10.770 1.00 54.19 324 PRO A N 1
ATOM 2647 C CA . PRO A 1 324 ? -23.837 22.473 -11.323 1.00 54.19 324 PRO A CA 1
ATOM 2648 C C . PRO A 1 324 ? -25.365 22.622 -11.329 1.00 54.19 324 PRO A C 1
ATOM 2650 O O . PRO A 1 324 ? -26.073 21.788 -11.892 1.00 54.19 324 PRO A O 1
ATOM 2653 N N . GLY A 1 325 ? -25.873 23.674 -10.680 1.00 54.69 325 GLY A N 1
ATOM 2654 C CA . GLY A 1 325 ? -27.300 24.017 -10.657 1.00 54.69 325 GLY A CA 1
ATOM 2655 C C . GLY A 1 325 ? -28.193 23.183 -9.727 1.00 54.69 325 GLY A C 1
ATOM 2656 O O . GLY A 1 325 ? -29.398 23.425 -9.691 1.00 54.69 325 GLY A O 1
ATOM 2657 N N . GLN A 1 326 ? -27.653 22.230 -8.955 1.00 59.81 326 GLN A N 1
ATOM 2658 C CA . GLN A 1 326 ? -28.453 21.383 -8.063 1.00 59.81 326 GLN A CA 1
ATOM 2659 C C . GLN A 1 326 ? -28.312 21.822 -6.596 1.00 59.81 326 GLN A C 1
ATOM 2661 O O . GLN A 1 326 ? -27.205 21.895 -6.065 1.00 59.81 326 GLN A O 1
ATOM 2666 N N . LYS A 1 327 ? -29.436 22.089 -5.911 1.00 59.56 327 LYS A N 1
ATOM 2667 C CA . LYS A 1 327 ? -29.422 22.257 -4.449 1.00 59.56 327 LYS A CA 1
ATOM 2668 C C . LYS A 1 327 ? -29.088 20.908 -3.793 1.00 59.56 327 LYS A C 1
ATOM 2670 O O . LYS A 1 327 ? -29.630 19.892 -4.234 1.00 59.56 327 LYS A O 1
ATOM 2675 N N . PRO A 1 328 ? -28.223 20.874 -2.764 1.00 58.59 328 PRO A N 1
ATOM 2676 C CA . PRO A 1 328 ? -27.903 19.639 -2.065 1.00 58.59 328 PRO A CA 1
ATOM 2677 C C . PRO A 1 328 ? -29.173 19.056 -1.437 1.00 58.59 328 PRO A C 1
ATOM 2679 O O . PRO A 1 328 ? -29.893 19.735 -0.706 1.00 58.59 328 PRO A O 1
ATOM 2682 N N . LEU A 1 329 ? -29.449 17.792 -1.743 1.00 62.06 329 LEU A N 1
ATOM 2683 C CA . LEU A 1 329 ? -30.480 17.013 -1.070 1.00 62.06 329 LEU A CA 1
ATOM 2684 C C . LEU A 1 329 ? -29.889 16.534 0.262 1.00 62.06 329 LEU A C 1
ATOM 2686 O O . LEU A 1 329 ? -29.266 15.480 0.320 1.00 62.06 329 LEU A O 1
ATOM 2690 N N . LEU A 1 330 ? -30.037 17.334 1.322 1.00 67.75 330 LEU A N 1
ATOM 2691 C CA . LEU A 1 330 ? -29.607 17.000 2.690 1.00 67.75 330 LEU A CA 1
ATOM 2692 C C . LEU A 1 330 ? -30.592 16.025 3.356 1.00 67.75 330 LEU A C 1
ATOM 2694 O O . LEU A 1 330 ? -31.132 16.284 4.432 1.00 67.75 330 LEU A O 1
ATOM 2698 N N . ASN A 1 331 ? -30.870 14.915 2.677 1.00 74.56 331 ASN A N 1
ATOM 2699 C CA . ASN A 1 331 ? -31.979 14.030 3.021 1.00 74.56 331 ASN A CA 1
ATOM 2700 C C . ASN A 1 331 ? -31.658 13.104 4.200 1.00 74.56 331 ASN A C 1
ATOM 2702 O O . ASN A 1 331 ? -32.579 12.634 4.864 1.00 74.56 331 ASN A O 1
ATOM 2706 N N . SER A 1 332 ? -30.377 12.825 4.462 1.00 87.88 332 SER A N 1
ATOM 2707 C CA . SER A 1 332 ? -29.947 11.922 5.532 1.00 87.88 332 SER A CA 1
ATOM 2708 C C . SER A 1 332 ? -28.988 12.586 6.522 1.00 87.88 332 SER A C 1
ATOM 2710 O O . SER A 1 332 ? -28.289 13.544 6.189 1.00 87.88 332 SER A O 1
ATOM 2712 N N . PHE A 1 333 ? -28.908 12.027 7.737 1.00 89.69 333 PHE A N 1
ATOM 2713 C CA . PHE A 1 333 ? -27.910 12.409 8.745 1.00 89.69 333 PHE A CA 1
ATOM 2714 C C . PHE A 1 333 ? -26.483 12.375 8.173 1.00 89.69 333 PHE A C 1
ATOM 2716 O O . PHE A 1 333 ? -25.708 13.309 8.367 1.00 89.69 333 PHE A O 1
ATOM 2723 N N . ARG A 1 334 ? -26.156 11.334 7.391 1.00 89.62 334 ARG A N 1
ATOM 2724 C CA . ARG A 1 334 ? -24.850 11.200 6.735 1.00 89.62 334 ARG A CA 1
ATOM 2725 C C . ARG A 1 334 ? -24.578 12.356 5.776 1.00 89.62 334 ARG A C 1
ATOM 2727 O O . ARG A 1 334 ? -23.475 12.888 5.802 1.00 89.62 334 ARG A O 1
ATOM 2734 N N . ASP A 1 335 ? -25.552 12.752 4.958 1.00 88.94 335 ASP A N 1
ATOM 2735 C CA . ASP A 1 335 ? -25.360 13.849 4.000 1.00 88.94 335 ASP A CA 1
ATOM 2736 C C . ASP A 1 335 ? -25.093 15.170 4.729 1.00 88.94 335 ASP A C 1
ATOM 2738 O O . ASP A 1 335 ? -24.167 15.889 4.368 1.00 88.94 335 ASP A O 1
ATOM 2742 N N . GLN A 1 336 ? -25.831 15.447 5.809 1.00 91.50 336 GLN A N 1
ATOM 2743 C CA . GLN A 1 336 ? -25.637 16.645 6.634 1.00 91.50 336 GLN A CA 1
ATOM 2744 C C . GLN A 1 336 ? -24.238 16.695 7.258 1.00 91.50 336 GLN A C 1
ATOM 2746 O O . GLN A 1 336 ? -23.538 17.701 7.118 1.00 91.50 336 GLN A O 1
ATOM 2751 N N . VAL A 1 337 ? -23.799 15.592 7.874 1.00 93.62 337 VAL A N 1
ATOM 2752 C CA . VAL A 1 337 ? -22.449 15.474 8.442 1.00 93.62 337 VAL A CA 1
ATOM 2753 C C . VAL A 1 337 ? -21.387 15.656 7.363 1.00 93.62 337 VAL A C 1
ATOM 2755 O O . VAL A 1 337 ? -20.451 16.431 7.548 1.00 93.62 337 VAL A O 1
ATOM 2758 N N . LEU A 1 338 ? -21.504 14.942 6.238 1.00 93.56 338 LEU A N 1
ATOM 2759 C CA . LEU A 1 338 ? -20.500 14.978 5.179 1.00 93.56 338 LEU A CA 1
ATOM 2760 C C . LEU A 1 338 ? -20.419 16.360 4.533 1.00 93.56 338 LEU A C 1
ATOM 2762 O O . LEU A 1 338 ? -19.312 16.829 4.295 1.00 93.56 338 LEU A O 1
ATOM 2766 N N . THR A 1 339 ? -21.545 17.038 4.295 1.00 91.75 339 THR A N 1
ATOM 2767 C CA . THR A 1 339 ? -21.549 18.426 3.813 1.00 91.75 339 THR A CA 1
ATOM 2768 C C . THR A 1 339 ? -20.870 19.351 4.819 1.00 91.75 339 THR A C 1
ATOM 2770 O O . THR A 1 339 ? -20.004 20.139 4.444 1.00 91.75 339 THR A O 1
ATOM 2773 N N . ARG A 1 340 ? -21.174 19.218 6.114 1.00 93.19 340 ARG A N 1
ATOM 2774 C CA . ARG A 1 340 ? -20.543 20.059 7.134 1.00 93.19 340 ARG A CA 1
ATOM 2775 C C . ARG A 1 340 ? -19.040 19.804 7.255 1.00 93.19 340 ARG A C 1
ATOM 2777 O O . ARG A 1 340 ? -18.261 20.753 7.345 1.00 93.19 340 ARG A O 1
ATOM 2784 N N . PHE A 1 341 ? -18.624 18.541 7.209 1.00 94.94 341 PHE A N 1
ATOM 2785 C CA . PHE A 1 341 ? -17.217 18.151 7.191 1.00 94.94 341 PHE A CA 1
ATOM 2786 C C . PHE A 1 341 ? -16.506 18.682 5.940 1.00 94.94 341 PHE A C 1
ATOM 2788 O O . PHE A 1 341 ? -15.413 19.237 6.040 1.00 94.94 341 PHE A O 1
ATOM 2795 N N . LEU A 1 342 ? -17.149 18.578 4.773 1.00 93.06 342 LEU A N 1
ATOM 2796 C CA . LEU A 1 342 ? -16.657 19.083 3.496 1.00 93.06 342 LEU A CA 1
ATOM 2797 C C . LEU A 1 342 ? -16.380 20.592 3.547 1.00 93.06 342 LEU A C 1
ATOM 2799 O O . LEU A 1 342 ? -15.355 21.035 3.027 1.00 93.06 342 LEU A O 1
ATOM 2803 N N . ASP A 1 343 ? -17.277 21.370 4.150 1.00 90.81 343 ASP A N 1
ATOM 2804 C CA . ASP A 1 343 ? -17.162 22.828 4.255 1.00 90.81 343 ASP A CA 1
ATOM 2805 C C . ASP A 1 343 ? -16.097 23.264 5.265 1.00 90.81 343 ASP A C 1
ATOM 2807 O O . ASP A 1 343 ? -15.382 24.236 5.024 1.00 90.81 343 ASP A O 1
ATOM 2811 N N . GLN A 1 344 ? -15.955 22.549 6.384 1.00 91.62 344 GLN A N 1
ATOM 2812 C CA . GLN A 1 344 ? -14.975 22.907 7.411 1.00 91.62 344 GLN A CA 1
ATOM 2813 C C . GLN A 1 344 ? -13.560 22.415 7.078 1.00 91.62 344 GLN A C 1
ATOM 2815 O O . GLN A 1 344 ? -12.600 23.172 7.210 1.00 91.62 344 GLN A O 1
ATOM 2820 N N . ALA A 1 345 ? -13.408 21.158 6.648 1.00 93.00 345 ALA A N 1
ATOM 2821 C CA . ALA A 1 345 ? -12.092 20.552 6.440 1.00 93.00 345 ALA A CA 1
ATOM 2822 C C . ALA A 1 345 ? -11.462 20.881 5.080 1.00 93.00 345 ALA A C 1
ATOM 2824 O O . ALA A 1 345 ? -10.242 20.771 4.900 1.00 93.00 345 ALA A O 1
ATOM 2825 N N . PHE A 1 346 ? -12.290 21.295 4.124 1.00 92.69 346 PHE A N 1
ATOM 2826 C CA . PHE A 1 346 ? -11.877 21.640 2.771 1.00 92.69 346 PHE A CA 1
ATOM 2827 C C . PHE A 1 346 ? -12.665 22.869 2.287 1.00 92.69 346 PHE A C 1
ATOM 2829 O O . PHE A 1 346 ? -13.478 22.725 1.394 1.00 92.69 346 PHE A O 1
ATOM 2836 N N . PRO A 1 347 ? -12.495 24.076 2.843 1.00 89.19 347 PRO A N 1
ATOM 2837 C CA . PRO A 1 347 ? -13.367 25.216 2.528 1.00 89.19 347 PRO A CA 1
ATOM 2838 C C . PRO A 1 347 ? -13.482 25.526 1.027 1.00 89.19 347 PRO A C 1
ATOM 2840 O O . PRO A 1 347 ? -12.516 25.350 0.282 1.00 89.19 347 PRO A O 1
ATOM 2843 N N . GLU A 1 348 ? -14.642 26.008 0.570 1.00 85.38 348 GLU A N 1
ATOM 2844 C CA . GLU A 1 348 ? -14.812 26.436 -0.827 1.00 85.38 348 GLU A CA 1
ATOM 2845 C C . GLU A 1 348 ? -13.758 27.476 -1.235 1.00 85.38 348 GLU A C 1
ATOM 2847 O O . GLU A 1 348 ? -13.338 28.305 -0.425 1.00 85.38 348 GLU A O 1
ATOM 2852 N N . ASN A 1 349 ? -13.318 27.415 -2.496 1.00 82.06 349 ASN A N 1
ATOM 2853 C CA . ASN A 1 349 ? -12.271 28.282 -3.053 1.00 82.06 349 ASN A CA 1
ATOM 2854 C C . ASN A 1 349 ? -10.921 28.203 -2.308 1.00 82.06 349 ASN A C 1
ATOM 2856 O O . ASN A 1 349 ? -10.179 29.183 -2.247 1.00 82.06 349 ASN A O 1
ATOM 2860 N N . SER A 1 350 ? -10.600 27.048 -1.717 1.00 85.12 350 SER A N 1
ATOM 2861 C CA . SER A 1 350 ? -9.288 26.777 -1.117 1.00 85.12 350 SER A CA 1
ATOM 2862 C C . SER A 1 350 ? -8.500 25.738 -1.910 1.00 85.12 350 SER A C 1
ATOM 2864 O O . SER A 1 350 ? -9.082 24.835 -2.512 1.00 85.12 350 SER A O 1
ATOM 2866 N N . ASP A 1 351 ? -7.170 25.791 -1.811 1.00 85.88 351 ASP A N 1
ATOM 2867 C CA . ASP A 1 351 ? -6.285 24.770 -2.389 1.00 85.88 351 ASP A CA 1
ATOM 2868 C C . ASP A 1 351 ? -6.637 23.369 -1.876 1.00 85.88 351 ASP A C 1
ATOM 2870 O O . ASP A 1 351 ? -6.621 22.400 -2.624 1.00 85.88 351 ASP A O 1
ATOM 2874 N N . ARG A 1 352 ? -7.067 23.255 -0.612 1.00 88.44 352 ARG A N 1
ATOM 2875 C CA . ARG A 1 352 ? -7.542 21.990 -0.036 1.00 88.44 352 ARG A CA 1
ATOM 2876 C C . ARG A 1 352 ? -8.783 21.454 -0.750 1.00 88.44 352 ARG A C 1
ATOM 2878 O O . ARG A 1 352 ? -8.840 20.253 -1.010 1.00 88.44 352 ARG A O 1
ATOM 2885 N N . ARG A 1 353 ? -9.768 22.310 -1.065 1.00 88.81 353 ARG A N 1
ATOM 2886 C CA . ARG A 1 353 ? -10.957 21.930 -1.855 1.00 88.81 353 ARG A CA 1
ATOM 2887 C C . ARG A 1 353 ? -10.554 21.494 -3.261 1.00 88.81 353 ARG A C 1
ATOM 2889 O O . ARG A 1 353 ? -11.043 20.464 -3.717 1.00 88.81 353 ARG A O 1
ATOM 2896 N N . ASN A 1 354 ? -9.658 22.231 -3.910 1.00 85.50 354 ASN A N 1
ATOM 2897 C CA . ASN A 1 354 ? -9.179 21.888 -5.248 1.00 85.50 354 ASN A CA 1
ATOM 2898 C C . ASN A 1 354 ? -8.456 20.536 -5.238 1.00 85.50 354 ASN A C 1
ATOM 2900 O O . ASN A 1 354 ? -8.817 19.652 -6.008 1.00 85.50 354 ASN A O 1
ATOM 2904 N N . ASN A 1 355 ? -7.539 20.325 -4.291 1.00 87.56 355 ASN A N 1
ATOM 2905 C CA . ASN A 1 355 ? -6.767 19.091 -4.161 1.00 87.56 355 ASN A CA 1
ATOM 2906 C C . ASN A 1 355 ? -7.649 17.874 -3.860 1.00 87.56 355 ASN A C 1
ATOM 2908 O O . ASN A 1 355 ? -7.463 16.823 -4.471 1.00 87.56 355 ASN A O 1
ATOM 2912 N N . ILE A 1 356 ? -8.629 17.973 -2.948 1.00 89.00 356 ILE A N 1
ATOM 2913 C CA . ILE A 1 356 ? -9.505 16.823 -2.667 1.00 89.00 356 ILE A CA 1
ATOM 2914 C C . ILE A 1 356 ? -10.377 16.486 -3.879 1.00 89.00 356 ILE A C 1
ATOM 2916 O O . ILE A 1 356 ? -10.525 15.310 -4.205 1.00 89.00 356 ILE A O 1
ATOM 2920 N N . VAL A 1 357 ? -10.905 17.489 -4.590 1.00 84.44 357 VAL A N 1
ATOM 2921 C CA . VAL A 1 357 ? -11.676 17.244 -5.815 1.00 84.44 357 VAL A CA 1
ATOM 2922 C C . VAL A 1 357 ? -10.790 16.621 -6.893 1.00 84.44 357 VAL A C 1
ATOM 2924 O O . VAL A 1 357 ? -11.175 15.588 -7.435 1.00 84.44 357 VAL A O 1
ATOM 2927 N N . ALA A 1 358 ? -9.602 17.186 -7.136 1.00 81.50 358 ALA A N 1
ATOM 2928 C CA . ALA A 1 358 ? -8.591 16.666 -8.057 1.00 81.50 358 ALA A CA 1
ATOM 2929 C C . ALA A 1 358 ? -8.236 15.202 -7.737 1.00 81.50 358 ALA A C 1
ATOM 2931 O O . ALA A 1 358 ? -8.216 14.350 -8.624 1.00 81.50 358 ALA A O 1
ATOM 2932 N N . THR A 1 359 ? -8.092 14.869 -6.452 1.00 85.00 359 THR A N 1
ATOM 2933 C CA . THR A 1 359 ? -7.867 13.490 -5.995 1.00 85.00 359 THR A CA 1
ATOM 2934 C C . THR A 1 359 ? -9.032 12.565 -6.374 1.00 85.00 359 THR A C 1
ATOM 2936 O O . THR A 1 359 ? -8.803 11.472 -6.886 1.00 85.00 359 THR A O 1
ATOM 2939 N N . PHE A 1 360 ? -10.288 12.987 -6.170 1.00 80.75 360 PHE A N 1
ATOM 2940 C CA . PHE A 1 360 ? -11.476 12.180 -6.496 1.00 80.75 360 PHE A CA 1
ATOM 2941 C C . PHE A 1 360 ? -11.711 11.991 -7.999 1.00 80.75 360 PHE A C 1
ATOM 2943 O O . PHE A 1 360 ? -12.251 10.958 -8.396 1.00 80.75 360 PHE A O 1
ATOM 2950 N N . ILE A 1 361 ? -11.333 12.964 -8.832 1.00 74.06 361 ILE A N 1
ATOM 2951 C CA . ILE A 1 361 ? -11.406 12.832 -10.298 1.00 74.06 361 ILE A CA 1
ATOM 2952 C C . ILE A 1 361 ? -10.210 12.079 -10.889 1.00 74.06 361 ILE A C 1
ATOM 2954 O O . ILE A 1 361 ? -10.210 11.794 -12.083 1.00 74.06 361 ILE A O 1
ATOM 2958 N N . GLY A 1 362 ? -9.220 11.722 -10.067 1.00 72.50 362 GLY A N 1
ATOM 2959 C CA . GLY A 1 362 ? -8.041 10.985 -10.508 1.00 72.50 362 GLY A CA 1
ATOM 2960 C C . GLY A 1 362 ? -7.006 11.855 -11.220 1.00 72.50 362 GLY A C 1
ATOM 2961 O O . GLY A 1 362 ? -6.309 11.347 -12.100 1.00 72.50 362 GLY A O 1
ATOM 2962 N N . ASP A 1 363 ? -6.909 13.144 -10.872 1.00 77.25 363 ASP A N 1
ATOM 2963 C CA . ASP A 1 363 ? -5.848 14.011 -11.384 1.00 77.25 363 ASP A CA 1
ATOM 2964 C C . ASP A 1 363 ? -4.476 13.424 -11.044 1.00 77.25 363 ASP A C 1
ATOM 2966 O O . ASP A 1 363 ? -4.167 13.111 -9.894 1.00 77.25 363 ASP A O 1
ATOM 2970 N N . VAL A 1 364 ? -3.644 13.252 -12.063 1.00 76.19 364 VAL A N 1
ATOM 2971 C CA . VAL A 1 364 ? -2.461 12.407 -11.934 1.00 76.19 364 VAL A CA 1
ATOM 2972 C C . VAL A 1 364 ? -1.386 13.052 -11.067 1.00 76.19 364 VAL A C 1
ATOM 2974 O O . VAL A 1 364 ? -0.730 12.334 -10.315 1.00 76.19 364 VAL A O 1
ATOM 2977 N N . GLU A 1 365 ? -1.210 14.373 -11.128 1.00 80.25 365 GLU A N 1
ATOM 2978 C CA . GLU A 1 365 ? -0.198 15.073 -10.332 1.00 80.25 365 GLU A CA 1
ATOM 2979 C C . GLU A 1 365 ? -0.586 15.002 -8.862 1.00 80.25 365 GLU A C 1
ATOM 2981 O O . GLU A 1 365 ? 0.160 14.455 -8.049 1.00 80.25 365 GLU A O 1
ATOM 2986 N N . THR A 1 366 ? -1.816 15.420 -8.561 1.00 83.69 366 THR A N 1
ATOM 2987 C CA . THR A 1 366 ? -2.357 15.427 -7.204 1.00 83.69 366 THR A CA 1
ATOM 2988 C C . THR A 1 366 ? -2.345 14.028 -6.586 1.00 83.69 366 THR A C 1
ATOM 2990 O O . THR A 1 366 ? -1.898 13.841 -5.454 1.00 83.69 366 THR A O 1
ATOM 2993 N N . VAL A 1 367 ? -2.803 13.010 -7.324 1.00 85.50 367 VAL A N 1
ATOM 2994 C CA . VAL A 1 367 ? -2.856 11.631 -6.818 1.00 85.50 367 VAL A CA 1
ATOM 2995 C C . VAL A 1 367 ? -1.450 11.034 -6.671 1.00 85.50 367 VAL A C 1
ATOM 2997 O O . VAL A 1 367 ? -1.211 10.283 -5.725 1.00 85.50 367 VAL A O 1
ATOM 3000 N N . SER A 1 368 ? -0.497 11.388 -7.540 1.00 86.06 368 SER A N 1
ATOM 3001 C CA . SER A 1 368 ? 0.901 10.941 -7.416 1.00 86.06 368 SER A CA 1
ATOM 3002 C C . SER A 1 368 ? 1.597 11.560 -6.206 1.00 86.06 368 SER A C 1
ATOM 3004 O O . SER A 1 368 ? 2.319 10.864 -5.487 1.00 86.06 368 SER A O 1
ATOM 3006 N N . GLU A 1 369 ? 1.379 12.852 -5.953 1.00 89.00 369 GLU A N 1
ATOM 3007 C CA . GLU A 1 369 ? 1.884 13.529 -4.755 1.00 89.00 369 GLU A CA 1
ATOM 3008 C C . GLU A 1 369 ? 1.267 12.942 -3.488 1.00 89.00 369 GLU A C 1
ATOM 3010 O O . GLU A 1 369 ? 1.991 12.597 -2.553 1.00 89.00 369 GLU A O 1
ATOM 3015 N N . PHE A 1 370 ? -0.046 12.714 -3.494 1.00 92.25 370 PHE A N 1
ATOM 3016 C CA . PHE A 1 370 ? -0.734 12.069 -2.384 1.00 92.25 370 PHE A CA 1
ATOM 3017 C C . PHE A 1 370 ? -0.205 10.651 -2.120 1.00 92.25 370 PHE A C 1
ATOM 3019 O O . PHE A 1 370 ? 0.073 10.293 -0.977 1.00 92.25 370 PHE A O 1
ATOM 3026 N N . GLU A 1 371 ? 0.013 9.837 -3.159 1.00 92.69 371 GLU A N 1
ATOM 3027 C CA . GLU A 1 371 ? 0.601 8.504 -2.996 1.00 92.69 371 GLU A CA 1
ATOM 3028 C C . GLU A 1 371 ? 2.017 8.570 -2.405 1.00 92.69 371 GLU A C 1
ATOM 3030 O O . GLU A 1 371 ? 2.361 7.783 -1.518 1.00 92.69 371 GLU A O 1
ATOM 3035 N N . LYS A 1 372 ? 2.843 9.511 -2.877 1.00 92.69 372 LYS A N 1
ATOM 3036 C CA . LYS A 1 372 ? 4.203 9.726 -2.371 1.00 92.69 372 LYS A CA 1
ATOM 3037 C C . LYS A 1 372 ? 4.189 10.085 -0.885 1.00 92.69 372 LYS A C 1
ATOM 3039 O O . LYS A 1 372 ? 4.960 9.498 -0.120 1.00 92.69 372 LYS A O 1
ATOM 3044 N N . ASP A 1 373 ? 3.303 10.988 -0.484 1.00 95.44 373 ASP A N 1
ATOM 3045 C CA . ASP A 1 373 ? 3.112 11.366 0.912 1.00 95.44 373 ASP A CA 1
ATOM 3046 C C . ASP A 1 373 ? 2.683 10.165 1.749 1.00 95.44 373 ASP A C 1
ATOM 3048 O O . ASP A 1 373 ? 3.327 9.853 2.750 1.00 95.44 373 ASP A O 1
ATOM 3052 N N . LEU A 1 374 ? 1.664 9.417 1.314 1.00 95.94 374 LEU A N 1
ATOM 3053 C CA . LEU A 1 374 ? 1.206 8.230 2.033 1.00 95.94 374 LEU A CA 1
ATOM 3054 C C . LEU A 1 374 ? 2.313 7.181 2.180 1.00 95.94 374 LEU A C 1
ATOM 3056 O O . LEU A 1 374 ? 2.447 6.603 3.256 1.00 95.94 374 LEU A O 1
ATOM 3060 N N . ARG A 1 375 ? 3.145 6.953 1.155 1.00 95.19 375 ARG A N 1
ATOM 3061 C CA . ARG A 1 375 ? 4.301 6.040 1.244 1.00 95.19 375 ARG A CA 1
ATOM 3062 C C . ARG A 1 375 ? 5.331 6.511 2.269 1.00 95.19 375 ARG A C 1
ATOM 3064 O O . ARG A 1 375 ? 5.828 5.686 3.037 1.00 95.19 375 ARG A O 1
ATOM 3071 N N . TRP A 1 376 ? 5.635 7.809 2.302 1.00 96.19 376 TRP A N 1
ATOM 3072 C CA . TRP A 1 376 ? 6.531 8.394 3.303 1.00 96.19 376 TRP A CA 1
ATOM 3073 C C . TRP A 1 376 ? 5.957 8.260 4.722 1.00 96.19 376 TRP A C 1
ATOM 3075 O O . TRP A 1 376 ? 6.660 7.803 5.629 1.00 96.19 376 TRP A O 1
ATOM 3085 N N . ILE A 1 377 ? 4.666 8.558 4.912 1.00 96.94 377 ILE A N 1
ATOM 3086 C CA . ILE A 1 377 ? 3.966 8.363 6.191 1.00 96.94 377 ILE A CA 1
ATOM 3087 C C . ILE A 1 377 ? 4.059 6.895 6.621 1.00 96.94 377 ILE A C 1
ATOM 3089 O O . ILE A 1 377 ? 4.401 6.610 7.768 1.00 96.94 377 ILE A O 1
ATOM 3093 N N . PHE A 1 378 ? 3.820 5.959 5.698 1.00 95.38 378 PHE A N 1
ATOM 3094 C CA . PHE A 1 378 ? 3.867 4.522 5.963 1.00 95.38 378 PHE A CA 1
ATOM 3095 C C . PHE A 1 378 ? 5.241 4.071 6.471 1.00 95.38 378 PHE A C 1
ATOM 3097 O O . PHE A 1 378 ? 5.353 3.405 7.502 1.00 95.38 378 PHE A O 1
ATOM 3104 N N . GLN A 1 379 ? 6.306 4.458 5.762 1.00 95.44 379 GLN A N 1
ATOM 3105 C CA . GLN A 1 379 ? 7.679 4.097 6.118 1.00 95.44 379 GLN A CA 1
ATOM 3106 C C . GLN A 1 379 ? 8.081 4.688 7.471 1.00 95.44 379 GLN A C 1
ATOM 3108 O O . GLN A 1 379 ? 8.543 3.956 8.345 1.00 95.44 379 GLN A O 1
ATOM 3113 N N . THR A 1 380 ? 7.869 5.994 7.659 1.00 95.44 380 THR A N 1
ATOM 3114 C CA . THR A 1 380 ? 8.273 6.681 8.892 1.00 95.44 380 THR A CA 1
ATOM 3115 C C . THR A 1 380 ? 7.469 6.207 10.100 1.00 95.44 380 THR A C 1
ATOM 3117 O O . THR A 1 380 ? 8.024 6.090 11.191 1.00 95.44 380 THR A O 1
ATOM 3120 N N . CYS A 1 381 ? 6.189 5.867 9.919 1.00 96.50 381 CYS A N 1
ATOM 3121 C CA . CYS A 1 381 ? 5.367 5.257 10.959 1.00 96.50 381 CYS A CA 1
ATOM 3122 C C . CYS A 1 381 ? 5.906 3.888 11.377 1.00 96.50 381 CYS A C 1
ATOM 3124 O O . CYS A 1 381 ? 6.067 3.640 12.570 1.00 96.50 381 CYS A O 1
ATOM 3126 N N . ILE A 1 382 ? 6.250 3.017 10.421 1.00 95.25 382 ILE A N 1
ATOM 3127 C CA . ILE A 1 382 ? 6.871 1.720 10.727 1.00 95.25 382 ILE A CA 1
ATOM 3128 C C . ILE A 1 382 ? 8.180 1.915 11.499 1.00 95.25 382 ILE A C 1
ATOM 3130 O O . ILE A 1 382 ? 8.385 1.263 12.523 1.00 95.25 382 ILE A O 1
ATOM 3134 N N . ASP A 1 383 ? 9.037 2.844 11.072 1.00 94.50 383 ASP A N 1
ATOM 3135 C CA . ASP A 1 383 ? 10.306 3.121 11.753 1.00 94.50 383 ASP A CA 1
ATOM 3136 C C . ASP A 1 383 ? 10.090 3.642 13.192 1.00 94.50 383 ASP A C 1
ATOM 3138 O O . ASP A 1 383 ? 10.819 3.261 14.113 1.00 94.50 383 ASP A O 1
ATOM 3142 N N . ARG A 1 384 ? 9.063 4.473 13.434 1.00 95.12 384 ARG A N 1
ATOM 3143 C CA . ARG A 1 384 ? 8.689 4.913 14.791 1.00 95.12 384 ARG A CA 1
ATOM 3144 C C . ARG A 1 384 ? 8.107 3.776 15.633 1.00 95.12 384 ARG A C 1
ATOM 3146 O O . ARG A 1 384 ? 8.451 3.682 16.812 1.00 95.12 384 ARG A O 1
ATOM 3153 N N . VAL A 1 385 ? 7.277 2.904 15.056 1.00 94.56 385 VAL A N 1
ATOM 3154 C CA . VAL A 1 385 ? 6.752 1.707 15.736 1.00 94.56 385 VAL A CA 1
ATOM 3155 C C . VAL A 1 385 ? 7.898 0.795 16.172 1.00 94.56 385 VAL A C 1
ATOM 3157 O O . VAL A 1 385 ? 7.923 0.397 17.333 1.00 94.56 385 VAL A O 1
ATOM 3160 N N . HIS A 1 386 ? 8.892 0.541 15.313 1.00 92.44 386 HIS A N 1
ATOM 3161 C CA . HIS A 1 386 ? 10.087 -0.236 15.685 1.00 92.44 386 HIS A CA 1
ATOM 3162 C C . HIS A 1 386 ? 10.784 0.343 16.913 1.00 92.44 386 HIS A C 1
ATOM 3164 O O . HIS A 1 386 ? 10.962 -0.361 17.904 1.00 92.44 386 HIS A O 1
ATOM 3170 N N . LYS A 1 387 ? 11.076 1.650 16.905 1.00 92.88 387 LYS A N 1
ATOM 3171 C CA . LYS A 1 387 ? 11.708 2.334 18.048 1.00 92.88 387 LYS A CA 1
ATOM 3172 C C . LYS A 1 387 ? 10.881 2.217 19.335 1.00 92.88 387 LYS A C 1
ATOM 3174 O O . LYS A 1 387 ? 11.444 2.119 20.424 1.00 92.88 387 LYS A O 1
ATOM 3179 N N . LYS A 1 388 ? 9.548 2.262 19.239 1.00 92.38 388 LYS A N 1
ATOM 3180 C CA . LYS A 1 388 ? 8.637 2.114 20.388 1.00 92.38 388 LYS A CA 1
ATOM 3181 C C . LYS A 1 388 ? 8.642 0.684 20.935 1.00 92.38 388 LYS A C 1
ATOM 3183 O O . LYS A 1 388 ? 8.722 0.497 22.146 1.00 92.38 388 LYS A O 1
ATOM 3188 N N . VAL A 1 389 ? 8.607 -0.313 20.053 1.00 91.19 389 VAL A N 1
ATOM 3189 C CA . VAL A 1 389 ? 8.638 -1.739 20.411 1.00 91.19 389 VAL A CA 1
ATOM 3190 C C . VAL A 1 389 ? 9.978 -2.121 21.045 1.00 91.19 389 VAL A C 1
ATOM 3192 O O . VAL A 1 389 ? 9.992 -2.805 22.066 1.00 91.19 389 VAL A O 1
ATOM 3195 N N . GLU A 1 390 ? 11.095 -1.620 20.511 1.00 89.19 390 GLU A N 1
ATOM 3196 C CA . GLU A 1 390 ? 12.433 -1.806 21.093 1.00 89.19 390 GLU A CA 1
ATOM 3197 C C . GLU A 1 390 ? 12.512 -1.254 22.524 1.00 89.19 390 GLU A C 1
ATOM 3199 O O . GLU A 1 390 ? 12.992 -1.935 23.432 1.00 89.19 390 GLU A O 1
ATOM 3204 N N . LYS A 1 391 ? 11.966 -0.052 22.759 1.00 88.12 391 LYS A N 1
ATOM 3205 C CA . LYS A 1 391 ? 11.896 0.555 24.100 1.00 88.12 391 LYS A CA 1
ATOM 3206 C C . LYS A 1 391 ? 11.016 -0.225 25.074 1.00 88.12 391 LYS A C 1
ATOM 3208 O O . LYS A 1 391 ? 11.290 -0.207 26.269 1.00 88.12 391 LYS A O 1
ATOM 3213 N N . ALA A 1 392 ? 9.977 -0.900 24.585 1.00 85.88 392 ALA A N 1
ATOM 3214 C CA . ALA A 1 392 ? 9.084 -1.699 25.419 1.00 85.88 392 ALA A CA 1
ATOM 3215 C C . ALA A 1 392 ? 9.733 -3.001 25.933 1.00 85.88 392 ALA A C 1
ATOM 3217 O O . ALA A 1 392 ? 9.121 -3.686 26.749 1.00 85.88 392 ALA A O 1
ATOM 3218 N N . GLN A 1 393 ? 10.944 -3.352 25.466 1.00 81.50 393 GLN A N 1
ATOM 3219 C CA . GLN A 1 393 ? 11.705 -4.552 25.862 1.00 81.50 393 GLN A CA 1
ATOM 3220 C C . GLN A 1 393 ? 10.912 -5.866 25.753 1.00 81.50 393 GLN A C 1
ATOM 3222 O O . GLN A 1 393 ? 11.230 -6.869 26.396 1.00 81.50 393 GLN A O 1
ATOM 3227 N N . VAL A 1 394 ? 9.872 -5.889 24.919 1.00 77.69 394 VAL A N 1
ATOM 3228 C CA . VAL A 1 394 ? 9.089 -7.097 24.684 1.00 77.69 394 VAL A CA 1
ATOM 3229 C C . VAL A 1 394 ? 9.944 -8.031 23.840 1.00 77.69 394 VAL A C 1
ATOM 3231 O O . VAL A 1 394 ? 10.445 -7.635 22.786 1.00 77.69 394 VAL A O 1
ATOM 3234 N N . LYS A 1 395 ? 10.093 -9.289 24.280 1.00 65.75 395 LYS A N 1
ATOM 3235 C CA . LYS A 1 395 ? 10.589 -10.360 23.410 1.00 65.75 395 LYS A CA 1
ATOM 3236 C C . LYS A 1 395 ? 9.592 -10.510 22.271 1.00 65.75 395 LYS A C 1
ATOM 3238 O O . LYS A 1 395 ? 8.591 -11.216 22.384 1.00 65.75 395 LYS A O 1
ATOM 3243 N N . THR A 1 396 ? 9.845 -9.788 21.190 1.00 61.56 396 THR A N 1
ATOM 3244 C CA . THR A 1 396 ? 9.127 -9.991 19.953 1.00 61.56 396 THR A CA 1
ATOM 3245 C C . THR A 1 396 ? 9.535 -11.365 19.473 1.00 61.56 396 THR A C 1
ATOM 3247 O O . THR A 1 396 ? 10.703 -11.648 19.198 1.00 61.56 396 THR A O 1
ATOM 3250 N N . ASN A 1 397 ? 8.559 -12.259 19.410 1.00 53.78 397 ASN A N 1
ATOM 3251 C CA . ASN A 1 397 ? 8.704 -13.418 18.569 1.00 53.78 397 ASN A CA 1
ATOM 3252 C C . ASN A 1 397 ? 8.791 -12.855 17.149 1.00 53.78 397 ASN A C 1
ATOM 3254 O O . ASN A 1 397 ? 7.768 -12.680 16.492 1.00 53.78 397 ASN A O 1
ATOM 3258 N N . LYS A 1 398 ? 10.009 -12.558 16.673 1.00 52.44 398 LYS A N 1
ATOM 3259 C CA . LYS A 1 398 ? 10.332 -12.522 15.243 1.00 52.44 398 LYS A CA 1
ATOM 3260 C C . LYS A 1 398 ? 10.123 -13.941 14.717 1.00 52.44 398 LYS A C 1
ATOM 3262 O O . LYS A 1 398 ? 11.065 -14.631 14.348 1.00 52.44 398 LYS A O 1
ATOM 3267 N N . LYS A 1 399 ? 8.890 -14.438 14.808 1.00 51.22 399 LYS A N 1
ATOM 3268 C CA . LYS A 1 399 ? 8.482 -15.682 14.201 1.00 51.22 399 LYS A CA 1
ATOM 3269 C C . LYS A 1 399 ? 8.638 -15.401 12.722 1.00 51.22 399 LYS A C 1
ATOM 3271 O O . LYS A 1 399 ? 7.898 -14.608 12.151 1.00 51.22 399 LYS A O 1
ATOM 3276 N N . THR A 1 400 ? 9.643 -16.034 12.141 1.00 58.84 400 THR A N 1
ATOM 3277 C CA . THR A 1 400 ? 9.736 -16.382 10.728 1.00 58.84 400 THR A CA 1
ATOM 3278 C C . THR A 1 400 ? 8.541 -17.270 10.371 1.00 58.84 400 THR A C 1
ATOM 3280 O O . THR A 1 400 ? 8.709 -18.436 10.029 1.00 58.84 400 THR A O 1
ATOM 3283 N N . SER A 1 401 ? 7.322 -16.767 10.577 1.00 78.00 401 SER A N 1
ATOM 3284 C CA . SER A 1 401 ? 6.123 -17.395 10.066 1.00 78.00 401 SER A CA 1
ATOM 3285 C C . SER A 1 401 ? 6.041 -17.073 8.586 1.00 78.00 401 SER A C 1
ATOM 3287 O O . SER A 1 401 ? 6.454 -16.003 8.128 1.00 78.00 401 SER A O 1
ATOM 3289 N N . ASP A 1 402 ? 5.477 -18.007 7.844 1.00 85.25 402 ASP A N 1
ATOM 3290 C CA . ASP A 1 402 ? 5.174 -17.829 6.433 1.00 85.25 402 ASP A CA 1
ATOM 3291 C C . ASP A 1 402 ? 4.339 -16.565 6.187 1.00 85.25 402 ASP A C 1
ATOM 3293 O O . ASP A 1 402 ? 4.606 -15.812 5.254 1.00 85.25 402 ASP A O 1
ATOM 3297 N N . GLU A 1 403 ? 3.420 -16.256 7.103 1.00 86.62 403 GLU A N 1
ATOM 3298 C CA . GLU A 1 403 ? 2.638 -15.020 7.095 1.00 86.62 403 GLU A CA 1
ATOM 3299 C C . GLU A 1 403 ? 3.515 -13.763 7.147 1.00 86.62 403 GLU A C 1
ATOM 3301 O O . GLU A 1 403 ? 3.389 -12.881 6.297 1.00 86.62 403 GLU A O 1
ATOM 3306 N N . TYR A 1 404 ? 4.455 -13.697 8.097 1.00 87.50 404 TYR A N 1
ATOM 3307 C CA . TYR A 1 404 ? 5.373 -12.565 8.204 1.00 87.50 404 TYR A CA 1
ATOM 3308 C C . TYR A 1 404 ? 6.200 -12.396 6.926 1.00 87.50 404 TYR A C 1
ATOM 3310 O O . TYR A 1 404 ? 6.361 -11.274 6.444 1.00 87.50 404 TYR A O 1
ATOM 3318 N N . ASN A 1 405 ? 6.698 -13.500 6.362 1.00 88.69 405 ASN A N 1
ATOM 3319 C CA . ASN A 1 405 ? 7.497 -13.477 5.139 1.00 88.69 405 ASN A CA 1
ATOM 3320 C C . ASN A 1 405 ? 6.699 -12.918 3.951 1.00 88.69 405 ASN A C 1
ATOM 3322 O O . ASN A 1 405 ? 7.229 -12.100 3.197 1.00 88.69 405 ASN A O 1
ATOM 3326 N N . ILE A 1 406 ? 5.420 -13.296 3.824 1.00 90.25 406 ILE A N 1
ATOM 3327 C CA . ILE A 1 406 ? 4.502 -12.726 2.829 1.00 90.25 406 ILE A CA 1
ATOM 3328 C C . ILE A 1 406 ? 4.361 -11.219 3.062 1.00 90.25 406 ILE A C 1
ATOM 3330 O O . ILE A 1 406 ? 4.659 -10.424 2.174 1.00 90.25 406 ILE A O 1
ATOM 3334 N N . TRP A 1 407 ? 3.947 -10.791 4.253 1.00 91.56 407 TRP A N 1
ATOM 3335 C CA . TRP A 1 407 ? 3.662 -9.377 4.515 1.00 91.56 407 TRP A CA 1
ATOM 3336 C C . TRP A 1 407 ? 4.897 -8.487 4.337 1.00 91.56 407 TRP A C 1
ATOM 3338 O O . TRP A 1 407 ? 4.842 -7.416 3.726 1.00 91.56 407 TRP A O 1
ATOM 3348 N N . TYR A 1 408 ? 6.041 -8.957 4.835 1.00 91.19 408 TYR A N 1
ATOM 3349 C CA . TYR A 1 408 ? 7.304 -8.244 4.738 1.00 91.19 408 TYR A CA 1
ATOM 3350 C C . TYR A 1 408 ? 7.807 -8.150 3.292 1.00 91.19 408 TYR A C 1
ATOM 3352 O O . TYR A 1 408 ? 8.349 -7.110 2.912 1.00 91.19 408 TYR A O 1
ATOM 3360 N N . HIS A 1 409 ? 7.570 -9.171 2.458 1.00 91.06 409 HIS A N 1
ATOM 3361 C CA . HIS A 1 409 ? 7.865 -9.104 1.025 1.00 91.06 409 HIS A CA 1
ATOM 3362 C C . HIS A 1 409 ? 7.150 -7.921 0.358 1.00 91.06 409 HIS A C 1
ATOM 3364 O O . HIS A 1 409 ? 7.796 -7.098 -0.294 1.00 91.06 409 HIS A O 1
ATOM 3370 N N . PHE A 1 410 ? 5.839 -7.786 0.571 1.00 91.88 410 PHE A N 1
ATOM 3371 C CA . PHE A 1 410 ? 5.054 -6.696 -0.018 1.00 91.88 410 PHE A CA 1
ATOM 3372 C C . PHE A 1 410 ? 5.459 -5.326 0.532 1.00 91.88 410 PHE A C 1
ATOM 3374 O O . PHE A 1 410 ? 5.479 -4.347 -0.220 1.00 91.88 410 PHE A O 1
ATOM 3381 N N . TYR A 1 411 ? 5.860 -5.250 1.805 1.00 93.38 411 TYR A N 1
ATOM 3382 C CA . TYR A 1 411 ? 6.476 -4.046 2.356 1.00 93.38 411 TYR A CA 1
ATOM 3383 C C . TYR A 1 411 ? 7.768 -3.669 1.616 1.00 93.38 411 TYR A C 1
ATOM 3385 O O . TYR A 1 411 ? 7.920 -2.525 1.185 1.00 93.38 411 TYR A O 1
ATOM 3393 N N . GLN A 1 412 ? 8.686 -4.617 1.414 1.00 91.06 412 GLN A N 1
ATOM 3394 C CA . GLN A 1 412 ? 9.935 -4.365 0.692 1.00 91.06 412 GLN A CA 1
ATOM 3395 C C . GLN A 1 412 ? 9.687 -3.969 -0.765 1.00 91.06 412 GLN A C 1
ATOM 3397 O O . GLN A 1 412 ? 10.286 -3.017 -1.253 1.00 91.06 412 GLN A O 1
ATOM 3402 N N . GLN A 1 413 ? 8.788 -4.668 -1.454 1.00 89.38 413 GLN A N 1
ATOM 3403 C CA . GLN A 1 413 ? 8.494 -4.419 -2.862 1.00 89.38 413 GLN A CA 1
ATOM 3404 C C . GLN A 1 413 ? 7.883 -3.031 -3.083 1.00 89.38 413 GLN A C 1
ATOM 3406 O O . GLN A 1 413 ? 8.299 -2.309 -3.987 1.00 89.38 413 GLN A O 1
ATOM 3411 N N . ASN A 1 414 ? 6.915 -2.647 -2.250 1.00 90.38 414 ASN A N 1
ATOM 3412 C CA . ASN A 1 414 ? 6.133 -1.438 -2.475 1.00 90.38 414 ASN A CA 1
ATOM 3413 C C . ASN A 1 414 ? 6.715 -0.231 -1.739 1.00 90.38 414 ASN A C 1
ATOM 3415 O O . ASN A 1 414 ? 6.812 0.851 -2.311 1.00 90.38 414 ASN A O 1
ATOM 3419 N N . PHE A 1 415 ? 7.136 -0.391 -0.489 1.00 92.75 415 PHE A N 1
ATOM 3420 C CA . PHE A 1 415 ? 7.549 0.726 0.357 1.00 92.75 415 PHE A CA 1
ATOM 3421 C C . PHE A 1 415 ? 9.061 0.851 0.498 1.00 92.75 415 PHE A C 1
ATOM 3423 O O . PHE A 1 415 ? 9.515 1.933 0.825 1.00 92.75 415 PHE A O 1
ATOM 3430 N N . LYS A 1 416 ? 9.868 -0.179 0.233 1.00 92.06 416 LYS A N 1
ATOM 3431 C CA . LYS A 1 416 ? 11.339 -0.051 0.203 1.00 92.06 416 LYS A CA 1
ATOM 3432 C C . LYS A 1 416 ? 11.935 -0.615 -1.099 1.00 92.06 416 LYS A C 1
ATOM 3434 O O . LYS A 1 416 ? 12.831 -1.463 -1.033 1.00 92.06 416 LYS A O 1
ATOM 3439 N N . PRO A 1 417 ? 11.449 -0.174 -2.283 1.00 90.62 417 PRO A N 1
ATOM 3440 C CA . PRO A 1 417 ? 11.945 -0.692 -3.550 1.00 90.62 417 PRO A CA 1
ATOM 3441 C C . PRO A 1 417 ? 13.430 -0.361 -3.717 1.00 90.62 417 PRO A C 1
ATOM 3443 O O . PRO A 1 417 ? 13.905 0.704 -3.321 1.00 90.62 417 PRO A O 1
ATOM 3446 N N . LYS A 1 418 ? 14.176 -1.276 -4.338 1.00 90.69 418 LYS A N 1
ATOM 3447 C CA . LYS A 1 418 ? 15.565 -1.009 -4.733 1.00 90.69 418 LYS A CA 1
ATOM 3448 C C . LYS A 1 418 ? 15.587 0.058 -5.831 1.00 90.69 418 LYS A C 1
ATOM 3450 O O . LYS A 1 418 ? 14.669 0.127 -6.638 1.00 90.69 418 LYS A O 1
ATOM 3455 N N . ASN A 1 419 ? 16.679 0.815 -5.937 1.00 90.19 419 ASN A N 1
ATOM 3456 C CA . ASN A 1 419 ? 16.817 1.906 -6.918 1.00 90.19 419 ASN A CA 1
ATOM 3457 C C . ASN A 1 419 ? 16.617 1.481 -8.382 1.00 90.19 419 ASN A C 1
ATOM 3459 O O . ASN A 1 419 ? 16.289 2.311 -9.224 1.00 90.19 419 ASN A O 1
ATOM 3463 N N . ASN A 1 420 ? 16.863 0.208 -8.695 1.00 93.25 420 ASN A N 1
ATOM 3464 C CA . ASN A 1 420 ? 16.701 -0.343 -10.033 1.00 93.25 420 ASN A CA 1
ATOM 3465 C C . ASN A 1 420 ? 15.316 -0.967 -10.274 1.00 93.25 420 ASN A C 1
ATOM 3467 O O . ASN A 1 420 ? 15.081 -1.458 -11.369 1.00 93.25 420 ASN A O 1
ATOM 3471 N N . VAL A 1 421 ? 14.407 -0.979 -9.294 1.00 94.00 421 VAL A N 1
ATOM 3472 C CA . VAL A 1 421 ? 13.031 -1.480 -9.450 1.00 94.00 421 VAL A CA 1
ATOM 3473 C C . VAL A 1 421 ? 12.157 -0.402 -10.089 1.00 94.00 421 VAL A C 1
ATOM 3475 O O . VAL A 1 421 ? 12.207 0.765 -9.700 1.00 94.00 421 VAL A O 1
ATOM 3478 N N . ILE A 1 422 ? 11.315 -0.794 -11.045 1.00 93.00 422 ILE A N 1
ATOM 3479 C CA . ILE A 1 422 ? 10.228 0.055 -11.534 1.00 93.00 422 ILE A CA 1
ATOM 3480 C C . ILE A 1 422 ? 9.094 0.001 -10.516 1.00 93.00 422 ILE A C 1
ATOM 3482 O O . ILE A 1 422 ? 8.359 -0.984 -10.437 1.00 93.00 422 ILE A O 1
ATOM 3486 N N . GLN A 1 423 ? 8.981 1.051 -9.704 1.00 89.38 423 GLN A N 1
ATOM 3487 C CA . GLN A 1 423 ? 7.941 1.136 -8.688 1.00 89.38 423 GLN A CA 1
ATOM 3488 C C . GLN A 1 423 ? 6.569 1.271 -9.355 1.00 89.38 423 GLN A C 1
ATOM 3490 O O . GLN A 1 423 ? 6.328 2.197 -10.133 1.00 89.38 423 GLN A O 1
ATOM 3495 N N . ARG A 1 424 ? 5.674 0.337 -9.034 1.00 88.00 424 ARG A N 1
ATOM 3496 C CA . ARG A 1 424 ? 4.262 0.420 -9.404 1.00 88.00 424 ARG A CA 1
ATOM 3497 C C . ARG A 1 424 ? 3.546 1.385 -8.476 1.00 88.00 424 ARG A C 1
ATOM 3499 O O . ARG A 1 424 ? 3.787 1.360 -7.266 1.00 88.00 424 ARG A O 1
ATOM 3506 N N . SER A 1 425 ? 2.664 2.195 -9.038 1.00 86.88 425 SER A N 1
ATOM 3507 C CA . SER A 1 425 ? 1.672 2.947 -8.292 1.00 86.88 425 SER A CA 1
ATOM 3508 C C . SER A 1 425 ? 0.752 1.970 -7.571 1.00 86.88 425 SER A C 1
ATOM 3510 O O . SER A 1 425 ? 0.376 0.934 -8.123 1.00 86.88 425 SER A O 1
ATOM 3512 N N . ILE A 1 426 ? 0.427 2.289 -6.322 1.00 83.25 426 ILE A N 1
ATOM 3513 C CA . ILE A 1 426 ? -0.533 1.509 -5.541 1.00 83.25 426 ILE A CA 1
ATOM 3514 C C . ILE A 1 426 ? -1.962 1.973 -5.836 1.00 83.25 426 ILE A C 1
ATOM 3516 O O . ILE A 1 426 ? -2.884 1.165 -5.802 1.00 83.25 426 ILE A O 1
ATOM 3520 N N . LEU A 1 427 ? -2.177 3.265 -6.088 1.00 81.75 427 LEU A N 1
ATOM 3521 C CA . LEU A 1 427 ? -3.520 3.793 -6.294 1.00 81.75 427 LEU A CA 1
ATOM 3522 C C . LEU A 1 427 ? -4.026 3.444 -7.697 1.00 81.75 427 LEU A C 1
ATOM 3524 O O . LEU A 1 427 ? -3.520 3.946 -8.695 1.00 81.75 427 LEU A O 1
ATOM 3528 N N . ASN A 1 428 ? -5.092 2.645 -7.772 1.00 71.25 428 ASN A N 1
ATOM 3529 C CA . ASN A 1 428 ? -5.674 2.190 -9.043 1.00 71.25 428 ASN A CA 1
ATOM 3530 C C . ASN A 1 428 ? -6.058 3.345 -9.990 1.00 71.25 428 ASN A C 1
ATOM 3532 O O . ASN A 1 428 ? -5.993 3.184 -11.204 1.00 71.25 428 ASN A O 1
ATOM 3536 N N . HIS A 1 429 ? -6.403 4.527 -9.460 1.00 67.19 429 HIS A N 1
ATOM 3537 C CA . HIS A 1 429 ? -6.692 5.732 -10.257 1.00 67.19 429 HIS A CA 1
ATOM 3538 C C . HIS A 1 429 ? -5.518 6.183 -11.144 1.00 67.19 429 HIS A C 1
ATOM 3540 O O . HIS A 1 429 ? -5.722 6.832 -12.170 1.00 67.19 429 HIS A O 1
ATOM 3546 N N . LEU A 1 430 ? -4.288 5.828 -10.772 1.00 65.19 430 LEU A N 1
ATOM 3547 C CA . LEU A 1 430 ? -3.093 6.114 -11.556 1.00 65.19 430 LEU A CA 1
ATOM 3548 C C . LEU A 1 430 ? -2.814 5.036 -12.611 1.00 65.19 430 LEU A C 1
ATOM 3550 O O . LEU A 1 430 ? -2.068 5.300 -13.543 1.00 65.19 430 LEU A O 1
ATOM 3554 N N . GLN A 1 431 ? -3.449 3.867 -12.542 1.00 72.12 431 GLN A N 1
ATOM 3555 C CA . GLN A 1 431 ? -3.183 2.743 -13.443 1.00 72.12 431 GLN A CA 1
ATOM 3556 C C . GLN A 1 431 ? -4.068 2.753 -14.700 1.00 72.12 431 GLN A C 1
ATOM 3558 O O . GLN A 1 431 ? -4.691 1.747 -15.038 1.00 72.12 431 GLN A O 1
ATOM 3563 N N . VAL A 1 432 ? -4.170 3.898 -15.385 1.00 74.94 432 VAL A N 1
ATOM 3564 C CA . VAL A 1 432 ? -5.049 4.053 -16.559 1.00 74.94 432 VAL A CA 1
ATOM 3565 C C . VAL A 1 432 ? -4.321 4.644 -17.776 1.00 74.94 432 VAL A C 1
ATOM 3567 O O . VAL A 1 432 ? -3.502 5.558 -17.600 1.00 74.94 432 VAL A O 1
ATOM 3570 N N . PRO A 1 433 ? -4.646 4.179 -19.003 1.00 80.00 433 PRO A N 1
ATOM 3571 C CA . PRO A 1 433 ? -4.081 4.714 -20.240 1.00 80.00 433 PRO A CA 1
ATOM 3572 C C . PRO A 1 433 ? -4.344 6.204 -20.410 1.00 80.00 433 PRO A C 1
ATOM 3574 O O . PRO A 1 433 ? -5.415 6.710 -20.065 1.00 80.00 433 PRO A O 1
ATOM 3577 N N . ARG A 1 434 ? -3.358 6.914 -20.959 1.00 80.56 434 ARG A N 1
ATOM 3578 C CA . ARG A 1 434 ? -3.453 8.339 -21.289 1.00 80.56 434 ARG A CA 1
ATOM 3579 C C . ARG A 1 434 ? -3.746 8.510 -22.774 1.00 80.56 434 ARG A C 1
ATOM 3581 O O . ARG A 1 434 ? -3.355 7.671 -23.577 1.00 80.56 434 ARG A O 1
ATOM 3588 N N . GLY A 1 435 ? -4.426 9.595 -23.142 1.00 77.25 435 GLY A N 1
ATOM 3589 C CA . GLY A 1 435 ? -4.659 9.914 -24.554 1.00 77.25 435 GLY A CA 1
ATOM 3590 C C . GLY A 1 435 ? -3.355 10.263 -25.272 1.00 77.25 435 GLY A C 1
ATOM 3591 O O . GLY A 1 435 ? -3.086 9.740 -26.348 1.00 77.25 435 GLY A O 1
ATOM 3592 N N . ARG A 1 436 ? -2.521 11.097 -24.638 1.00 84.56 436 ARG A N 1
ATOM 3593 C CA . ARG A 1 436 ? -1.234 11.553 -25.173 1.00 84.56 436 ARG A CA 1
ATOM 3594 C C . ARG A 1 436 ? -0.145 11.559 -24.109 1.00 84.56 436 ARG A C 1
ATOM 3596 O O . ARG A 1 436 ? -0.356 12.073 -23.007 1.00 84.56 436 ARG A O 1
ATOM 3603 N N . LEU A 1 437 ? 1.018 11.020 -24.456 1.00 88.69 437 LEU A N 1
ATOM 3604 C CA . LEU A 1 437 ? 2.213 10.963 -23.624 1.00 88.69 437 LEU A CA 1
ATOM 3605 C C . LEU A 1 437 ? 3.333 11.775 -24.279 1.00 88.69 437 LEU A C 1
ATOM 3607 O O . LEU A 1 437 ? 3.865 11.382 -25.311 1.00 88.69 437 LEU A O 1
ATOM 3611 N N . GLN A 1 438 ? 3.726 12.875 -23.647 1.00 89.12 438 GLN A N 1
ATOM 3612 C CA . GLN A 1 438 ? 4.881 13.666 -24.042 1.00 89.12 438 GLN A CA 1
ATOM 3613 C C . GLN A 1 438 ? 6.147 13.161 -23.342 1.00 89.12 438 GLN A C 1
ATOM 3615 O O . GLN A 1 438 ? 6.174 12.974 -22.120 1.00 89.12 438 GLN A O 1
ATOM 3620 N N . ILE A 1 439 ? 7.215 12.983 -24.112 1.00 90.31 439 ILE A N 1
ATOM 3621 C CA . ILE A 1 439 ? 8.529 12.548 -23.639 1.00 90.31 439 ILE A CA 1
ATOM 3622 C C . ILE A 1 439 ? 9.561 13.590 -24.057 1.00 90.31 439 ILE A C 1
ATOM 3624 O O . ILE A 1 439 ? 9.665 13.928 -25.234 1.00 90.31 439 ILE A O 1
ATOM 3628 N N . GLY A 1 440 ? 10.358 14.062 -23.102 1.00 87.06 440 GLY A N 1
ATOM 3629 C CA . GLY A 1 440 ? 11.415 15.031 -23.374 1.00 87.06 440 GLY A CA 1
ATOM 3630 C C . GLY A 1 440 ? 12.547 14.982 -22.355 1.00 87.06 440 GLY A C 1
ATOM 3631 O O . GLY A 1 440 ? 12.512 14.229 -21.376 1.00 87.06 440 GLY A O 1
ATOM 3632 N N . TYR A 1 441 ? 13.582 15.780 -22.603 1.00 84.19 441 TYR A N 1
ATOM 3633 C CA . TYR A 1 441 ? 14.795 15.822 -21.791 1.00 84.19 441 TYR A CA 1
ATOM 3634 C C . TYR A 1 441 ? 15.145 17.258 -21.414 1.00 84.19 441 TYR A C 1
ATOM 3636 O O . TYR A 1 441 ? 15.391 18.084 -22.279 1.00 84.19 441 TYR A O 1
ATOM 3644 N N . GLU A 1 442 ? 15.226 17.563 -20.122 1.00 80.19 442 GLU A N 1
ATOM 3645 C CA . GLU A 1 442 ? 15.698 18.872 -19.665 1.00 80.19 442 GLU A CA 1
ATOM 3646 C C . GLU A 1 442 ? 17.184 18.763 -19.262 1.00 80.19 442 GLU A C 1
ATOM 3648 O O . GLU A 1 442 ? 17.517 17.957 -18.381 1.00 80.19 442 GLU A O 1
ATOM 3653 N N . PRO A 1 443 ? 18.105 19.563 -19.843 1.00 73.75 443 PRO A N 1
ATOM 3654 C CA . PRO A 1 443 ? 19.509 19.571 -19.434 1.00 73.75 443 PRO A CA 1
ATOM 3655 C C . PRO A 1 443 ? 19.654 19.741 -17.915 1.00 73.75 443 PRO A C 1
ATOM 3657 O O . PRO A 1 443 ? 18.946 20.538 -17.305 1.00 73.75 443 PRO A O 1
ATOM 3660 N N . GLN A 1 444 ? 20.549 18.967 -17.289 1.00 71.50 444 GLN A N 1
ATOM 3661 C CA . GLN A 1 444 ? 20.775 18.900 -15.828 1.00 71.50 444 GLN A CA 1
ATOM 3662 C C . GLN A 1 444 ? 19.608 18.344 -14.986 1.00 71.50 444 GLN A C 1
ATOM 3664 O O . GLN A 1 444 ? 19.831 17.870 -13.872 1.00 71.50 444 GLN A O 1
ATOM 3669 N N . LYS A 1 445 ? 18.376 18.346 -15.502 1.00 72.38 445 LYS A N 1
ATOM 3670 C CA . LYS A 1 445 ? 17.184 17.821 -14.821 1.00 72.38 445 LYS A CA 1
ATOM 3671 C C . LYS A 1 445 ? 16.788 16.417 -15.294 1.00 72.38 445 LYS A C 1
ATOM 3673 O O . LYS A 1 445 ? 16.043 15.744 -14.590 1.00 72.38 445 LYS A O 1
ATOM 3678 N N . GLY A 1 446 ? 17.322 15.932 -16.411 1.00 80.31 446 GLY A N 1
ATOM 3679 C CA . GLY A 1 446 ? 17.100 14.572 -16.904 1.00 80.31 446 GLY A CA 1
ATOM 3680 C C . GLY A 1 446 ? 15.807 14.406 -17.706 1.00 80.31 446 GLY A C 1
ATOM 3681 O O . GLY A 1 446 ? 15.178 15.383 -18.111 1.00 80.31 446 GLY A O 1
ATOM 3682 N N . TRP A 1 447 ? 15.411 13.151 -17.944 1.00 86.81 447 TRP A N 1
ATOM 3683 C CA . TRP A 1 447 ? 14.196 12.834 -18.702 1.00 86.81 447 TRP A CA 1
ATOM 3684 C C . TRP A 1 447 ? 12.929 13.142 -17.908 1.00 86.81 447 TRP A C 1
ATOM 3686 O O . TRP A 1 447 ? 12.865 12.896 -16.694 1.00 86.81 447 TRP A O 1
ATOM 3696 N N . PHE A 1 448 ? 11.914 13.623 -18.621 1.00 88.06 448 PHE A N 1
ATOM 3697 C CA . PHE A 1 448 ? 10.561 13.808 -18.121 1.00 88.06 448 PHE A CA 1
ATOM 3698 C C . PHE A 1 448 ? 9.539 13.094 -19.009 1.00 88.06 448 PHE A C 1
ATOM 3700 O O . PHE A 1 448 ? 9.741 12.898 -20.207 1.00 88.06 448 PHE A O 1
ATOM 3707 N N . PHE A 1 449 ? 8.431 12.720 -18.380 1.00 90.25 449 PHE A N 1
ATOM 3708 C CA . PHE A 1 449 ? 7.291 12.053 -18.991 1.00 90.25 449 PHE A CA 1
ATOM 3709 C C . PHE A 1 449 ? 6.043 12.789 -18.521 1.00 90.25 449 PHE A C 1
ATOM 3711 O O . PHE A 1 449 ? 5.827 12.916 -17.310 1.00 90.25 449 PHE A O 1
ATOM 3718 N N . ARG A 1 450 ? 5.251 13.311 -19.456 1.00 87.69 450 ARG A N 1
ATOM 3719 C CA . ARG A 1 450 ? 4.048 14.099 -19.175 1.00 87.69 450 ARG A CA 1
ATOM 3720 C C . ARG A 1 450 ? 2.841 13.513 -19.889 1.00 87.69 450 ARG A C 1
ATOM 3722 O O . ARG A 1 450 ? 2.944 13.079 -21.025 1.00 87.69 450 ARG A O 1
ATOM 3729 N N . SER A 1 451 ? 1.688 13.523 -19.239 1.00 85.00 451 SER A N 1
ATOM 3730 C CA . SER A 1 451 ? 0.404 13.302 -19.899 1.00 85.00 451 SER A CA 1
ATOM 3731 C C . SER A 1 451 ? -0.106 14.645 -20.402 1.00 85.00 451 SER A C 1
ATOM 3733 O O . SER A 1 451 ? -0.243 15.563 -19.597 1.00 85.00 451 SER A O 1
ATOM 3735 N N . LEU A 1 452 ? -0.426 14.762 -21.689 1.00 77.25 452 LEU A N 1
ATOM 3736 C CA . LEU A 1 452 ? -1.086 15.958 -22.216 1.00 77.25 452 LEU A CA 1
ATOM 3737 C C . LEU A 1 452 ? -2.597 15.794 -22.066 1.00 77.25 452 LEU A C 1
ATOM 3739 O O . LEU A 1 452 ? -3.202 14.878 -22.625 1.00 77.25 452 LEU A O 1
ATOM 3743 N N . GLN A 1 453 ? -3.195 16.671 -21.271 1.00 65.81 453 GLN A N 1
ATOM 3744 C CA . GLN A 1 453 ? -4.625 16.730 -21.029 1.00 65.81 453 GLN A CA 1
ATOM 3745 C C . GLN A 1 453 ? -5.229 17.781 -21.962 1.00 65.81 453 GLN A C 1
ATOM 3747 O O . GLN A 1 453 ? -5.316 18.959 -21.631 1.00 65.81 453 GLN A O 1
ATOM 3752 N N . LYS A 1 454 ? -5.654 17.365 -23.157 1.00 52.53 454 LYS A N 1
ATOM 3753 C CA . LYS A 1 454 ? -6.572 18.170 -23.969 1.00 52.53 454 LYS A CA 1
ATOM 3754 C C . LYS A 1 454 ? -7.625 17.250 -24.572 1.00 52.53 454 LYS A C 1
ATOM 3756 O O . LYS A 1 454 ? -7.308 16.435 -25.431 1.00 52.53 454 LYS A O 1
ATOM 3761 N N . GLU A 1 455 ? -8.832 17.439 -24.040 1.00 49.94 455 GLU A N 1
ATOM 3762 C CA . GLU A 1 455 ? -10.137 16.887 -24.416 1.00 49.94 455 GLU A CA 1
ATOM 3763 C C . GLU A 1 455 ? -10.479 15.457 -23.940 1.00 49.94 455 GLU A C 1
ATOM 3765 O O . GLU A 1 455 ? -9.813 14.475 -24.245 1.00 49.94 455 GLU A O 1
ATOM 3770 N N . ALA A 1 456 ? -11.614 15.387 -23.225 1.00 46.16 456 ALA A N 1
ATOM 3771 C CA . ALA A 1 456 ? -12.402 14.217 -22.817 1.00 46.16 456 ALA A CA 1
ATOM 3772 C C . ALA A 1 456 ? -12.019 13.451 -21.527 1.00 46.16 456 ALA A C 1
ATOM 3774 O O . ALA A 1 456 ? -11.602 12.297 -21.562 1.00 46.16 456 ALA A O 1
ATOM 3775 N N . MET A 1 457 ? -12.413 14.009 -20.374 1.00 40.53 457 MET A N 1
ATOM 3776 C CA . MET A 1 457 ? -13.056 13.218 -19.310 1.00 40.53 457 MET A CA 1
ATOM 3777 C C . MET A 1 457 ? -14.295 13.951 -18.774 1.00 40.53 457 MET A C 1
ATOM 3779 O O . MET A 1 457 ? -14.237 14.755 -17.849 1.00 40.53 457 MET A O 1
ATOM 3783 N N . VAL A 1 458 ? -15.449 13.677 -19.390 1.00 38.81 458 VAL A N 1
ATOM 3784 C CA . VAL A 1 458 ? -16.760 14.166 -18.936 1.00 38.81 458 VAL A CA 1
ATOM 3785 C C . VAL A 1 458 ? -17.291 13.222 -17.858 1.00 38.81 458 VAL A C 1
ATOM 3787 O O . VAL A 1 458 ? -17.968 12.237 -18.145 1.00 38.81 458 VAL A O 1
ATOM 3790 N N . GLY A 1 459 ? -17.004 13.532 -16.596 1.00 43.28 459 GLY A N 1
ATOM 3791 C CA . GLY A 1 459 ? -17.736 12.983 -15.457 1.00 43.28 459 GLY A CA 1
ATOM 3792 C C . GLY A 1 459 ? -18.856 13.941 -15.051 1.00 43.28 459 GLY A C 1
ATOM 3793 O O . GLY A 1 459 ? -18.579 15.008 -14.519 1.00 43.28 459 GLY A O 1
ATOM 3794 N N . LYS A 1 460 ? -20.130 13.565 -15.240 1.00 48.25 460 LYS A N 1
ATOM 3795 C CA . LYS A 1 460 ? -21.334 14.386 -14.934 1.00 48.25 460 LYS A CA 1
ATOM 3796 C C . LYS A 1 460 ? -21.536 14.749 -13.437 1.00 48.25 460 LYS A C 1
ATOM 3798 O O . LYS A 1 460 ? -22.641 15.123 -13.044 1.00 48.25 460 LYS A O 1
ATOM 3803 N N . ARG A 1 461 ? -20.528 14.567 -12.575 1.00 45.91 461 ARG A N 1
ATOM 3804 C CA . ARG A 1 461 ? -20.602 14.788 -11.116 1.00 45.91 461 ARG A CA 1
ATOM 3805 C C . ARG A 1 461 ? -19.846 16.026 -10.623 1.00 45.91 461 ARG A C 1
ATOM 3807 O O . ARG A 1 461 ? -20.192 16.499 -9.550 1.00 45.91 461 ARG A O 1
ATOM 3814 N N . PHE A 1 462 ? -18.872 16.542 -11.368 1.00 51.38 462 PHE A N 1
ATOM 3815 C CA . PHE A 1 462 ? -18.002 17.641 -10.930 1.00 51.38 462 PHE A CA 1
ATOM 3816 C C . PHE A 1 462 ? -18.280 18.905 -11.754 1.00 51.38 462 PHE A C 1
ATOM 3818 O O . PHE A 1 462 ? -18.710 18.800 -12.904 1.00 51.38 462 PHE A O 1
ATOM 3825 N N . GLU A 1 463 ? -18.092 20.095 -11.175 1.00 48.62 463 GLU A N 1
ATOM 3826 C CA . GLU A 1 463 ? -18.311 21.349 -11.902 1.00 48.62 463 GLU A CA 1
ATOM 3827 C C . GLU A 1 463 ? -17.382 21.469 -13.120 1.00 48.62 463 GLU A C 1
ATOM 3829 O O . GLU A 1 463 ? -16.188 21.182 -13.041 1.00 48.62 463 GLU A O 1
ATOM 3834 N N . SER A 1 464 ? -17.916 21.944 -14.250 1.00 48.84 464 SER A N 1
ATOM 3835 C CA . SER A 1 464 ? -17.141 22.209 -15.471 1.00 48.84 464 SER A CA 1
ATOM 3836 C C . SER A 1 464 ? -16.070 23.293 -15.284 1.00 48.84 464 SER A C 1
ATOM 3838 O O . SER A 1 464 ? -15.117 23.341 -16.051 1.00 48.84 464 SER A O 1
ATOM 3840 N N . SER A 1 465 ? -16.194 24.134 -14.252 1.00 50.00 465 SER A N 1
ATOM 3841 C CA . SER A 1 465 ? -15.186 25.114 -13.825 1.00 50.00 465 SER A CA 1
ATOM 3842 C C . SER A 1 465 ? -13.895 24.455 -13.325 1.00 50.00 465 SER A C 1
ATOM 3844 O O . SER A 1 465 ? -12.823 25.007 -13.536 1.00 50.00 465 SER A O 1
ATOM 3846 N N . ILE A 1 466 ? -13.970 23.265 -12.719 1.00 49.88 466 ILE A N 1
ATOM 3847 C CA . ILE A 1 466 ? -12.808 22.548 -12.167 1.00 49.88 466 ILE A CA 1
ATOM 3848 C C . ILE A 1 466 ? -11.998 21.874 -13.277 1.00 49.88 466 ILE A C 1
ATOM 3850 O O . ILE A 1 466 ? -10.775 21.822 -13.199 1.00 49.88 466 ILE A O 1
ATOM 3854 N N . LEU A 1 467 ? -12.657 21.442 -14.359 1.00 49.78 467 LEU A N 1
ATOM 3855 C CA . LEU A 1 467 ? -11.967 20.967 -15.564 1.00 49.78 467 LEU A CA 1
ATOM 3856 C C . LEU A 1 467 ? -11.105 22.066 -16.206 1.00 49.78 467 LEU A C 1
ATOM 3858 O O . LEU A 1 467 ? -10.097 21.744 -16.821 1.00 49.78 467 LEU A O 1
ATOM 3862 N N . ASN A 1 468 ? -11.454 23.345 -16.013 1.00 51.25 468 ASN A N 1
ATOM 3863 C CA . ASN A 1 468 ? -10.639 24.481 -16.458 1.00 51.25 468 ASN A CA 1
ATOM 3864 C C . ASN A 1 468 ? -9.436 24.768 -15.535 1.00 51.25 468 ASN A C 1
ATOM 3866 O O . ASN A 1 468 ? -8.581 25.570 -15.896 1.00 51.25 468 ASN A O 1
ATOM 3870 N N . ILE A 1 469 ? -9.389 24.163 -14.341 1.00 53.53 469 ILE A N 1
ATOM 3871 C CA . ILE A 1 469 ? -8.285 24.289 -13.370 1.00 53.53 469 ILE A CA 1
ATOM 3872 C C . ILE A 1 469 ? -7.287 23.132 -13.533 1.00 53.53 469 ILE A C 1
ATOM 3874 O O . ILE A 1 469 ? -6.138 23.249 -13.109 1.00 53.53 469 ILE A O 1
ATOM 3878 N N . LEU A 1 470 ? -7.701 22.022 -14.158 1.00 59.75 470 LEU A N 1
ATOM 3879 C CA . LEU A 1 470 ? -6.791 20.926 -14.466 1.00 59.75 470 LEU A CA 1
ATOM 3880 C C . LEU A 1 470 ? -5.691 21.405 -15.419 1.00 59.75 470 LEU A C 1
ATOM 3882 O O . LEU A 1 470 ? -5.987 22.059 -16.424 1.00 59.75 470 LEU A O 1
ATOM 3886 N N . PRO A 1 471 ? -4.421 21.094 -15.126 1.00 62.97 471 PRO A N 1
ATOM 3887 C CA . PRO A 1 471 ? -3.326 21.552 -15.956 1.00 62.97 471 PRO A CA 1
ATOM 3888 C C . PRO A 1 471 ? -3.380 20.862 -17.325 1.00 62.97 471 PRO A C 1
ATOM 3890 O O . PRO A 1 471 ? -3.583 19.653 -17.424 1.00 62.97 471 PRO A O 1
ATOM 3893 N N . GLU A 1 472 ? -3.118 21.619 -18.396 1.00 68.69 472 GLU A N 1
ATOM 3894 C CA . GLU A 1 472 ? -3.063 21.078 -19.768 1.00 68.69 472 GLU A CA 1
ATOM 3895 C C . GLU A 1 472 ? -2.014 19.959 -19.930 1.00 68.69 472 GLU A C 1
ATOM 3897 O O . GLU A 1 472 ? -2.059 19.170 -20.873 1.00 68.69 472 GLU A O 1
ATOM 3902 N N . GLN A 1 473 ? -1.050 19.886 -19.013 1.00 75.56 473 GLN A N 1
ATOM 3903 C CA . GLN A 1 473 ? -0.016 18.864 -18.956 1.00 75.56 473 GLN A CA 1
ATOM 3904 C C . GLN A 1 473 ? 0.202 18.418 -17.510 1.00 75.56 473 GLN A C 1
ATOM 3906 O O . GLN A 1 473 ? 0.320 19.246 -16.613 1.00 75.56 473 GLN A O 1
ATOM 3911 N N . VAL A 1 474 ? 0.337 17.113 -17.292 1.00 79.00 474 VAL A N 1
ATOM 3912 C CA . VAL A 1 474 ? 0.647 16.539 -15.979 1.00 79.00 474 VAL A CA 1
ATOM 3913 C C . VAL A 1 474 ? 1.958 15.784 -16.030 1.00 79.00 474 VAL A C 1
ATOM 3915 O O . VAL A 1 474 ? 2.129 14.888 -16.852 1.00 79.00 474 VAL A O 1
ATOM 3918 N N . THR A 1 475 ? 2.878 16.095 -15.119 1.00 84.00 475 THR A N 1
ATOM 3919 C CA . THR A 1 475 ? 4.137 15.351 -14.999 1.00 84.00 475 THR A CA 1
ATOM 3920 C C . THR A 1 475 ? 3.907 13.999 -14.328 1.00 84.00 475 THR A C 1
ATOM 3922 O O . THR A 1 475 ? 3.591 13.931 -13.147 1.00 84.00 475 THR A O 1
ATOM 3925 N N . LEU A 1 476 ? 4.131 12.916 -15.074 1.00 85.31 476 LEU A N 1
ATOM 3926 C CA . LEU A 1 476 ? 4.046 11.535 -14.588 1.00 85.31 476 LEU A CA 1
ATOM 3927 C C . LEU A 1 476 ? 5.340 11.110 -13.891 1.00 85.31 476 LEU A C 1
ATOM 3929 O O . LEU A 1 476 ? 5.329 10.416 -12.879 1.00 85.31 476 LEU A O 1
ATOM 3933 N N . LEU A 1 477 ? 6.477 11.503 -14.466 1.00 85.56 477 LEU A N 1
ATOM 3934 C CA . LEU A 1 477 ? 7.800 11.162 -13.962 1.00 85.56 477 LEU A CA 1
ATOM 3935 C C . LEU A 1 477 ? 8.814 12.218 -14.409 1.00 85.56 477 LEU A C 1
ATOM 3937 O O . LEU A 1 477 ? 8.787 12.670 -15.551 1.00 85.56 477 LEU A O 1
ATOM 3941 N N . LYS A 1 478 ? 9.738 12.590 -13.521 1.00 84.62 478 LYS A N 1
ATOM 3942 C CA . LYS A 1 478 ? 10.847 13.515 -13.805 1.00 84.62 478 LYS A CA 1
ATOM 3943 C C . LYS A 1 478 ? 12.147 12.997 -13.207 1.00 84.62 478 LYS A C 1
ATOM 3945 O O . LYS A 1 478 ? 12.116 12.237 -12.240 1.00 84.62 478 LYS A O 1
ATOM 3950 N N . LYS A 1 479 ? 13.284 13.446 -13.747 1.00 82.75 479 LYS A N 1
ATOM 3951 C CA . LYS A 1 479 ? 14.634 13.035 -13.314 1.00 82.75 479 LYS A CA 1
ATOM 3952 C C . LYS A 1 479 ? 14.885 11.526 -13.447 1.00 82.75 479 LYS A C 1
ATOM 3954 O O . LYS A 1 479 ? 15.686 10.960 -12.706 1.00 82.75 479 LYS A O 1
ATOM 3959 N N . ALA A 1 480 ? 14.201 10.867 -14.380 1.00 82.69 480 ALA A N 1
ATOM 3960 C CA . ALA A 1 480 ? 14.365 9.438 -14.618 1.00 82.69 480 ALA A CA 1
ATOM 3961 C C . ALA A 1 480 ? 15.448 9.156 -15.665 1.00 82.69 480 ALA A C 1
ATOM 3963 O O . ALA A 1 480 ? 15.795 10.008 -16.488 1.00 82.69 480 ALA A O 1
ATOM 3964 N N . LYS A 1 481 ? 15.956 7.920 -15.673 1.00 88.38 481 LYS A N 1
ATOM 3965 C CA . LYS A 1 481 ? 16.626 7.379 -16.862 1.00 88.38 481 LYS A CA 1
ATOM 3966 C C . LYS A 1 481 ? 15.568 7.089 -17.926 1.00 88.38 481 LYS A C 1
ATOM 3968 O O . LYS A 1 481 ? 14.453 6.700 -17.595 1.00 88.38 481 LYS A O 1
ATOM 3973 N N . PHE A 1 482 ? 15.922 7.205 -19.198 1.00 90.38 482 PHE A N 1
ATOM 3974 C CA . PHE A 1 482 ? 14.957 7.052 -20.288 1.00 90.38 482 PHE A CA 1
ATOM 3975 C C . PHE A 1 482 ? 14.242 5.704 -20.314 1.00 90.38 482 PHE A C 1
ATOM 3977 O O . PHE A 1 482 ? 13.018 5.674 -20.248 1.00 90.38 482 PHE A O 1
ATOM 3984 N N . LEU A 1 483 ? 14.983 4.586 -20.322 1.00 94.06 483 LEU A N 1
ATOM 3985 C CA . LEU A 1 483 ? 14.361 3.256 -20.314 1.00 94.06 483 LEU A CA 1
ATOM 3986 C C . LEU A 1 483 ? 13.522 3.028 -19.053 1.00 94.06 483 LEU A C 1
ATOM 3988 O O . LEU A 1 483 ? 12.461 2.418 -19.120 1.00 94.06 483 LEU A O 1
ATOM 3992 N N . GLN A 1 484 ? 13.987 3.544 -17.912 1.00 93.69 484 GLN A N 1
ATOM 3993 C CA . GLN A 1 484 ? 13.249 3.473 -16.655 1.00 93.69 484 GLN A CA 1
ATOM 3994 C C . GLN A 1 484 ? 11.905 4.197 -16.769 1.00 93.69 484 GLN A C 1
ATOM 3996 O O . GLN A 1 484 ? 10.898 3.664 -16.321 1.00 93.69 484 GLN A O 1
ATOM 4001 N N . GLY A 1 485 ? 11.875 5.374 -17.394 1.00 92.88 485 GLY A N 1
ATOM 4002 C CA . GLY A 1 485 ? 10.645 6.131 -17.586 1.00 92.88 485 GLY A CA 1
ATOM 4003 C C . GLY A 1 485 ? 9.703 5.545 -18.638 1.00 92.88 485 GLY A C 1
ATOM 4004 O O . GLY A 1 485 ? 8.501 5.498 -18.390 1.00 92.88 485 GLY A O 1
ATOM 4005 N N . LEU A 1 486 ? 10.225 4.995 -19.743 1.00 94.44 486 LEU A N 1
ATOM 4006 C CA . LEU A 1 486 ? 9.411 4.234 -20.702 1.00 94.44 486 LEU A CA 1
ATOM 4007 C C . LEU A 1 486 ? 8.758 3.024 -20.030 1.00 94.44 486 LEU A C 1
ATOM 4009 O O . LEU A 1 486 ? 7.546 2.837 -20.123 1.00 94.44 486 LEU A O 1
ATOM 4013 N N . ALA A 1 487 ? 9.553 2.231 -19.304 1.00 95.19 487 ALA A N 1
ATOM 4014 C CA . ALA A 1 487 ? 9.059 1.078 -18.565 1.00 95.19 487 ALA A CA 1
ATOM 4015 C C . ALA A 1 487 ? 8.051 1.495 -17.486 1.00 95.19 487 ALA A C 1
ATOM 4017 O O . ALA A 1 487 ? 7.015 0.855 -17.353 1.00 95.19 487 ALA A O 1
ATOM 4018 N N . TYR A 1 488 ? 8.304 2.589 -16.763 1.00 93.12 488 TYR A N 1
ATOM 4019 C CA . TYR A 1 488 ? 7.369 3.142 -15.782 1.00 93.12 488 TYR A CA 1
ATOM 4020 C C . TYR A 1 488 ? 6.024 3.510 -16.416 1.00 93.12 488 TYR A C 1
ATOM 4022 O O . TYR A 1 488 ? 4.990 3.155 -15.854 1.00 93.12 488 TYR A O 1
ATOM 4030 N N . CYS A 1 489 ? 6.022 4.148 -17.592 1.00 92.19 489 CYS A N 1
ATOM 4031 C CA . CYS A 1 489 ? 4.789 4.509 -18.294 1.00 92.19 489 CYS A CA 1
ATOM 4032 C C . CYS A 1 489 ? 3.998 3.289 -18.771 1.00 92.19 489 CYS A C 1
ATOM 4034 O O . CYS A 1 489 ? 2.776 3.274 -18.668 1.00 92.19 489 CYS A O 1
ATOM 4036 N N . VAL A 1 490 ? 4.687 2.253 -19.248 1.00 92.69 490 VAL A N 1
ATOM 4037 C CA . VAL A 1 490 ? 4.047 1.002 -19.667 1.00 92.69 490 VAL A CA 1
ATOM 4038 C C . VAL A 1 490 ? 3.495 0.222 -18.469 1.00 92.69 490 VAL A C 1
ATOM 4040 O O . VAL A 1 490 ? 2.330 -0.159 -18.456 1.00 92.69 490 VAL A O 1
ATOM 4043 N N . ILE A 1 491 ? 4.316 -0.005 -17.444 1.00 90.81 491 ILE A N 1
ATOM 4044 C CA . ILE A 1 491 ? 3.989 -0.885 -16.311 1.00 90.81 491 ILE A CA 1
ATOM 4045 C C . ILE A 1 491 ? 2.903 -0.280 -15.415 1.00 90.81 491 ILE A C 1
ATOM 4047 O O . ILE A 1 491 ? 2.100 -1.019 -14.851 1.00 90.81 491 ILE A O 1
ATOM 4051 N N . ASN A 1 492 ? 2.849 1.050 -15.303 1.00 88.38 492 ASN A N 1
ATOM 4052 C CA . ASN A 1 492 ? 1.769 1.753 -14.608 1.00 88.38 492 ASN A CA 1
ATOM 4053 C C . ASN A 1 492 ? 0.554 2.020 -15.506 1.00 88.38 492 ASN A C 1
ATOM 4055 O O . ASN A 1 492 ? -0.321 2.784 -15.127 1.00 88.38 492 ASN A O 1
ATOM 4059 N N . GLY A 1 493 ? 0.492 1.429 -16.701 1.00 87.44 493 GLY A N 1
ATOM 4060 C CA . GLY A 1 493 ? -0.681 1.504 -17.567 1.00 87.44 493 GLY A CA 1
ATOM 4061 C C . GLY A 1 493 ? -0.918 2.859 -18.230 1.00 87.44 493 GLY A C 1
ATOM 4062 O O . GLY A 1 493 ? -1.931 2.998 -18.895 1.00 87.44 493 GLY A O 1
ATOM 4063 N N . TYR A 1 494 ? -0.012 3.839 -18.112 1.00 87.81 494 TYR A N 1
ATOM 4064 C CA . TYR A 1 494 ? -0.150 5.146 -18.770 1.00 87.81 494 TYR A CA 1
ATOM 4065 C C . TYR A 1 494 ? -0.078 5.061 -20.300 1.00 87.81 494 TYR A C 1
ATOM 4067 O O . TYR A 1 494 ? -0.634 5.919 -20.980 1.00 87.81 494 TYR A O 1
ATOM 4075 N N . TYR A 1 495 ? 0.593 4.040 -20.836 1.00 89.12 495 TYR A N 1
ATOM 4076 C CA . TYR A 1 495 ? 0.625 3.727 -22.263 1.00 89.12 495 TYR A CA 1
ATOM 40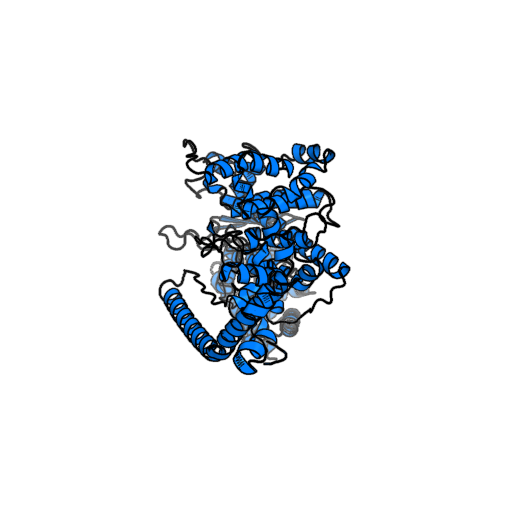77 C C . TYR A 1 495 ? -0.154 2.436 -22.528 1.00 89.12 495 TYR A C 1
ATOM 4079 O O . TYR A 1 495 ? 0.202 1.384 -21.996 1.00 89.12 495 TYR A O 1
ATOM 4087 N N . GLY A 1 496 ? -1.210 2.509 -23.339 1.00 86.00 496 GLY A N 1
ATOM 4088 C CA . GLY A 1 496 ? -2.077 1.368 -23.634 1.00 86.00 496 GLY A CA 1
ATOM 4089 C C . GLY A 1 496 ? -3.303 1.746 -24.463 1.00 86.00 496 GLY A C 1
ATOM 4090 O O . GLY A 1 496 ? -3.342 2.809 -25.080 1.00 86.00 496 GLY A O 1
ATOM 4091 N N . VAL A 1 497 ? -4.308 0.867 -24.473 1.00 80.38 497 VAL A N 1
ATOM 4092 C CA . VAL A 1 497 ? -5.576 1.101 -25.180 1.00 80.38 497 VAL A CA 1
ATOM 4093 C C . VAL A 1 497 ? -6.541 1.857 -24.270 1.00 80.38 497 VAL A C 1
ATOM 4095 O O . VAL A 1 497 ? -7.010 1.339 -23.256 1.00 80.38 497 VAL A O 1
ATOM 4098 N N . PHE A 1 498 ? -6.835 3.095 -24.639 1.00 70.19 498 PHE A N 1
ATOM 4099 C CA . PHE A 1 498 ? -7.859 3.936 -24.040 1.00 70.19 498 PHE A CA 1
ATOM 4100 C C . PHE A 1 498 ? -9.258 3.465 -24.470 1.00 70.19 498 PHE A C 1
ATOM 4102 O O . PHE A 1 498 ? -9.439 3.005 -25.594 1.00 70.19 498 PHE A O 1
ATOM 4109 N N . LEU A 1 499 ? -10.251 3.575 -23.577 1.00 64.94 499 LEU A N 1
ATOM 4110 C CA . LEU A 1 499 ? -11.644 3.148 -23.814 1.00 64.94 499 LEU A CA 1
ATOM 4111 C C . LEU A 1 499 ? -11.794 1.686 -24.291 1.00 64.94 499 LEU A C 1
ATOM 4113 O O . LEU A 1 499 ? -12.693 1.382 -25.078 1.00 64.94 499 LEU A O 1
ATOM 4117 N N . SER A 1 500 ? -10.932 0.796 -23.789 1.00 64.88 500 SER A N 1
ATOM 4118 C CA . SER A 1 500 ? -11.002 -0.652 -24.028 1.00 64.88 500 SER A CA 1
ATOM 4119 C C . SER A 1 500 ? -12.404 -1.210 -23.741 1.00 64.88 500 SER A C 1
ATOM 4121 O O . SER A 1 500 ? -13.018 -0.876 -22.725 1.00 64.88 500 SER A O 1
ATOM 4123 N N . GLY A 1 501 ? -12.923 -2.034 -24.649 1.00 65.12 501 GLY A N 1
ATOM 4124 C CA . GLY A 1 501 ? -14.279 -2.578 -24.638 1.00 65.12 501 GLY A CA 1
ATOM 4125 C C . GLY A 1 501 ? -15.347 -1.655 -25.237 1.00 65.12 501 GLY A C 1
ATOM 4126 O O . GLY A 1 501 ? -16.536 -1.943 -25.093 1.00 65.12 501 GLY A O 1
ATOM 4127 N N . THR A 1 502 ? -14.970 -0.549 -25.892 1.00 70.94 502 THR A N 1
ATOM 4128 C CA . THR A 1 502 ? -15.915 0.390 -26.525 1.00 70.94 502 THR A CA 1
ATOM 4129 C C . THR A 1 502 ? -15.656 0.557 -28.024 1.00 70.94 502 THR A C 1
ATOM 4131 O O . THR A 1 502 ? -14.578 0.276 -28.527 1.00 70.94 502 THR A O 1
ATOM 4134 N N . LEU A 1 503 ? -16.625 1.114 -28.759 1.00 72.94 503 LEU A N 1
ATOM 4135 C CA . LEU A 1 503 ? -16.463 1.436 -30.187 1.00 72.94 503 LEU A CA 1
ATOM 4136 C C . LEU A 1 503 ? -15.452 2.571 -30.470 1.00 72.94 503 LEU A C 1
ATOM 4138 O O . LEU A 1 503 ? -15.255 2.928 -31.628 1.00 72.94 503 LEU A O 1
ATOM 4142 N N . LYS A 1 504 ? -14.860 3.184 -29.435 1.00 73.06 504 LYS A N 1
ATOM 4143 C CA . LYS A 1 504 ? -13.944 4.335 -29.532 1.00 73.06 504 LYS A CA 1
ATOM 4144 C C . LYS A 1 504 ? -12.557 4.023 -28.967 1.00 73.06 504 LYS A C 1
ATOM 4146 O O . LYS A 1 504 ? -11.900 4.917 -28.441 1.00 73.06 504 LYS A O 1
ATOM 4151 N N . GLU A 1 505 ? -12.141 2.764 -29.033 1.00 79.75 505 GLU A N 1
ATOM 4152 C CA . GLU A 1 505 ? -10.799 2.362 -28.624 1.00 79.75 505 GLU A CA 1
ATOM 4153 C C . GLU A 1 505 ? -9.728 3.142 -29.388 1.00 79.75 505 GLU A C 1
ATOM 4155 O O . GLU A 1 505 ? -9.707 3.165 -30.619 1.00 79.75 505 GLU A O 1
ATOM 4160 N N . THR A 1 506 ? -8.821 3.774 -28.648 1.00 79.81 506 THR A N 1
ATOM 4161 C CA . THR A 1 506 ? -7.668 4.478 -29.212 1.00 79.81 506 THR A CA 1
ATOM 4162 C C . THR A 1 506 ? -6.411 4.112 -28.441 1.00 79.81 506 THR A C 1
ATOM 4164 O O . THR A 1 506 ? -6.432 3.941 -27.225 1.00 79.81 506 THR A O 1
ATOM 4167 N N . MET A 1 507 ? -5.291 3.960 -29.142 1.00 83.88 507 MET A N 1
ATOM 4168 C CA . MET A 1 507 ? -3.997 3.773 -28.488 1.00 83.88 507 MET A CA 1
ATOM 4169 C C . MET A 1 507 ? -3.491 5.121 -27.966 1.00 83.88 507 MET A C 1
ATOM 4171 O O . MET A 1 507 ? -3.708 6.145 -28.612 1.00 83.88 507 MET A O 1
ATOM 4175 N N . THR A 1 508 ? -2.789 5.121 -26.833 1.00 86.44 508 THR A N 1
ATOM 4176 C CA . THR A 1 508 ? -2.022 6.288 -26.378 1.00 86.44 508 THR A CA 1
ATOM 4177 C C . THR A 1 508 ? -1.069 6.769 -27.472 1.00 86.44 508 THR A C 1
ATOM 4179 O O . THR A 1 508 ? -0.222 5.999 -27.932 1.00 86.44 508 THR A O 1
ATOM 4182 N N . ASP A 1 509 ? -1.169 8.043 -27.841 1.00 86.19 509 ASP A N 1
ATOM 4183 C CA . ASP A 1 509 ? -0.254 8.689 -28.782 1.00 86.19 509 ASP A CA 1
ATOM 4184 C C . ASP A 1 509 ? 0.998 9.217 -28.056 1.00 86.19 509 ASP A C 1
ATOM 4186 O O . ASP A 1 509 ? 0.931 9.623 -26.890 1.00 86.19 509 ASP A O 1
ATOM 4190 N N . VAL A 1 510 ? 2.158 9.160 -28.713 1.00 88.38 510 VAL A N 1
ATOM 4191 C CA . VAL A 1 510 ? 3.465 9.468 -28.112 1.00 88.38 510 VAL A CA 1
ATOM 4192 C C . VAL A 1 510 ? 4.095 10.657 -28.824 1.00 88.38 510 VAL A C 1
ATOM 4194 O O . VAL A 1 510 ? 4.583 10.546 -29.946 1.00 88.38 510 VAL A O 1
ATOM 4197 N N . GLU A 1 511 ? 4.160 11.786 -28.125 1.00 87.12 511 GLU A N 1
ATOM 4198 C CA . GLU A 1 511 ? 4.807 13.003 -28.605 1.00 87.12 511 GLU A CA 1
ATOM 4199 C C . GLU A 1 511 ? 6.244 13.074 -28.065 1.00 87.12 511 GLU A C 1
ATOM 4201 O O . GLU A 1 511 ? 6.479 13.086 -26.855 1.00 87.12 511 GLU A O 1
ATOM 4206 N N . TYR A 1 512 ? 7.230 13.126 -28.959 1.00 84.81 512 TYR A N 1
ATOM 4207 C CA . TYR A 1 512 ? 8.636 13.274 -28.584 1.00 84.81 512 TYR A CA 1
ATOM 4208 C C . TYR A 1 512 ? 9.112 14.700 -28.845 1.00 84.81 512 TYR A C 1
ATOM 4210 O O . TYR A 1 512 ? 9.091 15.166 -29.985 1.00 84.81 512 TYR A O 1
ATOM 4218 N N . ASP A 1 513 ? 9.570 15.381 -27.797 1.00 78.38 513 ASP A N 1
ATOM 4219 C CA . ASP A 1 513 ? 10.092 16.738 -27.917 1.00 78.38 513 ASP A CA 1
ATOM 4220 C C . ASP A 1 513 ? 11.485 16.734 -28.572 1.00 78.38 513 ASP A C 1
ATOM 4222 O O . ASP A 1 513 ? 12.503 16.381 -27.966 1.00 78.38 513 ASP A O 1
ATOM 4226 N N . LEU A 1 514 ? 11.518 17.132 -29.847 1.00 65.56 514 LEU A N 1
ATOM 4227 C CA . LEU A 1 514 ? 12.722 17.175 -30.676 1.00 65.56 514 LEU A CA 1
ATOM 4228 C C . LEU A 1 514 ? 13.720 18.258 -30.240 1.00 65.56 514 LEU A C 1
ATOM 4230 O O . LEU A 1 514 ? 14.896 18.161 -30.606 1.00 65.56 514 LEU A O 1
ATOM 4234 N N . GLN A 1 515 ? 13.298 19.254 -29.447 1.00 62.34 515 GLN A N 1
ATOM 4235 C CA . GLN A 1 515 ? 14.138 20.394 -29.053 1.00 62.34 515 GLN A CA 1
ATOM 4236 C C . GLN A 1 515 ? 15.294 20.005 -28.110 1.00 62.34 515 GLN A C 1
ATOM 4238 O O . GLN A 1 515 ? 16.148 20.834 -27.785 1.00 62.34 515 GLN A O 1
ATOM 4243 N N . HIS A 1 516 ? 15.379 18.737 -27.695 1.00 58.31 516 HIS A N 1
ATOM 4244 C CA . HIS A 1 516 ? 16.307 18.268 -26.666 1.00 58.31 516 HIS A CA 1
ATOM 4245 C C . HIS A 1 516 ? 17.105 17.010 -27.059 1.00 58.31 516 HIS A C 1
ATOM 4247 O O . HIS A 1 516 ? 17.289 16.087 -26.268 1.00 58.31 516 HIS A O 1
ATOM 4253 N N . THR A 1 517 ? 17.638 16.989 -28.285 1.00 59.19 517 THR A N 1
ATOM 4254 C CA . THR A 1 517 ? 18.440 15.881 -28.850 1.00 59.19 517 THR A CA 1
ATOM 4255 C C . THR A 1 517 ? 19.945 15.948 -28.570 1.00 59.19 517 THR A C 1
ATOM 4257 O O . THR A 1 517 ? 20.680 15.079 -29.031 1.00 59.19 517 THR A O 1
ATOM 4260 N N . ASN A 1 518 ? 20.438 16.927 -27.801 1.00 68.19 518 ASN A N 1
ATOM 4261 C CA . ASN A 1 518 ? 21.858 16.975 -27.446 1.00 68.19 518 ASN A CA 1
ATOM 4262 C C . ASN A 1 518 ? 22.171 16.059 -26.246 1.00 68.19 518 ASN A C 1
ATOM 4264 O O . ASN A 1 518 ? 22.102 16.467 -25.087 1.00 68.19 518 ASN A O 1
ATOM 4268 N N . LEU A 1 519 ? 22.562 14.824 -26.549 1.00 72.12 519 LEU A N 1
ATOM 4269 C CA . LEU A 1 519 ? 23.014 13.764 -25.644 1.00 72.12 519 LEU A CA 1
ATOM 4270 C C . LEU A 1 519 ? 24.423 14.014 -25.065 1.00 72.12 519 LEU A C 1
ATOM 4272 O O . LEU A 1 519 ? 24.934 13.192 -24.308 1.00 72.12 519 LEU A O 1
ATOM 4276 N N . GLY A 1 520 ? 25.047 15.157 -25.376 1.00 71.00 520 GLY A N 1
ATOM 4277 C CA . GLY A 1 520 ? 26.291 15.630 -24.758 1.00 71.00 520 GLY A CA 1
ATOM 4278 C C . GLY A 1 520 ? 27.583 15.196 -25.457 1.00 71.00 520 GLY A C 1
ATOM 4279 O O . GLY A 1 520 ? 28.651 15.689 -25.105 1.00 71.00 520 GLY A O 1
ATOM 4280 N N . SER A 1 521 ? 27.508 14.325 -26.466 1.00 78.75 521 SER A N 1
ATOM 4281 C CA . SER A 1 521 ? 28.647 13.891 -27.286 1.00 78.75 521 SER A CA 1
ATOM 4282 C C . SER A 1 521 ? 28.258 13.831 -28.759 1.00 78.75 521 SER A C 1
ATOM 4284 O O . SER A 1 521 ? 27.136 13.448 -29.096 1.00 78.75 521 SER A O 1
ATOM 4286 N N . LYS A 1 522 ? 29.203 14.155 -29.655 1.00 81.81 522 LYS A N 1
ATOM 4287 C CA . LYS A 1 522 ? 28.995 14.041 -31.106 1.00 81.81 522 LYS A CA 1
ATOM 4288 C C . LYS A 1 522 ? 28.590 12.614 -31.484 1.00 81.81 522 LYS A C 1
ATOM 4290 O O . LYS A 1 522 ? 27.611 12.446 -32.199 1.00 81.81 522 LYS A O 1
ATOM 4295 N N . ASN A 1 523 ? 29.276 11.602 -30.956 1.00 82.81 523 ASN A N 1
ATOM 4296 C CA . ASN A 1 523 ? 28.988 10.204 -31.285 1.00 82.81 523 ASN A CA 1
ATOM 4297 C C . ASN A 1 523 ? 27.606 9.776 -30.782 1.00 82.81 523 ASN A C 1
ATOM 4299 O O . ASN A 1 523 ? 26.858 9.144 -31.520 1.00 82.81 523 ASN A O 1
ATOM 4303 N N . ASP A 1 524 ? 27.227 10.181 -29.569 1.00 85.12 524 ASP A N 1
ATOM 4304 C CA . ASP A 1 524 ? 25.912 9.851 -29.010 1.00 85.12 524 ASP A CA 1
ATOM 4305 C C . ASP A 1 524 ? 24.784 10.493 -29.830 1.00 85.12 524 ASP A C 1
ATOM 4307 O O . ASP A 1 524 ? 23.817 9.819 -30.184 1.00 85.12 524 ASP A O 1
ATOM 4311 N N . ASN A 1 525 ? 24.959 11.757 -30.227 1.00 83.38 525 ASN A N 1
ATOM 4312 C CA . ASN A 1 525 ? 24.002 12.492 -31.056 1.00 83.38 525 ASN A CA 1
ATOM 4313 C C . ASN A 1 525 ? 23.809 11.879 -32.451 1.00 83.38 525 ASN A C 1
ATOM 4315 O O . ASN A 1 525 ? 22.714 11.967 -32.995 1.00 83.38 525 ASN A O 1
ATOM 4319 N N . HIS A 1 526 ? 24.845 11.267 -33.032 1.00 84.06 526 HIS A N 1
ATOM 4320 C CA . HIS A 1 526 ? 24.776 10.714 -34.392 1.00 84.06 526 HIS A CA 1
ATOM 4321 C C . HIS A 1 526 ? 24.407 9.228 -34.416 1.00 84.06 526 HIS A C 1
ATOM 4323 O O . HIS A 1 526 ? 23.749 8.783 -35.349 1.00 84.06 526 HIS A O 1
ATOM 432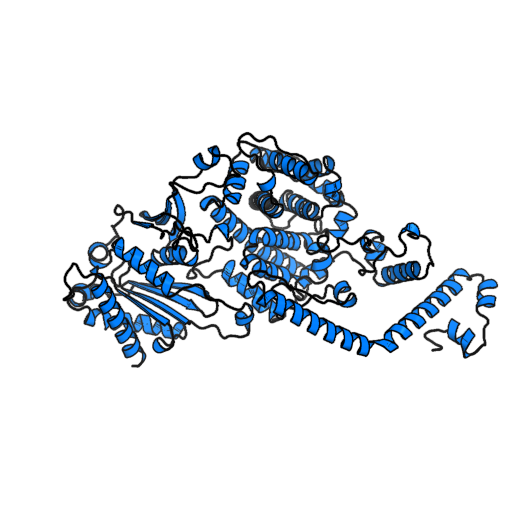9 N N . LEU A 1 527 ? 24.811 8.456 -33.405 1.00 86.88 527 LEU A N 1
ATOM 4330 C CA . LEU A 1 527 ? 24.759 6.988 -33.450 1.00 86.88 527 LEU A CA 1
ATOM 4331 C C . LEU A 1 527 ? 23.844 6.378 -32.388 1.00 86.88 527 LEU A C 1
ATOM 4333 O O . LEU A 1 527 ? 23.482 5.210 -32.493 1.00 86.88 527 LEU A O 1
ATOM 4337 N N . ALA A 1 528 ? 23.479 7.135 -31.353 1.00 86.50 528 ALA A N 1
ATOM 4338 C CA . ALA A 1 528 ? 22.664 6.644 -30.245 1.00 86.50 528 ALA A CA 1
ATOM 4339 C C . ALA A 1 528 ? 21.359 7.431 -30.043 1.00 86.50 528 ALA A C 1
ATOM 4341 O O . ALA A 1 528 ? 20.616 7.149 -29.095 1.00 86.50 528 ALA A O 1
ATOM 4342 N N . PHE A 1 529 ? 21.050 8.381 -30.934 1.00 86.00 529 PHE A N 1
ATOM 4343 C CA . PHE A 1 529 ? 19.770 9.084 -30.931 1.00 86.00 529 PHE A CA 1
ATOM 4344 C C . PHE A 1 529 ? 18.613 8.128 -31.233 1.00 86.00 529 PHE A C 1
ATOM 4346 O O . PHE A 1 529 ? 18.789 7.073 -31.849 1.00 86.00 529 PHE A O 1
ATOM 4353 N N . ILE A 1 530 ? 17.424 8.502 -30.767 1.00 85.50 530 ILE A N 1
ATOM 4354 C CA . ILE A 1 530 ? 16.207 7.703 -30.886 1.00 85.50 530 ILE A CA 1
ATOM 4355 C C . ILE A 1 530 ? 15.181 8.538 -31.634 1.00 85.50 530 ILE A C 1
ATOM 4357 O O . ILE A 1 530 ? 14.966 9.705 -31.307 1.00 85.50 530 ILE A O 1
ATOM 4361 N N . ARG A 1 531 ? 14.564 7.939 -32.646 1.00 84.06 531 ARG A N 1
ATOM 4362 C CA . ARG A 1 531 ? 13.497 8.565 -33.421 1.00 84.06 531 ARG A CA 1
ATOM 4363 C C . ARG A 1 531 ? 12.137 8.340 -32.750 1.00 84.06 531 ARG A C 1
ATOM 4365 O O . ARG A 1 531 ? 11.959 7.302 -32.108 1.00 84.06 531 ARG A O 1
ATOM 4372 N N . PRO A 1 532 ? 11.159 9.247 -32.922 1.00 84.06 532 PRO A N 1
ATOM 4373 C CA . PRO A 1 532 ? 9.836 9.105 -32.307 1.00 84.06 532 PRO A CA 1
ATOM 4374 C C . PRO A 1 532 ? 9.165 7.750 -32.599 1.00 84.06 532 PRO A C 1
ATOM 4376 O O . PRO A 1 532 ? 8.670 7.090 -31.688 1.00 84.06 532 PRO A O 1
ATOM 4379 N N . ASP A 1 533 ? 9.260 7.265 -33.842 1.00 86.12 533 ASP A N 1
ATOM 4380 C CA . ASP A 1 533 ? 8.705 5.976 -34.276 1.00 86.12 533 ASP A CA 1
ATOM 4381 C C . ASP A 1 533 ? 9.335 4.770 -33.551 1.00 86.12 533 ASP A C 1
ATOM 4383 O O . ASP A 1 533 ? 8.670 3.763 -33.293 1.00 86.12 533 ASP A O 1
ATOM 4387 N N . GLN A 1 534 ? 10.621 4.862 -33.193 1.00 89.69 534 GLN A N 1
ATOM 4388 C CA . GLN A 1 534 ? 11.312 3.826 -32.423 1.00 89.69 534 GLN A CA 1
ATOM 4389 C C . GLN A 1 534 ? 10.811 3.779 -30.978 1.00 89.69 534 GLN A C 1
ATOM 4391 O O . GLN A 1 534 ? 10.725 2.693 -30.409 1.00 89.69 534 GLN A O 1
ATOM 4396 N N . ILE A 1 535 ? 10.460 4.924 -30.383 1.00 90.75 535 ILE A N 1
ATOM 4397 C CA . ILE A 1 535 ? 9.952 4.982 -29.005 1.00 90.75 535 ILE A CA 1
ATOM 4398 C C . ILE A 1 535 ? 8.650 4.196 -28.897 1.00 90.75 535 ILE A C 1
ATOM 4400 O O . ILE A 1 535 ? 8.535 3.316 -28.043 1.00 90.75 535 ILE A O 1
ATOM 4404 N N . GLU A 1 536 ? 7.706 4.450 -29.800 1.00 89.81 536 GLU A N 1
ATOM 4405 C CA . GLU A 1 536 ? 6.424 3.750 -29.817 1.00 89.81 536 GLU A CA 1
ATOM 4406 C C . GLU A 1 536 ? 6.616 2.232 -30.000 1.00 89.81 536 GLU A C 1
ATOM 4408 O O . GLU A 1 536 ? 6.037 1.427 -29.265 1.00 89.81 536 GLU A O 1
ATOM 4413 N N . ARG A 1 537 ? 7.503 1.810 -30.915 1.00 92.06 537 ARG A N 1
ATOM 4414 C CA . ARG A 1 537 ? 7.836 0.385 -31.103 1.00 92.06 537 ARG A CA 1
ATOM 4415 C C . ARG A 1 537 ? 8.490 -0.241 -29.873 1.00 92.06 537 ARG A C 1
ATOM 4417 O O . ARG A 1 537 ? 8.143 -1.371 -29.521 1.00 92.06 537 ARG A O 1
ATOM 4424 N N . ILE A 1 538 ? 9.402 0.468 -29.203 1.00 94.38 538 ILE A N 1
ATOM 4425 C CA . ILE A 1 538 ? 10.005 0.016 -27.942 1.00 94.38 538 ILE A CA 1
ATOM 4426 C C . ILE A 1 538 ? 8.913 -0.183 -26.890 1.00 94.38 538 ILE A C 1
ATOM 4428 O O . ILE A 1 538 ? 8.858 -1.246 -26.275 1.00 94.38 538 ILE A O 1
ATOM 4432 N N . MET A 1 539 ? 8.018 0.789 -26.704 1.00 94.12 539 MET A N 1
ATOM 4433 C CA . MET A 1 539 ? 6.945 0.694 -25.711 1.00 94.12 539 MET A CA 1
ATOM 4434 C C . MET A 1 539 ? 5.984 -0.465 -26.011 1.00 94.12 539 MET A C 1
ATOM 4436 O O . MET A 1 539 ? 5.654 -1.221 -25.098 1.00 94.12 539 MET A O 1
ATOM 4440 N N . LYS A 1 540 ? 5.619 -0.691 -27.283 1.00 92.81 540 LYS A N 1
ATOM 4441 C CA . LYS A 1 540 ? 4.833 -1.868 -27.708 1.00 92.81 540 LYS A CA 1
ATOM 4442 C C . LYS A 1 540 ? 5.546 -3.188 -27.400 1.00 92.81 540 LYS A C 1
ATOM 4444 O O . LYS A 1 540 ? 4.919 -4.120 -26.898 1.00 92.81 540 LYS A O 1
ATOM 4449 N N . LYS A 1 541 ? 6.860 -3.273 -27.640 1.00 94.44 541 LYS A N 1
ATOM 4450 C CA . LYS A 1 541 ? 7.669 -4.455 -27.283 1.00 94.44 541 LYS A CA 1
ATOM 4451 C C . LYS A 1 541 ? 7.730 -4.675 -25.767 1.00 94.44 541 LYS A C 1
ATOM 4453 O O . LYS A 1 541 ? 7.651 -5.822 -25.329 1.00 94.44 541 LYS A O 1
ATOM 4458 N N . ILE A 1 542 ? 7.826 -3.604 -24.973 1.00 96.00 542 ILE A N 1
ATOM 4459 C CA . ILE A 1 542 ? 7.774 -3.681 -23.506 1.00 96.00 542 ILE A CA 1
ATOM 4460 C C . ILE A 1 542 ? 6.400 -4.194 -23.052 1.00 96.00 542 ILE A C 1
ATOM 4462 O O . ILE A 1 542 ? 6.367 -5.139 -22.269 1.00 96.00 542 ILE A O 1
ATOM 4466 N N . ILE A 1 543 ? 5.289 -3.650 -23.571 1.00 92.44 543 ILE A N 1
ATOM 4467 C CA . ILE A 1 543 ? 3.928 -4.141 -23.270 1.00 92.44 543 ILE A CA 1
ATOM 4468 C C . ILE A 1 543 ? 3.822 -5.642 -23.550 1.00 92.44 543 ILE A C 1
ATOM 4470 O O . ILE A 1 543 ? 3.344 -6.396 -22.707 1.00 92.44 543 ILE A O 1
ATOM 4474 N N . ALA A 1 544 ? 4.276 -6.078 -24.728 1.00 92.62 544 ALA A N 1
ATOM 4475 C CA . ALA A 1 544 ? 4.134 -7.464 -25.159 1.00 92.62 544 ALA A CA 1
ATOM 4476 C C . ALA A 1 544 ? 4.937 -8.444 -24.288 1.00 92.62 544 ALA A C 1
ATOM 4478 O O . ALA A 1 544 ? 4.459 -9.534 -23.987 1.00 92.62 544 ALA A O 1
ATOM 4479 N N . LEU A 1 545 ? 6.155 -8.076 -23.877 1.00 95.25 545 LEU A N 1
ATOM 4480 C CA . LEU A 1 545 ? 7.011 -8.947 -23.066 1.00 95.25 545 LEU A CA 1
ATOM 4481 C C . LEU A 1 545 ? 6.665 -8.910 -21.568 1.00 95.25 545 LEU A C 1
ATOM 4483 O O . LEU A 1 545 ? 6.792 -9.922 -20.877 1.00 95.25 545 LEU A O 1
ATOM 4487 N N . PHE A 1 546 ? 6.249 -7.750 -21.058 1.00 93.81 546 PHE A N 1
ATOM 4488 C CA . PHE A 1 546 ? 5.965 -7.509 -19.641 1.00 93.81 546 PHE A CA 1
ATOM 4489 C C . PHE A 1 546 ? 4.467 -7.336 -19.374 1.00 93.81 546 PHE A C 1
ATOM 4491 O O . PHE A 1 546 ? 4.074 -6.558 -18.506 1.00 93.81 546 PHE A O 1
ATOM 4498 N N . SER A 1 547 ? 3.628 -8.081 -20.099 1.00 88.00 547 SER A N 1
ATOM 4499 C CA . SER A 1 547 ? 2.186 -8.129 -19.851 1.00 88.00 547 SER A CA 1
ATOM 4500 C C . SER A 1 547 ? 1.896 -8.526 -18.395 1.00 88.00 547 SER A C 1
ATOM 4502 O O . SER A 1 547 ? 2.662 -9.327 -17.841 1.00 88.00 547 SER A O 1
ATOM 4504 N N . PRO A 1 548 ? 0.812 -8.026 -17.769 1.00 83.06 548 PRO A N 1
ATOM 4505 C CA . PRO A 1 548 ? 0.485 -8.335 -16.377 1.00 83.06 548 PRO A CA 1
ATOM 4506 C C . PRO A 1 548 ? 0.543 -9.839 -16.086 1.00 83.06 548 PRO A C 1
ATOM 4508 O O . PRO A 1 548 ? -0.072 -10.638 -16.794 1.00 83.06 548 PRO A O 1
ATOM 4511 N N . LEU A 1 549 ? 1.312 -10.227 -15.066 1.00 86.00 549 LEU A N 1
ATOM 4512 C CA . LEU A 1 549 ? 1.436 -11.619 -14.643 1.00 86.00 549 LEU A CA 1
ATOM 4513 C C . LEU A 1 549 ? 0.508 -11.861 -13.454 1.00 86.00 549 LEU A C 1
ATOM 4515 O O . LEU A 1 549 ? 0.590 -11.166 -12.443 1.00 86.00 549 LEU A O 1
ATOM 4519 N N . LYS A 1 550 ? -0.357 -12.874 -13.547 1.00 82.75 550 LYS A N 1
ATOM 4520 C CA . LYS A 1 550 ? -1.156 -13.316 -12.401 1.00 82.75 550 LYS A CA 1
ATOM 4521 C C . LYS A 1 550 ? -0.246 -14.079 -11.435 1.00 82.75 550 LYS A C 1
ATOM 4523 O O . LYS A 1 550 ? 0.049 -15.246 -11.666 1.00 82.75 550 LYS A O 1
ATOM 4528 N N . VAL A 1 551 ? 0.210 -13.400 -10.386 1.00 84.62 551 VAL A N 1
ATOM 4529 C CA . VAL A 1 551 ? 1.067 -13.966 -9.333 1.00 84.62 551 VAL A CA 1
ATOM 4530 C C . VAL A 1 551 ? 0.223 -14.290 -8.109 1.00 84.62 551 VAL A C 1
ATOM 4532 O O . VAL A 1 551 ? -0.591 -13.470 -7.677 1.00 84.62 551 VAL A O 1
ATOM 4535 N N . SER A 1 552 ? 0.416 -15.479 -7.537 1.00 86.94 552 SER A N 1
ATOM 4536 C CA . SER A 1 552 ? -0.166 -15.798 -6.238 1.00 86.94 552 SER A CA 1
ATOM 4537 C C . SER A 1 552 ? 0.670 -15.144 -5.146 1.00 86.94 552 SER A C 1
ATOM 4539 O O . SER A 1 552 ? 1.892 -15.260 -5.130 1.00 86.94 552 SER A O 1
ATOM 4541 N N . TYR A 1 553 ? 0.035 -14.508 -4.163 1.00 86.75 553 TYR A N 1
ATOM 4542 C CA . TYR A 1 553 ? 0.763 -13.957 -3.015 1.00 86.75 553 TYR A CA 1
ATOM 4543 C C . TYR A 1 553 ? 1.518 -15.036 -2.209 1.00 86.75 553 TYR A C 1
ATOM 4545 O O . TYR A 1 553 ? 2.471 -14.718 -1.497 1.00 86.75 553 TYR A O 1
ATOM 4553 N N . MET A 1 554 ? 1.115 -16.306 -2.343 1.00 88.56 554 MET A N 1
ATOM 4554 C CA . MET A 1 554 ? 1.786 -17.463 -1.744 1.00 88.56 554 MET A CA 1
ATOM 4555 C C . MET A 1 554 ? 3.108 -17.814 -2.438 1.00 88.56 554 MET A C 1
ATOM 4557 O O . MET A 1 554 ? 3.973 -18.446 -1.826 1.00 88.56 554 MET A O 1
ATOM 4561 N N . ASP A 1 555 ? 3.321 -17.361 -3.676 1.00 88.62 555 ASP A N 1
ATOM 4562 C CA . ASP A 1 555 ? 4.546 -17.647 -4.429 1.00 88.62 555 ASP A CA 1
ATOM 4563 C C . ASP A 1 555 ? 5.790 -17.073 -3.734 1.00 88.62 555 ASP A C 1
ATOM 4565 O O . ASP A 1 555 ? 6.885 -17.610 -3.905 1.00 88.62 555 ASP A O 1
ATOM 4569 N N . CYS A 1 556 ? 5.618 -16.049 -2.886 1.00 86.62 556 CYS A N 1
ATOM 4570 C CA . CYS A 1 556 ? 6.659 -15.453 -2.044 1.00 86.62 556 CYS A CA 1
ATOM 4571 C C . CYS A 1 556 ? 7.360 -16.458 -1.118 1.00 86.62 556 CYS A C 1
ATOM 4573 O O . CYS A 1 556 ? 8.521 -16.249 -0.765 1.00 86.62 556 CYS A O 1
ATOM 4575 N N . ILE A 1 557 ? 6.656 -17.518 -0.712 1.00 89.19 557 ILE A N 1
ATOM 4576 C CA . ILE A 1 557 ? 7.168 -18.564 0.186 1.00 89.19 557 ILE A CA 1
ATOM 4577 C C . ILE A 1 557 ? 7.230 -19.936 -0.496 1.00 89.19 557 ILE A C 1
ATOM 4579 O O . ILE A 1 557 ? 8.055 -20.765 -0.124 1.00 89.19 557 ILE A O 1
ATOM 4583 N N . GLN A 1 558 ? 6.392 -20.179 -1.510 1.00 90.12 558 GLN A N 1
ATOM 4584 C CA . GLN A 1 558 ? 6.313 -21.470 -2.202 1.00 90.12 558 GLN A CA 1
ATOM 4585 C C . GLN A 1 558 ? 7.317 -21.600 -3.349 1.00 90.12 558 GLN A C 1
ATOM 4587 O O . GLN A 1 558 ? 7.687 -22.714 -3.721 1.00 90.12 558 GLN A O 1
ATOM 4592 N N . THR A 1 559 ? 7.771 -20.483 -3.925 1.00 90.00 559 THR A N 1
ATOM 4593 C CA . THR A 1 559 ? 8.634 -20.504 -5.109 1.00 90.00 559 THR A CA 1
ATOM 4594 C C . THR A 1 559 ? 9.974 -19.831 -4.849 1.00 90.00 559 THR A C 1
ATOM 4596 O O . THR A 1 559 ? 10.073 -18.781 -4.213 1.00 90.00 559 THR A O 1
ATOM 4599 N N . LYS A 1 560 ? 11.048 -20.415 -5.392 1.00 91.06 560 LYS A N 1
ATOM 4600 C CA . LYS A 1 560 ? 12.347 -19.740 -5.415 1.00 91.06 560 LYS A CA 1
ATOM 4601 C C . LYS A 1 560 ? 12.276 -18.574 -6.400 1.00 91.06 560 LYS A C 1
ATOM 4603 O O . LYS A 1 560 ? 11.934 -18.767 -7.568 1.00 91.06 560 LYS A O 1
ATOM 4608 N N . ARG A 1 561 ? 12.667 -17.383 -5.942 1.00 90.69 561 ARG A N 1
ATOM 4609 C CA . ARG A 1 561 ? 12.752 -16.187 -6.786 1.00 90.69 561 ARG A CA 1
ATOM 4610 C C . ARG A 1 561 ? 13.713 -16.420 -7.956 1.00 90.69 561 ARG A C 1
ATOM 4612 O O . ARG A 1 561 ? 14.881 -16.741 -7.734 1.00 90.69 561 ARG A O 1
ATOM 4619 N N . LYS A 1 562 ? 13.231 -16.228 -9.183 1.00 94.69 562 LYS A N 1
ATOM 4620 C CA . LYS A 1 562 ? 14.006 -16.363 -10.426 1.00 94.69 562 LYS A CA 1
ATOM 4621 C C . LYS A 1 562 ? 13.566 -15.337 -11.464 1.00 94.69 562 LYS A C 1
ATOM 4623 O O . LYS A 1 562 ? 12.422 -14.887 -11.449 1.00 94.69 562 LYS A O 1
ATOM 4628 N N . ILE A 1 563 ? 14.467 -14.987 -12.375 1.00 96.81 563 ILE A N 1
ATOM 4629 C CA . ILE A 1 563 ? 14.144 -14.136 -13.524 1.00 96.81 563 ILE A CA 1
ATOM 4630 C C . ILE A 1 563 ? 13.477 -14.990 -14.600 1.00 96.81 563 ILE A C 1
ATOM 4632 O O . ILE A 1 563 ? 13.927 -16.099 -14.875 1.00 96.81 563 ILE A O 1
ATOM 4636 N N . ILE A 1 564 ? 12.399 -14.477 -15.188 1.00 96.56 564 ILE A N 1
ATOM 4637 C CA . ILE A 1 564 ? 11.598 -15.198 -16.192 1.00 96.56 564 ILE A CA 1
ATOM 4638 C C . ILE A 1 564 ? 11.540 -14.477 -17.541 1.00 96.56 564 ILE A C 1
ATOM 4640 O O . ILE A 1 564 ? 11.199 -15.081 -18.558 1.00 96.56 564 ILE A O 1
ATOM 4644 N N . SER A 1 565 ? 11.857 -13.182 -17.573 1.00 97.38 565 SER A N 1
ATOM 4645 C CA . SER A 1 565 ? 11.815 -12.378 -18.795 1.00 97.38 565 SER A CA 1
ATOM 4646 C C . SER A 1 565 ? 12.869 -11.278 -18.751 1.00 97.38 565 SER A C 1
ATOM 4648 O O . SER A 1 565 ? 13.065 -10.658 -17.702 1.00 97.38 565 SER A O 1
ATOM 4650 N N . ALA A 1 566 ? 13.522 -11.012 -19.881 1.00 98.06 566 ALA A N 1
ATOM 4651 C CA . ALA A 1 566 ? 14.492 -9.933 -20.024 1.00 98.06 566 ALA A CA 1
ATOM 4652 C C . ALA A 1 566 ? 14.458 -9.322 -21.432 1.00 98.06 566 ALA A C 1
ATOM 4654 O O . ALA A 1 566 ? 14.300 -10.022 -22.430 1.00 98.06 566 ALA A O 1
ATOM 4655 N N . MET A 1 567 ? 14.651 -8.009 -21.505 1.00 98.06 567 MET A N 1
ATOM 4656 C CA . MET A 1 567 ? 14.827 -7.242 -22.729 1.00 98.06 567 MET A CA 1
ATOM 4657 C C . MET A 1 567 ? 16.126 -6.449 -22.655 1.00 98.06 567 MET A C 1
ATOM 4659 O O . MET A 1 567 ? 16.311 -5.627 -21.755 1.00 98.06 567 MET A O 1
ATOM 4663 N N . ILE A 1 568 ? 17.025 -6.706 -23.599 1.00 97.94 568 ILE A N 1
ATOM 4664 C CA . ILE A 1 568 ? 18.358 -6.102 -23.641 1.00 97.94 568 ILE A CA 1
ATOM 4665 C C . ILE A 1 568 ? 18.400 -5.037 -24.731 1.00 97.94 568 ILE A C 1
ATOM 4667 O O . ILE A 1 568 ? 18.111 -5.315 -25.889 1.00 97.94 568 ILE A O 1
ATOM 4671 N N . PHE A 1 569 ? 18.807 -3.830 -24.364 1.00 97.62 569 PHE A N 1
ATOM 4672 C CA . PHE A 1 569 ? 18.917 -2.672 -25.238 1.00 97.62 569 PHE A CA 1
ATOM 4673 C C . PHE A 1 569 ? 20.387 -2.300 -25.414 1.00 97.62 569 PHE A C 1
ATOM 4675 O O . PHE A 1 569 ? 21.087 -2.076 -24.423 1.00 97.62 569 PHE A O 1
ATOM 4682 N N . LEU A 1 570 ? 20.843 -2.197 -26.660 1.00 96.38 570 LEU A N 1
ATOM 4683 C CA . LEU A 1 570 ? 22.186 -1.733 -27.000 1.00 96.38 570 LEU A CA 1
ATOM 4684 C C . LEU A 1 570 ? 22.126 -0.367 -27.691 1.00 96.38 570 LEU A C 1
ATOM 4686 O O . LEU A 1 570 ? 21.311 -0.153 -28.589 1.00 96.38 570 LEU A O 1
ATOM 4690 N N . ASN A 1 571 ? 23.020 0.536 -27.283 1.00 93.06 571 ASN A N 1
ATOM 4691 C CA . ASN A 1 571 ? 23.173 1.894 -27.817 1.00 93.06 571 ASN A CA 1
ATOM 4692 C C . ASN A 1 571 ? 21.923 2.773 -27.637 1.00 93.06 571 ASN A C 1
ATOM 4694 O O . ASN A 1 571 ? 21.578 3.597 -28.486 1.00 93.06 571 ASN A O 1
ATOM 4698 N N . LEU A 1 572 ? 21.232 2.604 -26.507 1.00 89.88 572 LEU A N 1
ATOM 4699 C CA . LEU A 1 572 ? 20.108 3.453 -26.126 1.00 89.88 572 LEU A CA 1
ATOM 4700 C C . LEU A 1 572 ? 20.647 4.754 -25.505 1.00 89.88 572 LEU A C 1
ATOM 4702 O O . LEU A 1 572 ? 21.152 4.739 -24.380 1.00 89.88 572 LEU A O 1
ATOM 4706 N N . GLN A 1 573 ? 20.532 5.876 -26.228 1.00 85.31 573 GLN A N 1
ATOM 4707 C CA . GLN A 1 573 ? 20.935 7.246 -25.833 1.00 85.31 573 GLN A CA 1
ATOM 4708 C C . GLN A 1 573 ? 22.425 7.520 -25.663 1.00 85.31 573 GLN A C 1
ATOM 4710 O O . GLN A 1 573 ? 22.832 8.672 -25.560 1.00 85.31 573 GLN A O 1
ATOM 4715 N N . LYS A 1 574 ? 23.236 6.476 -25.556 1.00 89.56 574 LYS A N 1
ATOM 4716 C CA . LYS A 1 574 ? 24.684 6.581 -25.490 1.00 89.56 574 LYS A CA 1
ATOM 4717 C C . LYS A 1 574 ? 25.287 5.406 -26.234 1.00 89.56 574 LYS A C 1
ATOM 4719 O O . LYS A 1 574 ? 24.865 4.264 -26.032 1.00 89.56 574 LYS A O 1
ATOM 4724 N N . TYR A 1 575 ? 26.255 5.678 -27.094 1.00 91.12 575 TYR A N 1
ATOM 4725 C CA . TYR A 1 575 ? 26.955 4.641 -27.828 1.00 91.12 575 TYR A CA 1
ATOM 4726 C C . TYR A 1 575 ? 27.801 3.809 -26.854 1.00 91.12 575 TYR A C 1
ATOM 4728 O O . TYR A 1 575 ? 28.489 4.341 -25.985 1.00 91.12 575 TYR A O 1
ATOM 4736 N N . GLY A 1 576 ? 27.696 2.484 -26.939 1.00 92.31 576 GLY A N 1
ATOM 4737 C CA . GLY A 1 576 ? 28.273 1.555 -25.969 1.00 92.31 576 GLY A CA 1
ATOM 4738 C C . GLY A 1 576 ? 27.495 1.432 -24.657 1.00 92.31 576 GLY A C 1
ATOM 4739 O O . GLY A 1 576 ? 28.010 0.849 -23.705 1.00 92.31 576 GLY A O 1
ATOM 4740 N N . ARG A 1 577 ? 26.266 1.951 -24.556 1.00 93.81 577 ARG A N 1
ATOM 4741 C CA . ARG A 1 577 ? 25.402 1.702 -23.393 1.00 93.81 577 ARG A CA 1
ATOM 4742 C C . ARG A 1 577 ? 24.582 0.432 -23.573 1.00 93.81 577 ARG A C 1
ATOM 4744 O O . ARG A 1 577 ? 23.866 0.277 -24.559 1.00 93.81 577 ARG A O 1
ATOM 4751 N N . LEU A 1 578 ? 24.644 -0.432 -22.566 1.00 96.56 578 LEU A N 1
ATOM 4752 C CA . LEU A 1 578 ? 23.829 -1.628 -22.420 1.00 96.56 578 LEU A CA 1
ATOM 4753 C C . LEU A 1 578 ? 22.789 -1.394 -21.319 1.00 96.56 578 LEU A C 1
ATOM 4755 O O . LEU A 1 578 ? 23.146 -1.241 -20.151 1.00 96.56 578 LEU A O 1
ATOM 4759 N N . SER A 1 579 ? 21.507 -1.389 -21.664 1.00 97.19 579 SER A N 1
ATOM 4760 C CA . SER A 1 579 ? 20.410 -1.286 -20.696 1.00 97.19 579 SER A CA 1
ATOM 4761 C C . SER A 1 579 ? 19.595 -2.573 -20.694 1.00 97.19 579 SER A C 1
ATOM 4763 O O . SER A 1 579 ? 19.300 -3.117 -21.750 1.00 97.19 579 SER A O 1
ATOM 4765 N N . ILE A 1 580 ? 19.235 -3.084 -19.519 1.00 97.88 580 ILE A N 1
ATOM 4766 C CA . ILE A 1 580 ? 18.529 -4.362 -19.389 1.00 97.88 580 ILE A CA 1
ATOM 4767 C C . ILE A 1 580 ? 17.290 -4.150 -18.530 1.00 97.88 580 ILE A C 1
ATOM 4769 O O . ILE A 1 580 ? 17.403 -3.819 -17.350 1.00 97.88 580 ILE A O 1
ATOM 4773 N N . LEU A 1 581 ? 16.121 -4.353 -19.132 1.00 98.44 581 LEU A N 1
ATOM 4774 C CA . LEU A 1 581 ? 14.827 -4.404 -18.458 1.00 98.44 581 LEU A CA 1
ATOM 4775 C C . LEU A 1 581 ? 14.490 -5.874 -18.200 1.00 98.44 581 LEU A C 1
ATOM 4777 O O . LEU A 1 581 ? 14.537 -6.672 -19.129 1.00 98.44 581 LEU A O 1
ATOM 4781 N N . TYR A 1 582 ? 14.177 -6.272 -16.973 1.00 97.88 582 TYR A N 1
ATOM 4782 C CA . TYR A 1 582 ? 13.923 -7.682 -16.655 1.00 97.88 582 TYR A CA 1
ATOM 4783 C C . TYR A 1 582 ? 12.908 -7.850 -15.532 1.00 97.88 582 TYR A C 1
ATOM 4785 O O . TYR A 1 582 ? 12.693 -6.936 -14.741 1.00 97.88 582 TYR A O 1
ATOM 4793 N N . ARG A 1 583 ? 12.272 -9.022 -15.469 1.00 96.81 583 ARG A N 1
ATOM 4794 C CA . ARG A 1 583 ? 11.203 -9.337 -14.518 1.00 96.81 583 ARG A CA 1
ATOM 4795 C C . ARG A 1 583 ? 11.434 -10.676 -13.828 1.00 96.81 583 ARG A C 1
ATOM 4797 O O . ARG A 1 583 ? 11.838 -11.651 -14.468 1.00 96.81 583 ARG A O 1
ATOM 4804 N N . ASP A 1 584 ? 11.139 -10.717 -12.532 1.00 95.31 584 ASP A N 1
ATOM 4805 C CA . ASP A 1 584 ? 11.101 -11.956 -11.757 1.00 95.31 584 ASP A CA 1
ATOM 4806 C C . ASP A 1 584 ? 9.721 -12.632 -11.749 1.00 95.31 584 ASP A C 1
ATOM 4808 O O . ASP A 1 584 ? 8.716 -12.077 -12.187 1.00 95.31 584 ASP A O 1
ATOM 4812 N N . ASN A 1 585 ? 9.672 -13.863 -11.250 1.00 93.56 585 ASN A N 1
ATOM 4813 C CA . ASN A 1 585 ? 8.441 -14.643 -11.131 1.00 93.56 585 ASN A CA 1
ATOM 4814 C C . ASN A 1 585 ? 7.426 -14.095 -10.107 1.00 93.56 585 ASN A C 1
ATOM 4816 O O . ASN A 1 585 ? 6.357 -14.677 -9.980 1.00 93.56 585 ASN A O 1
ATOM 4820 N N . LEU A 1 586 ? 7.739 -12.996 -9.408 1.00 91.56 586 LEU A N 1
ATOM 4821 C CA . LEU A 1 586 ? 6.834 -12.281 -8.499 1.00 91.56 586 LEU A CA 1
ATOM 4822 C C . LEU A 1 586 ? 6.363 -10.942 -9.103 1.00 91.56 586 LEU A C 1
ATOM 4824 O O . LEU A 1 586 ? 5.982 -10.019 -8.387 1.00 91.56 586 LEU A O 1
ATOM 4828 N N . ASP A 1 587 ? 6.443 -10.819 -10.431 1.00 91.94 587 ASP A N 1
ATOM 4829 C CA . ASP A 1 587 ? 6.042 -9.654 -11.230 1.00 91.94 587 ASP A CA 1
ATOM 4830 C C . ASP A 1 587 ? 6.744 -8.331 -10.859 1.00 91.94 587 ASP A C 1
ATOM 4832 O O . ASP A 1 587 ? 6.280 -7.233 -11.190 1.00 91.94 587 ASP A O 1
ATOM 4836 N N . THR A 1 588 ? 7.913 -8.419 -10.212 1.00 92.88 588 THR A N 1
ATOM 4837 C CA . THR A 1 588 ? 8.768 -7.254 -9.964 1.00 92.88 588 THR A CA 1
ATOM 4838 C C . THR A 1 588 ? 9.637 -6.997 -11.185 1.00 92.88 588 THR A C 1
ATOM 4840 O O . THR A 1 588 ? 10.346 -7.891 -11.653 1.00 92.88 588 THR A O 1
ATOM 4843 N N . VAL A 1 589 ? 9.610 -5.759 -11.680 1.00 95.56 589 VAL A N 1
ATOM 4844 C CA . VAL A 1 589 ? 10.352 -5.343 -12.873 1.00 95.56 589 VAL A CA 1
ATOM 4845 C C . VAL A 1 589 ? 11.523 -4.442 -12.492 1.00 95.56 589 VAL A C 1
ATOM 4847 O O . VAL A 1 589 ? 11.400 -3.581 -11.621 1.00 95.56 589 VAL A O 1
ATOM 4850 N N . TYR A 1 590 ? 12.655 -4.631 -13.160 1.00 96.50 590 TYR A N 1
ATOM 4851 C CA . TYR A 1 590 ? 13.925 -3.977 -12.873 1.00 96.50 590 TYR A CA 1
ATOM 4852 C C . TYR A 1 590 ? 14.555 -3.392 -14.134 1.00 96.50 590 TYR A C 1
ATOM 4854 O O . TYR A 1 590 ? 14.399 -3.954 -15.215 1.00 96.50 590 TYR A O 1
ATOM 4862 N N . VAL A 1 591 ? 15.336 -2.323 -13.983 1.00 96.94 591 VAL A N 1
ATOM 4863 C CA . VAL A 1 591 ? 16.157 -1.718 -15.036 1.00 96.94 591 VAL A CA 1
ATOM 4864 C C . VAL A 1 591 ? 17.583 -1.508 -14.540 1.00 96.94 591 VAL A C 1
ATOM 4866 O O . VAL A 1 591 ? 17.836 -0.650 -13.695 1.00 96.94 591 VAL A O 1
ATOM 4869 N N . ASP A 1 592 ? 18.527 -2.240 -15.130 1.00 96.62 592 ASP A N 1
ATOM 4870 C CA . ASP A 1 592 ? 19.964 -2.029 -14.939 1.00 96.62 592 ASP A CA 1
ATOM 4871 C C . ASP A 1 592 ? 20.575 -1.371 -16.191 1.00 96.62 592 ASP A C 1
ATOM 4873 O O . ASP A 1 592 ? 20.049 -1.463 -17.302 1.00 96.62 592 ASP A O 1
ATOM 4877 N N . THR A 1 593 ? 21.666 -0.621 -16.030 1.00 95.00 593 THR A N 1
ATOM 4878 C CA . THR A 1 593 ? 22.351 0.059 -17.143 1.00 95.00 593 THR A CA 1
ATOM 4879 C C . THR A 1 593 ? 23.853 0.050 -16.918 1.00 95.00 593 THR A C 1
ATOM 4881 O O . THR A 1 593 ? 24.312 0.375 -15.823 1.00 95.00 593 THR A O 1
ATOM 48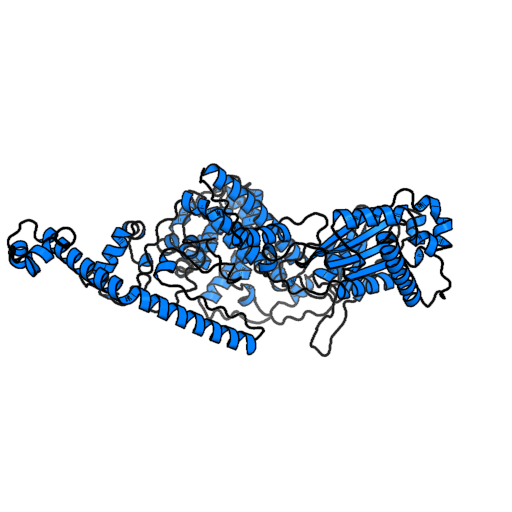84 N N . PHE A 1 594 ? 24.596 -0.285 -17.967 1.00 95.62 594 PHE A N 1
ATOM 4885 C CA . PHE A 1 594 ? 26.041 -0.446 -17.977 1.00 95.62 594 PHE A CA 1
ATOM 4886 C C . PHE A 1 594 ? 26.627 0.350 -19.144 1.00 95.62 594 PHE A C 1
ATOM 4888 O O . PHE A 1 594 ? 26.187 0.200 -20.282 1.00 95.62 594 PHE A O 1
ATOM 4895 N N . ASP A 1 595 ? 27.632 1.175 -18.868 1.00 94.31 595 ASP A N 1
ATOM 4896 C CA . ASP A 1 595 ? 28.423 1.825 -19.912 1.00 94.31 595 ASP A CA 1
ATOM 4897 C C . ASP A 1 595 ? 29.630 0.923 -20.218 1.00 94.31 595 ASP A C 1
ATOM 4899 O O . ASP A 1 595 ? 30.449 0.646 -19.335 1.00 94.31 595 ASP A O 1
ATOM 4903 N N . LEU A 1 596 ? 29.720 0.419 -21.451 1.00 93.81 596 LEU A N 1
ATOM 4904 C CA . LEU A 1 596 ? 30.789 -0.476 -21.888 1.00 93.81 596 LEU A CA 1
ATOM 4905 C C . LEU A 1 596 ? 32.074 0.334 -22.082 1.00 93.81 596 LEU A C 1
ATOM 4907 O O . LEU A 1 596 ? 32.219 1.094 -23.040 1.00 93.81 596 LEU A O 1
ATOM 4911 N N . LYS A 1 597 ? 33.013 0.181 -21.146 1.00 89.38 597 LYS A N 1
ATOM 4912 C CA . LYS A 1 597 ? 34.303 0.877 -21.187 1.00 89.38 597 LYS A CA 1
ATOM 4913 C C . LYS A 1 597 ? 35.051 0.542 -22.482 1.00 89.38 597 LYS A C 1
ATOM 4915 O O . LYS A 1 597 ? 35.121 -0.626 -22.849 1.00 89.38 597 LYS A O 1
ATOM 4920 N N . ASP A 1 598 ? 35.626 1.555 -23.129 1.00 88.31 598 ASP A N 1
ATOM 4921 C CA . ASP A 1 598 ? 36.433 1.434 -24.354 1.00 88.31 598 ASP A CA 1
ATOM 4922 C C . ASP A 1 598 ? 35.676 0.892 -25.589 1.00 88.31 598 ASP A C 1
ATOM 4924 O O . ASP A 1 598 ? 36.292 0.517 -26.590 1.00 88.31 598 ASP A O 1
ATOM 4928 N N . PHE A 1 599 ? 34.340 0.836 -25.547 1.00 89.44 599 PHE A N 1
ATOM 4929 C CA . PHE A 1 599 ? 33.524 0.367 -26.670 1.00 89.44 599 PHE A CA 1
ATOM 4930 C C . PHE A 1 599 ? 33.572 1.326 -27.870 1.00 89.44 599 PHE A C 1
ATOM 4932 O O . PHE A 1 599 ? 33.598 0.899 -29.022 1.00 89.44 599 PHE A O 1
ATOM 4939 N N . ASP A 1 600 ? 33.654 2.621 -27.589 1.00 85.31 600 ASP A N 1
ATOM 4940 C CA . ASP A 1 600 ? 33.788 3.718 -28.545 1.00 85.31 600 ASP A CA 1
ATOM 4941 C C . ASP A 1 600 ? 35.130 3.732 -29.294 1.00 85.31 600 ASP A C 1
ATOM 4943 O O . ASP A 1 600 ? 35.197 4.253 -30.403 1.00 85.31 600 ASP A O 1
ATOM 4947 N N . LYS A 1 601 ? 36.185 3.091 -28.774 1.00 88.25 601 LYS A N 1
ATOM 4948 C CA . LYS A 1 601 ? 37.479 2.986 -29.481 1.00 88.25 601 LYS A CA 1
ATOM 4949 C C . LYS A 1 601 ? 37.408 2.203 -30.793 1.00 88.25 601 LYS A C 1
ATOM 4951 O O . LYS A 1 601 ? 38.304 2.320 -31.618 1.00 88.25 601 LYS A O 1
ATOM 4956 N N . ASN A 1 602 ? 36.373 1.383 -30.974 1.00 89.62 602 ASN A N 1
ATOM 4957 C CA . ASN A 1 602 ? 36.181 0.546 -32.161 1.00 89.62 602 ASN A CA 1
ATOM 4958 C C . ASN A 1 602 ? 34.995 1.024 -33.016 1.00 89.62 602 ASN A C 1
ATOM 4960 O O . ASN A 1 602 ? 34.406 0.228 -33.746 1.00 89.62 602 ASN A O 1
ATOM 4964 N N . ILE A 1 603 ? 34.613 2.300 -32.901 1.00 89.19 603 ILE A N 1
ATOM 4965 C CA . ILE A 1 603 ? 33.388 2.840 -33.497 1.00 89.19 603 ILE A CA 1
ATOM 4966 C C . ILE A 1 603 ? 33.313 2.625 -35.012 1.00 89.19 603 ILE A C 1
ATOM 4968 O O . ILE A 1 603 ? 32.336 2.047 -35.473 1.00 89.19 603 ILE A O 1
ATOM 4972 N N . ASP A 1 604 ? 34.373 2.945 -35.759 1.00 89.62 604 ASP A N 1
ATOM 4973 C CA . ASP A 1 604 ? 34.399 2.811 -37.224 1.00 89.62 604 ASP A CA 1
ATOM 4974 C C . ASP A 1 604 ? 34.220 1.350 -37.668 1.00 89.62 604 ASP A C 1
ATOM 4976 O O . ASP A 1 604 ? 33.507 1.033 -38.625 1.00 89.62 604 ASP A O 1
ATOM 4980 N N . LYS A 1 605 ? 34.814 0.423 -36.907 1.00 91.12 605 LYS A N 1
ATOM 4981 C CA . LYS A 1 605 ? 34.691 -1.022 -37.134 1.00 91.12 605 LYS A CA 1
ATOM 4982 C C . LYS A 1 605 ? 33.280 -1.531 -36.832 1.00 91.12 605 LYS A C 1
ATOM 4984 O O . LYS A 1 605 ? 32.782 -2.428 -37.504 1.00 91.12 605 LYS A O 1
ATOM 4989 N N . TYR A 1 606 ? 32.653 -1.007 -35.786 1.00 93.12 606 TYR A N 1
ATOM 4990 C CA . TYR A 1 606 ? 31.319 -1.425 -35.363 1.00 93.12 606 TYR A CA 1
ATOM 4991 C C . TYR A 1 606 ? 30.217 -0.843 -36.249 1.00 93.12 606 TYR A C 1
ATOM 4993 O O . TYR A 1 606 ? 29.263 -1.559 -36.542 1.00 93.12 606 TYR A O 1
ATOM 5001 N N . ILE A 1 607 ? 30.374 0.396 -36.727 1.00 90.44 607 ILE A N 1
ATOM 5002 C CA . ILE A 1 607 ? 29.444 1.020 -37.677 1.00 90.44 607 ILE A CA 1
ATOM 5003 C C . ILE A 1 607 ? 29.406 0.219 -38.980 1.00 90.44 607 ILE A C 1
ATOM 5005 O O . ILE A 1 607 ? 28.324 -0.143 -39.433 1.00 90.44 607 ILE A O 1
ATOM 5009 N N . SER A 1 608 ? 30.576 -0.105 -39.537 1.00 89.44 608 SER A N 1
ATOM 5010 C CA . SER A 1 608 ? 30.699 -0.835 -40.809 1.00 89.44 608 SER A CA 1
ATOM 5011 C C . SER A 1 608 ? 30.279 -2.309 -40.726 1.00 89.44 608 SER A C 1
ATOM 5013 O O . SER A 1 608 ? 29.959 -2.925 -41.741 1.00 89.44 608 SER A O 1
ATOM 5015 N N . SER A 1 609 ? 30.269 -2.903 -39.526 1.00 91.38 609 SER A N 1
ATOM 5016 C CA . SER A 1 609 ? 29.895 -4.304 -39.317 1.00 91.38 609 SER A CA 1
ATOM 5017 C C . SER A 1 609 ? 29.170 -4.506 -37.989 1.00 91.38 609 SER A C 1
ATOM 5019 O O . SER A 1 609 ? 29.776 -4.742 -36.935 1.00 91.38 609 SER A O 1
ATOM 5021 N N . TYR A 1 610 ? 27.835 -4.532 -38.055 1.00 90.62 610 TYR A N 1
ATOM 5022 C CA . TYR A 1 610 ? 27.009 -4.833 -36.886 1.00 90.62 610 TYR A CA 1
ATOM 5023 C C . TYR A 1 610 ? 27.312 -6.218 -36.298 1.00 90.62 610 TYR A C 1
ATOM 5025 O O . TYR A 1 610 ? 27.264 -6.383 -35.083 1.00 90.62 610 TYR A O 1
ATOM 5033 N N . LYS A 1 611 ? 27.697 -7.209 -37.116 1.00 91.50 611 LYS A N 1
ATOM 5034 C CA . LYS A 1 611 ? 28.097 -8.541 -36.626 1.00 91.50 611 LYS A CA 1
ATOM 5035 C C . LYS A 1 611 ? 29.303 -8.449 -35.696 1.00 91.50 611 LYS A C 1
ATOM 5037 O O . LYS A 1 611 ? 29.265 -8.975 -34.590 1.00 91.50 611 LYS A O 1
ATOM 5042 N N . THR A 1 612 ? 30.328 -7.696 -36.094 1.00 92.19 612 THR A N 1
ATOM 5043 C CA . THR A 1 612 ? 31.514 -7.466 -35.259 1.00 92.19 612 THR A CA 1
ATOM 5044 C C . THR A 1 612 ? 31.162 -6.714 -33.973 1.00 92.19 612 THR A C 1
ATOM 5046 O O . THR A 1 612 ? 31.698 -7.037 -32.913 1.00 92.19 612 THR A O 1
ATOM 5049 N N . MET A 1 613 ? 30.247 -5.742 -34.039 1.00 94.69 613 MET A N 1
ATOM 5050 C CA . MET A 1 613 ? 29.749 -5.046 -32.848 1.00 94.69 613 MET A CA 1
ATOM 5051 C C . MET A 1 613 ? 29.060 -6.013 -31.874 1.00 94.69 613 MET A C 1
ATOM 5053 O O . MET A 1 613 ? 29.367 -6.020 -30.680 1.00 94.69 613 MET A O 1
ATOM 5057 N N . LEU A 1 614 ? 28.157 -6.856 -32.382 1.00 94.56 614 LEU A N 1
ATOM 5058 C CA . LEU A 1 614 ? 27.400 -7.822 -31.584 1.00 94.56 614 LEU A CA 1
ATOM 5059 C C . LEU A 1 614 ? 28.262 -8.984 -31.070 1.00 94.56 614 LEU A C 1
ATOM 5061 O O . LEU A 1 614 ? 27.874 -9.631 -30.105 1.00 94.56 614 LEU A O 1
ATOM 5065 N N . GLU A 1 615 ? 29.434 -9.230 -31.657 1.00 93.25 615 GLU A N 1
ATOM 5066 C CA . GLU A 1 615 ? 30.427 -10.221 -31.209 1.00 93.25 615 GLU A CA 1
ATOM 5067 C C . GLU A 1 615 ? 31.481 -9.642 -30.250 1.00 93.25 615 GLU A C 1
ATOM 5069 O O . GLU A 1 615 ? 32.378 -10.360 -29.799 1.00 93.25 615 GLU A O 1
ATOM 5074 N N . SER A 1 616 ? 31.380 -8.354 -29.905 1.00 93.81 616 SER A N 1
ATOM 5075 C CA . SER A 1 616 ? 32.356 -7.664 -29.061 1.00 93.81 616 SER A CA 1
ATOM 5076 C C . SER A 1 616 ? 32.591 -8.375 -27.722 1.00 93.81 616 SER A C 1
ATOM 5078 O O . SER A 1 616 ? 31.666 -8.631 -26.945 1.00 93.81 616 SER A O 1
ATOM 5080 N N . VAL A 1 617 ? 33.865 -8.626 -27.401 1.00 92.25 617 VAL A N 1
ATOM 5081 C CA . VAL A 1 617 ? 34.280 -9.283 -26.148 1.00 92.25 617 VAL A CA 1
ATOM 5082 C C . VAL A 1 617 ? 33.826 -8.488 -24.920 1.00 92.25 617 VAL A C 1
ATOM 5084 O O . VAL A 1 617 ? 33.404 -9.071 -23.923 1.00 92.25 617 VAL A O 1
ATOM 5087 N N . ILE A 1 618 ? 33.876 -7.154 -24.985 1.00 93.56 618 ILE A N 1
ATOM 5088 C CA . ILE A 1 618 ? 33.506 -6.269 -23.867 1.00 93.56 618 ILE A CA 1
ATOM 5089 C C . ILE A 1 618 ? 32.001 -6.367 -23.577 1.00 93.56 618 ILE A C 1
ATOM 5091 O O . ILE A 1 618 ? 31.593 -6.442 -22.412 1.00 93.56 618 ILE A O 1
ATOM 5095 N N . LEU A 1 619 ? 31.184 -6.422 -24.634 1.00 94.75 619 LEU A N 1
ATOM 5096 C CA . LEU A 1 619 ? 29.735 -6.593 -24.544 1.00 94.75 619 LEU A CA 1
ATOM 5097 C C . LEU A 1 619 ? 29.386 -7.933 -23.884 1.00 94.75 619 LEU A C 1
ATOM 5099 O O . LEU A 1 619 ? 28.687 -7.959 -22.869 1.00 94.75 619 LEU A O 1
ATOM 5103 N N . HIS A 1 620 ? 29.934 -9.034 -24.403 1.00 94.81 620 HIS A N 1
ATOM 5104 C CA . HIS A 1 620 ? 29.641 -10.379 -23.895 1.00 94.81 620 HIS A CA 1
ATOM 5105 C C . HIS A 1 620 ? 30.187 -10.627 -22.490 1.00 94.81 620 HIS A C 1
ATOM 5107 O O . HIS A 1 620 ? 29.513 -11.262 -21.684 1.00 94.81 620 HIS A O 1
ATOM 5113 N N . LYS A 1 621 ? 31.344 -10.058 -22.131 1.00 94.62 621 LYS A N 1
ATOM 5114 C CA . LYS A 1 621 ? 31.858 -10.105 -20.751 1.00 94.62 621 LYS A CA 1
ATOM 5115 C C . LYS A 1 621 ? 30.908 -9.420 -19.765 1.00 94.62 621 LYS A C 1
ATOM 5117 O O . LYS A 1 621 ? 30.694 -9.919 -18.662 1.00 94.62 621 LYS A O 1
ATOM 5122 N N . THR A 1 622 ? 30.330 -8.285 -20.159 1.00 95.62 622 THR A N 1
ATOM 5123 C CA . THR A 1 622 ? 29.370 -7.544 -19.326 1.00 95.62 622 THR A CA 1
ATOM 5124 C C . THR A 1 622 ? 28.056 -8.311 -19.178 1.00 95.62 622 THR A C 1
ATOM 5126 O O . THR A 1 622 ? 27.552 -8.448 -18.063 1.00 95.62 622 THR A O 1
ATOM 5129 N N . LEU A 1 623 ? 27.537 -8.870 -20.276 1.00 96.31 623 LEU A N 1
ATOM 5130 C CA . LEU A 1 623 ? 26.332 -9.703 -20.274 1.00 96.31 623 LEU A CA 1
ATOM 5131 C C . LEU A 1 623 ? 26.502 -10.975 -19.439 1.00 96.31 623 LEU A C 1
ATOM 5133 O O . LEU A 1 623 ? 25.651 -11.263 -18.603 1.00 96.31 623 LEU A O 1
ATOM 5137 N N . ARG A 1 624 ? 27.623 -11.688 -19.595 1.00 95.06 624 ARG A N 1
ATOM 5138 C CA . ARG A 1 624 ? 27.943 -12.888 -18.810 1.00 95.06 624 ARG A CA 1
ATOM 5139 C C . ARG A 1 624 ? 27.936 -12.590 -17.314 1.00 95.06 624 ARG A C 1
ATOM 5141 O O . ARG A 1 624 ? 27.210 -13.237 -16.568 1.00 95.06 624 ARG A O 1
ATOM 5148 N N . ARG A 1 625 ? 28.634 -11.529 -16.890 1.00 95.62 625 ARG A N 1
ATOM 5149 C CA . ARG A 1 625 ? 28.630 -11.092 -15.486 1.00 95.62 625 ARG A CA 1
ATOM 5150 C C . ARG A 1 625 ? 27.215 -10.792 -14.985 1.00 95.62 625 ARG A C 1
ATOM 5152 O O . ARG A 1 625 ? 26.889 -11.132 -13.848 1.00 95.62 625 ARG A O 1
ATOM 5159 N N . PHE A 1 626 ? 26.388 -10.133 -15.799 1.00 96.12 626 PHE A N 1
ATOM 5160 C CA . PHE A 1 626 ? 24.996 -9.854 -15.446 1.00 96.12 626 PHE A CA 1
ATOM 5161 C C . PHE A 1 626 ? 24.192 -11.149 -15.259 1.00 96.12 626 PHE A C 1
ATOM 5163 O O . PHE A 1 626 ? 23.546 -11.307 -14.222 1.00 96.12 626 PHE A O 1
ATOM 5170 N N . PHE A 1 627 ? 24.267 -12.083 -16.210 1.00 96.25 627 PHE A N 1
ATOM 5171 C CA . PHE A 1 627 ? 23.542 -13.351 -16.145 1.00 96.25 627 PHE A CA 1
ATOM 5172 C C . PHE A 1 627 ? 23.983 -14.218 -14.962 1.00 96.25 627 PHE A C 1
ATOM 5174 O O . PHE A 1 627 ? 23.128 -14.663 -14.199 1.00 96.25 627 PHE A O 1
ATOM 5181 N N . GLU A 1 628 ? 25.289 -14.356 -14.721 1.00 94.81 628 GLU A N 1
ATOM 5182 C CA . GLU A 1 628 ? 25.841 -15.089 -13.572 1.00 94.81 628 GLU A CA 1
ATOM 5183 C C . GLU A 1 628 ? 25.369 -14.488 -12.240 1.00 94.81 628 GLU A C 1
ATOM 5185 O O . GLU A 1 628 ? 24.848 -15.191 -11.374 1.00 94.81 628 GLU A O 1
ATOM 5190 N N . THR A 1 629 ? 25.467 -13.160 -12.094 1.00 94.56 629 THR A N 1
ATOM 5191 C CA . THR A 1 629 ? 25.057 -12.455 -10.865 1.00 94.56 629 THR A CA 1
ATOM 5192 C C . THR A 1 629 ? 23.562 -12.622 -10.578 1.00 94.56 629 THR A C 1
ATOM 5194 O O . THR A 1 629 ? 23.136 -12.604 -9.421 1.00 94.56 629 THR A O 1
ATOM 5197 N N . ARG A 1 630 ? 22.742 -12.755 -11.625 1.00 94.25 630 ARG A N 1
ATOM 5198 C CA . ARG A 1 630 ? 21.282 -12.875 -11.529 1.00 94.25 630 ARG A CA 1
ATOM 5199 C C . ARG A 1 630 ? 20.776 -14.315 -11.651 1.00 94.25 630 ARG A C 1
ATOM 5201 O O . ARG A 1 630 ? 19.566 -14.504 -11.565 1.00 94.25 630 ARG A O 1
ATOM 5208 N N . GLN A 1 631 ? 21.670 -15.297 -11.803 1.00 94.62 631 GLN A N 1
ATOM 5209 C CA . GLN A 1 631 ? 21.338 -16.711 -12.032 1.00 94.62 631 GLN A CA 1
ATOM 5210 C C . GLN A 1 631 ? 20.374 -16.888 -13.220 1.00 94.62 631 GLN A C 1
ATOM 5212 O O . GLN A 1 631 ? 19.349 -17.559 -13.111 1.00 94.62 631 GLN A O 1
ATOM 5217 N N . ILE A 1 632 ? 20.670 -16.216 -14.334 1.00 94.75 632 ILE A N 1
ATOM 5218 C CA . ILE A 1 632 ? 19.872 -16.262 -15.563 1.00 94.75 632 ILE A CA 1
ATOM 5219 C C . ILE A 1 632 ? 20.516 -17.241 -16.534 1.00 94.75 632 ILE A C 1
ATOM 5221 O O . ILE A 1 632 ? 21.686 -17.093 -16.867 1.00 94.75 632 ILE A O 1
ATOM 5225 N N . GLU A 1 633 ? 19.715 -18.166 -17.045 1.00 93.38 633 GLU A N 1
ATOM 5226 C CA . GLU A 1 633 ? 20.043 -18.978 -18.213 1.00 93.38 633 GLU A CA 1
ATOM 5227 C C . GLU A 1 633 ? 19.289 -18.377 -19.416 1.00 93.38 633 GLU A C 1
ATOM 5229 O O . GLU A 1 633 ? 18.054 -18.448 -19.444 1.00 93.38 633 GLU A O 1
ATOM 5234 N N . PRO A 1 634 ? 19.969 -17.686 -20.357 1.00 91.81 634 PRO A N 1
ATOM 5235 C CA . PRO A 1 634 ? 19.309 -16.886 -21.396 1.00 91.81 634 PRO A CA 1
ATOM 5236 C C . PRO A 1 634 ? 18.383 -17.677 -22.325 1.00 91.81 634 PRO A C 1
ATOM 5238 O O . PRO A 1 634 ? 17.433 -17.113 -22.860 1.00 91.81 634 PRO A O 1
ATOM 5241 N N . ASP A 1 635 ? 18.654 -18.966 -22.509 1.00 92.12 635 ASP A N 1
ATOM 5242 C CA . ASP A 1 635 ? 17.880 -19.924 -23.301 1.00 92.12 635 ASP A CA 1
ATOM 5243 C C . ASP A 1 635 ? 16.621 -20.436 -22.577 1.00 92.12 635 ASP A C 1
ATOM 5245 O O . ASP A 1 635 ? 15.697 -20.929 -23.222 1.00 92.12 635 ASP A O 1
ATOM 5249 N N . LYS A 1 636 ? 16.546 -20.282 -21.247 1.00 93.88 636 LYS A N 1
ATOM 5250 C CA . LYS A 1 636 ? 15.410 -20.726 -20.417 1.00 93.88 636 LYS A CA 1
ATOM 5251 C C . LYS A 1 636 ? 14.434 -19.613 -20.038 1.00 93.88 636 LYS A C 1
ATOM 5253 O O . LYS A 1 636 ? 13.460 -19.872 -19.329 1.00 93.88 636 LYS A O 1
ATOM 5258 N N . ILE A 1 637 ? 14.685 -18.379 -20.468 1.00 95.38 637 ILE A N 1
ATOM 5259 C CA . ILE A 1 637 ? 13.824 -17.225 -20.185 1.00 95.38 637 ILE A CA 1
ATOM 5260 C C . ILE A 1 637 ? 13.242 -16.634 -21.466 1.00 95.38 637 ILE A C 1
ATOM 5262 O O . ILE A 1 637 ? 13.759 -16.828 -22.564 1.00 95.38 637 ILE A O 1
ATOM 5266 N N . LEU A 1 638 ? 12.184 -15.834 -21.325 1.00 96.06 638 LEU A N 1
ATOM 5267 C CA . LEU A 1 638 ? 11.694 -15.009 -22.426 1.00 96.06 638 LEU A CA 1
ATOM 5268 C C . LEU A 1 638 ? 12.667 -13.850 -22.663 1.00 96.06 638 LEU A C 1
ATOM 5270 O O . LEU A 1 638 ? 12.598 -12.817 -21.991 1.00 96.06 638 LEU A O 1
ATOM 5274 N N . LEU A 1 639 ? 13.590 -14.043 -23.603 1.00 96.50 639 LEU A N 1
ATOM 5275 C CA . LEU A 1 639 ? 14.606 -13.064 -23.967 1.00 96.50 639 LEU A CA 1
ATOM 5276 C C . LEU A 1 639 ? 14.216 -12.299 -25.236 1.00 96.50 639 LEU A C 1
ATOM 5278 O O . LEU A 1 639 ? 13.928 -12.884 -26.282 1.00 96.50 639 LEU A O 1
ATOM 5282 N N . LYS A 1 640 ? 14.260 -10.969 -25.162 1.00 97.06 640 LYS A N 1
ATOM 5283 C CA . LYS A 1 640 ? 14.195 -10.074 -26.322 1.00 97.06 640 LYS A CA 1
ATOM 5284 C C . LYS A 1 640 ? 15.395 -9.139 -26.331 1.00 97.06 640 LYS A C 1
ATOM 5286 O O . LYS A 1 640 ? 16.005 -8.857 -25.301 1.00 97.06 640 LYS A O 1
ATOM 5291 N N . THR A 1 641 ? 15.712 -8.615 -27.501 1.00 97.12 641 THR A N 1
ATOM 5292 C CA . THR A 1 641 ? 16.751 -7.604 -27.678 1.00 97.12 641 THR A CA 1
ATOM 5293 C C . THR A 1 641 ? 16.213 -6.448 -28.510 1.00 97.12 641 THR A C 1
ATOM 5295 O O . THR A 1 641 ? 15.222 -6.564 -29.237 1.00 97.12 641 THR A O 1
ATOM 5298 N N . TRP A 1 642 ? 16.877 -5.312 -28.382 1.00 96.56 642 TRP A N 1
ATOM 5299 C CA . TRP A 1 642 ? 16.701 -4.149 -29.225 1.00 96.56 642 TRP A CA 1
ATOM 5300 C C . TRP A 1 642 ? 18.066 -3.501 -29.429 1.00 96.56 642 TRP A C 1
ATOM 5302 O O . TRP A 1 642 ? 18.831 -3.316 -28.480 1.00 96.56 642 TRP A O 1
ATOM 5312 N N . VAL A 1 643 ? 18.384 -3.174 -30.673 1.00 95.25 643 VAL A N 1
ATOM 5313 C CA . VAL A 1 643 ? 19.636 -2.517 -31.047 1.00 95.25 643 VAL A CA 1
ATOM 5314 C C . VAL A 1 643 ? 19.262 -1.246 -31.780 1.00 95.25 643 VAL A C 1
ATOM 5316 O O . VAL A 1 643 ? 18.398 -1.276 -32.657 1.00 95.25 643 VAL A O 1
ATOM 5319 N N . ASN A 1 644 ? 19.900 -0.135 -31.423 1.00 92.75 644 ASN A N 1
ATOM 5320 C CA . ASN A 1 644 ? 19.651 1.122 -32.107 1.00 92.75 644 ASN A CA 1
ATOM 5321 C C . ASN A 1 644 ? 20.043 1.010 -33.588 1.00 92.75 644 ASN A C 1
ATOM 5323 O O . ASN A 1 644 ? 21.209 0.799 -33.917 1.00 92.75 644 ASN A O 1
ATOM 5327 N N . THR A 1 645 ? 19.079 1.166 -34.493 1.00 91.38 645 THR A N 1
ATOM 5328 C CA . THR A 1 645 ? 19.334 1.047 -35.935 1.00 91.38 645 THR A CA 1
ATOM 5329 C C . THR A 1 645 ? 20.227 2.167 -36.468 1.00 91.38 645 THR A C 1
ATOM 5331 O O . THR A 1 645 ? 20.858 1.983 -37.505 1.00 91.38 645 THR A O 1
ATOM 5334 N N . ASN A 1 646 ? 20.341 3.291 -35.752 1.00 88.94 646 ASN A N 1
ATOM 5335 C CA . ASN A 1 646 ? 21.221 4.403 -36.115 1.00 88.94 646 ASN A CA 1
ATOM 5336 C C . ASN A 1 646 ? 22.698 4.124 -35.787 1.00 88.94 646 ASN A C 1
ATOM 5338 O O . ASN A 1 646 ? 23.574 4.849 -36.246 1.00 88.94 646 ASN A O 1
ATOM 5342 N N . SER A 1 647 ? 22.996 3.084 -34.999 1.00 90.00 647 SER A N 1
ATOM 5343 C CA . SER A 1 647 ? 24.360 2.831 -34.531 1.00 90.00 647 SER A CA 1
ATOM 5344 C C . SER A 1 647 ? 25.218 2.025 -35.509 1.00 90.00 647 SER A C 1
ATOM 5346 O O . SER A 1 647 ? 26.391 1.803 -35.225 1.00 90.00 647 SER A O 1
ATOM 5348 N N . VAL A 1 648 ? 24.629 1.529 -36.604 1.00 89.69 648 VAL A N 1
ATOM 5349 C CA . VAL A 1 648 ? 25.271 0.623 -37.568 1.00 89.69 648 VAL A CA 1
ATOM 5350 C C . VAL A 1 648 ? 24.733 0.794 -38.991 1.00 89.69 648 VAL A C 1
ATOM 5352 O O . VAL A 1 648 ? 23.543 1.066 -39.207 1.00 89.69 648 VAL A O 1
ATOM 5355 N N . GLU A 1 649 ? 25.601 0.546 -39.967 1.00 85.81 649 GLU A N 1
ATOM 5356 C CA . GLU A 1 649 ? 25.247 0.395 -41.376 1.00 85.81 649 GLU A CA 1
ATOM 5357 C C . GLU A 1 649 ? 24.724 -1.022 -41.653 1.00 85.81 649 GLU A C 1
ATOM 5359 O O . GLU A 1 649 ? 25.167 -2.013 -41.066 1.00 85.81 649 GLU A O 1
ATOM 5364 N N . THR A 1 650 ? 23.737 -1.127 -42.542 1.00 83.25 650 THR A N 1
ATOM 5365 C CA . THR A 1 650 ? 23.127 -2.402 -42.946 1.00 83.25 650 THR A CA 1
ATOM 5366 C C . THR A 1 650 ? 22.779 -2.370 -44.426 1.00 83.25 650 THR A C 1
ATOM 5368 O O . THR A 1 650 ? 22.536 -1.297 -44.967 1.00 83.25 650 THR A O 1
ATOM 5371 N N . SER A 1 651 ? 22.643 -3.538 -45.053 1.00 81.31 651 SER A N 1
ATOM 5372 C CA . SER A 1 651 ? 22.213 -3.673 -46.454 1.00 81.31 651 SER A CA 1
ATOM 5373 C C . SER A 1 651 ? 20.723 -3.382 -46.696 1.00 81.31 651 SER A C 1
ATOM 5375 O O . SER A 1 651 ? 20.283 -3.362 -47.844 1.00 81.31 651 SER A O 1
ATOM 5377 N N . HIS A 1 652 ? 19.927 -3.172 -45.642 1.00 81.12 652 HIS A N 1
ATOM 5378 C CA . HIS A 1 652 ? 18.523 -2.784 -45.769 1.00 81.12 652 HIS A CA 1
ATOM 5379 C C . HIS A 1 652 ? 18.380 -1.382 -46.375 1.00 81.12 652 HIS A C 1
ATOM 5381 O O . HIS A 1 652 ? 19.126 -0.467 -46.030 1.00 81.12 652 HIS A O 1
ATOM 5387 N N . ALA A 1 653 ? 17.368 -1.198 -47.227 1.00 77.19 653 ALA A N 1
ATOM 5388 C CA . ALA A 1 653 ? 16.982 0.126 -47.705 1.00 77.19 653 ALA A CA 1
ATOM 5389 C C . ALA A 1 653 ? 16.576 1.035 -46.531 1.00 77.19 653 ALA A C 1
ATOM 5391 O O . ALA A 1 653 ? 15.953 0.571 -45.574 1.00 77.19 653 ALA A O 1
ATOM 5392 N N . ALA A 1 654 ? 16.856 2.337 -46.642 1.00 69.06 654 ALA A N 1
ATOM 5393 C CA . ALA A 1 654 ? 16.571 3.331 -45.598 1.00 69.06 654 ALA A CA 1
ATOM 5394 C C . ALA A 1 654 ? 15.083 3.407 -45.190 1.00 69.06 654 ALA A C 1
ATOM 5396 O O . ALA A 1 654 ? 14.755 3.854 -44.098 1.00 69.06 654 ALA A O 1
ATOM 5397 N N . THR A 1 655 ? 14.173 2.953 -46.054 1.00 68.50 655 THR A N 1
ATOM 5398 C CA . THR A 1 655 ? 12.725 2.915 -45.804 1.00 68.50 655 THR A CA 1
ATOM 5399 C C . THR A 1 655 ? 12.265 1.681 -45.022 1.00 68.50 655 THR A C 1
ATOM 5401 O O . THR A 1 655 ? 11.134 1.662 -44.543 1.00 68.50 655 THR A O 1
ATOM 5404 N N . ASN A 1 656 ? 13.108 0.654 -44.854 1.00 84.38 656 ASN A N 1
ATOM 5405 C CA . ASN A 1 656 ? 12.736 -0.619 -44.225 1.00 84.38 656 ASN A CA 1
ATOM 5406 C C . ASN A 1 656 ? 13.294 -0.771 -42.797 1.00 84.38 656 ASN A C 1
ATOM 5408 O O . ASN A 1 656 ? 13.907 -1.777 -42.431 1.00 84.38 656 ASN A O 1
ATOM 5412 N N . GLU A 1 657 ? 13.079 0.255 -41.973 1.00 83.25 657 GLU A N 1
ATOM 5413 C CA . GLU A 1 657 ? 13.598 0.332 -40.601 1.00 83.25 657 GLU A CA 1
ATOM 5414 C C . GLU A 1 657 ? 13.059 -0.770 -39.677 1.00 83.25 657 GLU A C 1
ATOM 5416 O O . GLU A 1 657 ? 13.776 -1.235 -38.793 1.00 83.25 657 GLU A O 1
ATOM 5421 N N . ILE A 1 658 ? 11.824 -1.233 -39.892 1.00 87.12 658 ILE A N 1
ATOM 5422 C CA . ILE A 1 658 ? 11.225 -2.306 -39.083 1.00 87.12 658 ILE A CA 1
ATOM 5423 C C . ILE A 1 658 ? 11.964 -3.630 -39.311 1.00 87.12 658 ILE A C 1
ATOM 5425 O O . ILE A 1 658 ? 12.305 -4.312 -38.342 1.00 87.12 658 ILE A O 1
ATOM 5429 N N . ALA A 1 659 ? 12.248 -3.984 -40.570 1.00 87.94 659 ALA A N 1
ATOM 5430 C CA . ALA A 1 659 ? 13.000 -5.197 -40.879 1.00 87.94 659 ALA A CA 1
ATOM 5431 C C . ALA A 1 659 ? 14.437 -5.110 -40.351 1.00 87.94 659 ALA A C 1
ATOM 5433 O O . ALA A 1 659 ? 14.913 -6.068 -39.746 1.00 87.94 659 ALA A O 1
ATOM 5434 N N . LYS A 1 660 ? 15.084 -3.943 -40.498 1.00 90.12 660 LYS A N 1
ATOM 5435 C CA . LYS A 1 660 ? 16.419 -3.677 -39.941 1.00 90.12 660 LYS A CA 1
ATOM 5436 C C . LYS A 1 660 ? 16.452 -3.891 -38.426 1.00 90.12 660 LYS A C 1
ATOM 5438 O O . LYS A 1 660 ? 17.330 -4.578 -37.912 1.00 90.12 660 LYS A O 1
ATOM 5443 N N . GLU A 1 661 ? 15.487 -3.330 -37.700 1.00 91.25 661 GLU A N 1
ATOM 5444 C CA . GLU A 1 661 ? 15.383 -3.489 -36.247 1.00 91.25 661 GLU A CA 1
ATOM 5445 C C . GLU A 1 661 ? 15.170 -4.960 -35.843 1.00 91.25 661 GLU A C 1
ATOM 5447 O O . GLU A 1 661 ? 15.733 -5.412 -34.843 1.00 91.25 661 GLU A O 1
ATOM 5452 N N . SER A 1 662 ? 14.380 -5.715 -36.618 1.00 91.69 662 SER A N 1
ATOM 5453 C CA . SER A 1 662 ? 14.134 -7.142 -36.374 1.00 91.69 662 SER A CA 1
ATOM 5454 C C . SER A 1 662 ? 15.381 -7.997 -36.608 1.00 91.69 662 SER A C 1
ATOM 5456 O O . SER A 1 662 ? 15.729 -8.791 -35.735 1.00 91.69 662 SER A O 1
ATOM 5458 N N . ASP A 1 663 ? 16.094 -7.804 -37.726 1.00 92.62 663 ASP A N 1
ATOM 5459 C CA . ASP A 1 663 ? 17.305 -8.578 -38.050 1.00 92.62 663 ASP A CA 1
ATOM 5460 C C . ASP A 1 663 ? 18.419 -8.355 -37.018 1.00 92.62 663 ASP A C 1
ATOM 5462 O O . ASP A 1 663 ? 19.029 -9.308 -36.519 1.00 92.62 663 ASP A O 1
ATOM 5466 N N . LEU A 1 664 ? 18.640 -7.095 -36.621 1.00 94.25 664 LEU A N 1
ATOM 5467 C CA . LEU A 1 664 ? 19.609 -6.760 -35.577 1.00 94.25 664 LEU A CA 1
ATOM 5468 C C . LEU A 1 664 ? 19.242 -7.411 -34.239 1.00 94.25 664 LEU A C 1
ATOM 5470 O O . LEU A 1 664 ? 20.116 -7.947 -33.553 1.00 94.25 664 LEU A O 1
ATOM 5474 N N . ALA A 1 665 ? 17.960 -7.387 -33.864 1.00 94.19 665 ALA A N 1
ATOM 5475 C CA . ALA A 1 665 ? 17.493 -8.002 -32.629 1.00 94.19 665 ALA A CA 1
ATOM 5476 C C . ALA A 1 665 ? 17.693 -9.529 -32.643 1.00 94.19 665 ALA A C 1
ATOM 5478 O O . ALA A 1 665 ? 18.315 -10.085 -31.732 1.00 94.19 665 ALA A O 1
ATOM 5479 N N . GLU A 1 666 ? 17.231 -10.214 -33.689 1.00 94.94 666 GLU A N 1
ATOM 5480 C CA . GLU A 1 666 ? 17.361 -11.668 -33.822 1.00 94.94 666 GLU A CA 1
ATOM 5481 C C . GLU A 1 666 ? 18.820 -12.120 -33.864 1.00 94.94 666 GLU A C 1
ATOM 5483 O O . GLU A 1 666 ? 19.197 -13.076 -33.178 1.00 94.94 666 GLU A O 1
ATOM 5488 N N . THR A 1 667 ? 19.662 -11.406 -34.615 1.00 94.88 667 THR A N 1
ATOM 5489 C CA . THR A 1 667 ? 21.101 -11.679 -34.661 1.00 94.88 667 THR A CA 1
ATOM 5490 C C . THR A 1 667 ? 21.727 -11.513 -33.282 1.00 94.88 667 THR A C 1
ATOM 5492 O O . THR A 1 667 ? 22.515 -12.359 -32.857 1.00 94.88 667 THR A O 1
ATOM 5495 N N . PHE A 1 668 ? 21.350 -10.469 -32.540 1.00 95.75 668 PHE A N 1
ATOM 5496 C CA . PHE A 1 668 ? 21.889 -10.248 -31.205 1.00 95.75 668 PHE A CA 1
ATOM 5497 C C . PHE A 1 668 ? 21.476 -11.356 -30.227 1.00 95.75 668 PHE A C 1
ATOM 5499 O O . PHE A 1 668 ? 22.326 -11.856 -29.494 1.00 95.75 668 PHE A O 1
ATOM 5506 N N . ILE A 1 669 ? 20.218 -11.813 -30.259 1.00 95.00 669 ILE A N 1
ATOM 5507 C CA . ILE A 1 669 ? 19.759 -12.947 -29.433 1.00 95.00 669 ILE A CA 1
ATOM 5508 C C . ILE A 1 669 ? 20.593 -14.196 -29.726 1.00 95.00 669 ILE A C 1
ATOM 5510 O O . ILE A 1 669 ? 21.102 -14.821 -28.795 1.00 95.00 669 ILE A O 1
ATOM 5514 N N . LYS A 1 670 ? 20.782 -14.536 -31.009 1.00 94.00 670 LYS A N 1
ATOM 5515 C CA . LYS A 1 670 ? 21.587 -15.698 -31.419 1.00 94.00 670 LYS A CA 1
ATOM 5516 C C . LYS A 1 670 ? 23.011 -15.606 -30.870 1.00 94.00 670 LYS A C 1
ATOM 5518 O O . LYS A 1 670 ? 23.500 -16.571 -30.293 1.00 94.00 670 LYS A O 1
ATOM 5523 N N . GLN A 1 671 ? 23.648 -14.441 -30.985 1.00 93.31 671 GLN A N 1
ATOM 5524 C CA . GLN A 1 671 ? 25.005 -14.226 -30.473 1.00 93.31 671 GLN A CA 1
ATOM 5525 C C . GLN A 1 671 ? 25.087 -14.343 -28.947 1.00 93.31 671 GLN A C 1
ATOM 5527 O O . GLN A 1 671 ? 26.037 -14.929 -28.434 1.00 93.31 671 GLN A O 1
ATOM 5532 N N . ILE A 1 672 ? 24.092 -13.834 -28.215 1.00 92.38 672 ILE A N 1
ATOM 5533 C CA . ILE A 1 672 ? 24.022 -13.976 -26.753 1.00 92.38 672 ILE A CA 1
ATOM 5534 C C . ILE A 1 672 ? 23.953 -15.451 -26.353 1.00 92.38 672 ILE A C 1
ATOM 5536 O O . ILE A 1 672 ? 24.716 -15.882 -25.490 1.00 92.38 672 ILE A O 1
ATOM 5540 N N . ILE A 1 673 ? 23.067 -16.224 -26.986 1.00 89.88 673 ILE A N 1
ATOM 5541 C CA . ILE A 1 673 ? 22.881 -17.647 -26.675 1.00 89.88 673 ILE A CA 1
ATOM 5542 C C . ILE A 1 673 ? 24.155 -18.435 -27.010 1.00 89.88 673 ILE A C 1
ATOM 5544 O O . ILE A 1 673 ? 24.660 -19.171 -26.164 1.00 89.88 673 ILE A O 1
ATOM 5548 N N . LEU A 1 674 ? 24.729 -18.223 -28.200 1.00 87.50 674 LEU A N 1
ATOM 5549 C CA . LEU A 1 674 ? 25.957 -18.897 -28.635 1.00 87.50 674 LEU A CA 1
ATOM 5550 C C . LEU A 1 674 ? 27.138 -18.628 -27.690 1.00 87.50 674 LEU A C 1
ATOM 5552 O O . LEU A 1 674 ? 27.840 -19.560 -27.311 1.00 87.50 674 LEU A O 1
ATOM 5556 N N . LYS A 1 675 ? 27.350 -17.368 -27.282 1.00 83.88 675 LYS A N 1
ATOM 5557 C CA . LYS A 1 675 ? 28.479 -16.958 -26.423 1.00 83.88 675 LYS A CA 1
ATOM 5558 C C . LYS A 1 675 ? 28.287 -17.259 -24.937 1.00 83.88 675 LYS A C 1
ATOM 5560 O O . LYS A 1 675 ? 29.252 -17.189 -24.174 1.00 83.88 675 LYS A O 1
ATOM 5565 N N . HIS A 1 676 ? 27.059 -17.532 -24.505 1.00 81.69 676 HIS A N 1
ATOM 5566 C CA . HIS A 1 676 ? 26.799 -18.029 -23.158 1.00 81.69 676 HIS A CA 1
ATOM 5567 C C . HIS A 1 676 ? 27.036 -19.543 -23.072 1.00 81.69 676 HIS A C 1
ATOM 5569 O O . HIS A 1 676 ? 27.516 -20.020 -22.047 1.00 81.69 676 HIS A O 1
ATOM 5575 N N . ALA A 1 677 ? 26.708 -20.300 -24.122 1.00 66.31 677 ALA A N 1
ATOM 5576 C CA . ALA A 1 677 ? 26.938 -21.745 -24.158 1.00 66.31 677 ALA A CA 1
ATOM 5577 C C . ALA A 1 677 ? 28.434 -22.124 -24.246 1.00 66.31 677 ALA A C 1
ATOM 5579 O O . ALA A 1 677 ? 28.794 -23.243 -23.885 1.00 66.31 677 ALA A O 1
ATOM 5580 N N . SER A 1 678 ? 29.282 -21.200 -24.720 1.00 54.75 678 SER A N 1
ATOM 5581 C CA . SER A 1 678 ? 30.749 -21.316 -24.817 1.00 54.75 678 SER A CA 1
ATOM 5582 C C . SER A 1 678 ? 31.487 -20.704 -23.629 1.00 54.75 678 SER A C 1
ATOM 5584 O O . SER A 1 678 ? 32.444 -21.331 -23.140 1.00 54.75 678 SER A O 1
#

Solvent-accessible surface area (backbone atoms only — not comparable to full-atom values): 37920 Å² total; per-residue (Å²): 103,58,87,80,26,50,62,61,30,30,40,75,67,71,59,80,38,64,59,69,61,49,32,73,73,36,96,56,26,70,59,52,50,53,52,47,52,52,40,52,53,51,50,54,50,48,54,60,55,74,75,36,59,69,59,48,54,51,50,52,53,53,49,51,56,50,50,50,53,52,41,51,52,44,42,73,76,36,73,89,54,92,71,84,85,82,92,74,53,76,69,37,53,45,62,18,53,54,58,42,40,88,80,34,91,86,31,67,18,76,26,47,26,52,50,34,56,43,54,72,49,52,64,86,76,66,94,55,101,51,45,56,39,58,78,75,47,55,66,78,30,21,60,25,65,68,50,32,53,50,50,52,50,31,52,76,68,65,73,47,70,84,57,53,97,45,60,90,34,58,39,92,64,50,50,64,47,81,76,46,55,66,59,53,46,56,34,53,64,32,58,28,46,32,34,38,52,17,67,76,46,37,44,51,60,26,44,54,53,44,52,49,57,49,36,45,68,26,93,90,65,36,66,49,52,58,60,32,56,77,37,57,67,78,58,53,69,61,37,66,71,56,78,80,51,53,59,58,35,58,74,68,62,47,66,44,31,51,54,52,57,50,50,35,69,75,40,58,71,43,45,70,34,53,70,51,48,52,48,50,50,51,34,32,41,34,58,34,88,76,54,47,86,93,58,54,70,71,58,30,53,54,50,37,54,49,48,53,54,31,48,37,62,72,75,44,49,73,79,63,51,63,38,81,96,51,80,83,80,68,82,44,75,66,46,48,50,48,43,53,48,45,49,63,52,26,35,84,98,33,72,57,33,51,49,53,51,36,41,76,74,40,36,61,47,56,40,50,52,50,51,53,49,50,48,50,52,47,51,55,47,53,56,50,41,50,57,52,33,62,73,64,69,56,85,57,77,82,60,88,38,72,55,50,54,40,17,46,48,39,29,38,59,72,71,57,54,57,95,43,44,58,77,67,76,47,51,64,68,61,52,44,44,31,71,27,38,39,39,40,49,44,88,99,52,40,28,37,34,28,38,48,54,79,88,86,84,88,60,97,57,60,46,76,71,55,64,72,68,54,61,56,58,33,68,76,46,66,62,38,56,64,71,54,46,54,48,41,35,41,74,30,27,36,48,38,64,28,58,69,97,48,101,68,57,41,66,39,41,77,47,63,53,75,92,47,64,80,60,84,42,75,63,16,45,67,26,4,57,80,54,63,73,54,52,57,52,50,52,52,53,46,45,70,74,65,51,92,66,93,62,60,75,63,43,74,78,76,45,83,91,44,65,48,34,38,36,40,34,38,22,68,57,29,62,41,21,42,36,37,42,35,29,34,73,76,71,49,39,34,46,50,76,45,75,48,79,75,47,66,81,45,43,73,60,23,25,74,28,47,67,59,47,65,64,29,66,69,58,52,54,53,50,50,52,51,28,63,77,60,71,51,58,72,88,82,31,55,68,47,51,43,45,44,64,58,44,37,58,68,94,62,59,91,87,44,55,68,59,49,37,49,53,50,15,55,52,43,50,53,44,53,50,56,63,66,79,103